Protein AF-0000000087535616 (afdb_homodimer)

Organism: NCBI:txid39488

Secondary structure (DSSP, 8-state):
-HHHHHHHHHHHHHHHHHHHHHHHHHS--B----SPP---S------EEETT--S-HHHHHHHHHHHHHHHHHHTSEEEEEEE--TT--SHHHHHHHHHHHHHHTT--SSSTT-SEEEEEEETTT-EEEEEEEHHHHHH--HHHHHHHHHHHHHHHTT-HHHHHHHHHHHHHHHHHB-TT------HHHHHHHHHHHHHHHHHHHHGGGS----------------------------------------------SSS-EEEEEE-/-HHHHHHHHHHHHHHHHHHHHHHHHHS--B----SPP---S------EEETT--S-HHHHHHHHHHHHHHHHHHTSEEEEEEE--TT--SHHHHHHHHHHHHHHTT--SSSTT-SEEEEEEETTT-EEEEEEEHHHHHH--HHHHHHHHHHHHHHHTT-HHHHHHHHHHHHHHHHHB-TT------HHHHHHHHHHHHHHHHHHHHTTSS----------------------------------------------SSS-EEEEEE-

Radius of gyration: 30.9 Å; Cα contacts (8 Å, |Δi|>4): 749; chains: 2; bounding box: 68×87×91 Å

Nearest PDB structures (foldseek):
  5anp-assembly1_A  TM=7.801E-01  e=1.838E-05  Bizionia argentinensis JUB59
  3pw9-assembly1_A  TM=7.285E-01  e=8.807E-06  Arabidopsis thaliana
  2kpt-assembly1_A  TM=6.747E-01  e=8.007E-05  Corynebacterium glutamicum
  2lt2-assembly1_A  TM=7.228E-01  e=7.280E-04  Bizionia argentinensis JUB59
  9dm1-assembly1_V  TM=7.277E-01  e=1.381E-02  Mycolicibacterium smegmatis MC2 155

Structure (mmCIF, N/CA/C/O backbone):
data_AF-0000000087535616-model_v1
#
loop_
_entity.id
_entity.type
_entity.pdbx_description
1 polymer 'TPM domain-containing protein'
#
loop_
_atom_site.group_PDB
_atom_site.id
_atom_site.type_symbol
_atom_site.label_atom_id
_atom_site.label_alt_id
_atom_site.label_comp_id
_atom_site.label_asym_id
_atom_site.label_entity_id
_atom_site.label_seq_id
_atom_site.pdbx_PDB_ins_code
_atom_site.Cartn_x
_atom_site.Cartn_y
_atom_site.Cartn_z
_atom_site.occupancy
_atom_site.B_iso_or_equiv
_atom_site.auth_seq_id
_atom_site.auth_comp_id
_atom_site.auth_asym_id
_atom_site.auth_atom_id
_atom_site.pdbx_PDB_model_num
ATOM 1 N N . MET A 1 1 ? -20.188 28.344 -44 1 35.12 1 MET A N 1
ATOM 2 C CA . MET A 1 1 ? -19.219 28.516 -42.906 1 35.12 1 MET A CA 1
ATOM 3 C C . MET A 1 1 ? -19.766 28.047 -41.594 1 35.12 1 MET A C 1
ATOM 5 O O . MET A 1 1 ? -19.016 27.594 -40.719 1 35.12 1 MET A O 1
ATOM 9 N N . ALA A 1 2 ? -21.062 28.156 -41.531 1 45.5 2 ALA A N 1
ATOM 10 C CA . ALA A 1 2 ? -21.797 27.875 -40.281 1 45.5 2 ALA A CA 1
ATOM 11 C C . ALA A 1 2 ? -21.969 26.375 -40.094 1 45.5 2 ALA A C 1
ATOM 13 O O . ALA A 1 2 ? -21.938 25.875 -38.969 1 45.5 2 ALA A O 1
ATOM 14 N N . LYS A 1 3 ? -22.141 25.656 -41.125 1 47.66 3 LYS A N 1
ATOM 15 C CA . LYS A 1 3 ? -22.453 24.234 -41 1 47.66 3 LYS A CA 1
ATOM 16 C C . LYS A 1 3 ? -21.219 23.438 -40.625 1 47.66 3 LYS A C 1
ATOM 18 O O . LYS A 1 3 ? -21.312 22.453 -39.875 1 47.66 3 LYS A O 1
ATOM 23 N N . THR A 1 4 ? -20.109 23.828 -41.125 1 50.72 4 THR A N 1
ATOM 24 C CA . THR A 1 4 ? -18.859 23.172 -40.75 1 50.72 4 THR A CA 1
ATOM 25 C C . THR A 1 4 ? -18.547 23.359 -39.281 1 50.72 4 THR A C 1
ATOM 27 O O . THR A 1 4 ? -18.016 22.438 -38.625 1 50.72 4 THR A O 1
ATOM 30 N N . TYR A 1 5 ? -19.078 24.469 -38.781 1 48.75 5 TYR A N 1
ATOM 31 C CA . TYR A 1 5 ? -18.828 24.703 -37.375 1 48.75 5 TYR A CA 1
ATOM 32 C C . TYR A 1 5 ? -19.703 23.797 -36.5 1 48.75 5 TYR A C 1
ATOM 34 O O . TYR A 1 5 ? -19.25 23.312 -35.469 1 48.75 5 TYR A O 1
ATOM 42 N N . ARG A 1 6 ? -20.844 23.422 -37.031 1 51.62 6 ARG A N 1
ATOM 43 C CA . ARG A 1 6 ? -21.75 22.578 -36.25 1 51.62 6 ARG A CA 1
ATOM 44 C C . ARG A 1 6 ? -21.219 21.141 -36.156 1 51.62 6 ARG A C 1
ATOM 46 O O . ARG A 1 6 ? -21.281 20.516 -35.094 1 51.62 6 ARG A O 1
ATOM 53 N N . GLY A 1 7 ? -20.703 20.703 -37.219 1 48.28 7 GLY A N 1
ATOM 54 C CA . GLY A 1 7 ? -20.156 19.359 -37.188 1 48.28 7 GLY A CA 1
ATOM 55 C C . GLY A 1 7 ? -18.922 19.234 -36.312 1 48.28 7 GLY A C 1
ATOM 56 O O . GLY A 1 7 ? -18.766 18.234 -35.594 1 48.28 7 GLY A O 1
ATOM 57 N N . ILE A 1 8 ? -18.172 20.297 -36.312 1 52.56 8 ILE A N 1
ATOM 58 C CA . ILE A 1 8 ? -17 20.312 -35.469 1 52.56 8 ILE A CA 1
ATOM 59 C C . ILE A 1 8 ? -17.438 20.344 -34 1 52.56 8 ILE A C 1
ATOM 61 O O . ILE A 1 8 ? -16.875 19.625 -33.156 1 52.56 8 ILE A O 1
ATOM 65 N N . LEU A 1 9 ? -18.469 21.047 -33.781 1 48.84 9 LEU A N 1
ATOM 66 C CA . LEU A 1 9 ? -18.969 21.125 -32.406 1 48.84 9 LEU A CA 1
ATOM 67 C C . LEU A 1 9 ? -19.516 19.781 -31.953 1 48.84 9 LEU A C 1
ATOM 69 O O . LEU A 1 9 ? -19.266 19.359 -30.828 1 48.84 9 LEU A O 1
ATOM 73 N N . ILE A 1 10 ? -20.203 19.156 -32.844 1 51.59 10 ILE A N 1
ATOM 74 C CA . ILE A 1 10 ? -20.781 17.859 -32.469 1 51.59 10 ILE A CA 1
ATOM 75 C C . ILE A 1 10 ? -19.656 16.844 -32.281 1 51.59 10 ILE A C 1
ATOM 77 O O . ILE A 1 10 ? -19.688 16.062 -31.328 1 51.59 10 ILE A O 1
ATOM 81 N N . PHE A 1 11 ? -18.719 16.984 -33.031 1 51.75 11 PHE A N 1
ATOM 82 C CA . PHE A 1 11 ? -17.594 16.062 -32.906 1 51.75 11 PHE A CA 1
ATOM 83 C C . PHE A 1 11 ? -16.844 16.312 -31.609 1 51.75 11 PHE A C 1
ATOM 85 O O . PHE A 1 11 ? -16.469 15.375 -30.906 1 51.75 11 PHE A O 1
ATOM 92 N N . VAL A 1 12 ? -16.641 17.531 -31.312 1 49.94 12 VAL A N 1
ATOM 93 C CA . VAL A 1 12 ? -15.984 17.875 -30.047 1 49.94 12 VAL A CA 1
ATOM 94 C C . VAL A 1 12 ? -16.828 17.375 -28.891 1 49.94 12 VAL A C 1
ATOM 96 O O . VAL A 1 12 ? -16.297 16.844 -27.906 1 49.94 12 VAL A O 1
ATOM 99 N N . VAL A 1 13 ? -18.094 17.438 -29.109 1 49.44 13 VAL A N 1
ATOM 100 C CA . VAL A 1 13 ? -18.969 16.984 -28.047 1 49.44 13 VAL A CA 1
ATOM 101 C C . VAL A 1 13 ? -18.906 15.453 -27.953 1 49.44 13 VAL A C 1
ATOM 103 O O . VAL A 1 13 ? -18.812 14.898 -26.859 1 49.44 13 VAL A O 1
ATOM 106 N N . ILE A 1 14 ? -18.859 14.859 -29.094 1 49.28 14 ILE A N 1
ATOM 107 C CA . ILE A 1 14 ? -18.828 13.398 -29.062 1 49.28 14 ILE A CA 1
ATOM 108 C C . ILE A 1 14 ? -17.453 12.93 -28.562 1 49.28 14 ILE A C 1
ATOM 110 O O . ILE A 1 14 ? -17.375 12 -27.766 1 49.28 14 ILE A O 1
ATOM 114 N N . LEU A 1 15 ? -16.453 13.531 -29.047 1 50.38 15 LEU A N 1
ATOM 115 C CA . LEU A 1 15 ? -15.117 13.195 -28.547 1 50.38 15 LEU A CA 1
ATOM 116 C C . LEU A 1 15 ? -15.016 13.43 -27.047 1 50.38 15 LEU A C 1
ATOM 118 O O . LEU A 1 15 ? -14.398 12.641 -26.328 1 50.38 15 LEU A O 1
ATOM 122 N N . GLY A 1 16 ? -15.578 14.539 -26.688 1 45.06 16 GLY A N 1
ATOM 123 C CA . GLY A 1 16 ? -15.672 14.781 -25.266 1 45.06 16 GLY A CA 1
ATOM 124 C C . GLY A 1 16 ? -16.422 13.688 -24.516 1 45.06 16 GLY A C 1
ATOM 125 O O . GLY A 1 16 ? -16 13.25 -23.453 1 45.06 16 GLY A O 1
ATOM 126 N N . ILE A 1 17 ? -17.469 13.297 -25.125 1 45.38 17 ILE A N 1
ATOM 127 C CA . ILE A 1 17 ? -18.281 12.266 -24.5 1 45.38 17 ILE A CA 1
ATOM 128 C C . ILE A 1 17 ? -17.531 10.938 -24.5 1 45.38 17 ILE A C 1
ATOM 130 O O . ILE A 1 17 ? -17.5 10.227 -23.5 1 45.38 17 ILE A O 1
ATOM 134 N N . VAL A 1 18 ? -16.984 10.617 -25.609 1 44.75 18 VAL A N 1
ATOM 135 C CA . VAL A 1 18 ? -16.234 9.359 -25.688 1 44.75 18 VAL A CA 1
ATOM 136 C C . VAL A 1 18 ? -15.023 9.414 -24.781 1 44.75 18 VAL A C 1
ATOM 138 O O . VAL A 1 18 ? -14.719 8.445 -24.078 1 44.75 18 VAL A O 1
ATOM 141 N N . MET A 1 19 ? -14.312 10.508 -24.891 1 45.16 19 MET A N 1
ATOM 142 C CA . MET A 1 19 ? -13.211 10.688 -23.953 1 45.16 19 MET A CA 1
ATOM 143 C C . MET A 1 19 ? -13.719 10.68 -22.516 1 45.16 19 MET A C 1
ATOM 145 O O . MET A 1 19 ? -13.039 10.18 -21.609 1 45.16 19 MET A O 1
ATOM 149 N N . GLY A 1 20 ? -14.812 11.414 -22.312 1 41.41 20 GLY A N 1
ATOM 150 C CA . GLY A 1 20 ? -15.461 11.32 -21.016 1 41.41 20 GLY A CA 1
ATOM 151 C C . GLY A 1 20 ? -15.867 9.898 -20.656 1 41.41 20 GLY A C 1
ATOM 152 O O . GLY A 1 20 ? -15.664 9.461 -19.531 1 41.41 20 GLY A O 1
ATOM 153 N N . LEU A 1 21 ? -16.531 9.32 -21.609 1 42.56 21 LEU A N 1
ATOM 154 C CA . LEU A 1 21 ? -16.969 7.945 -21.375 1 42.56 21 LEU A CA 1
ATOM 155 C C . LEU A 1 21 ? -15.758 7.016 -21.25 1 42.56 21 LEU A C 1
ATOM 157 O O . LEU A 1 21 ? -15.75 6.094 -20.438 1 42.56 21 LEU A O 1
ATOM 161 N N . ALA A 1 22 ? -14.875 7.16 -22.219 1 41.5 22 ALA A N 1
ATOM 162 C CA . ALA A 1 22 ? -13.641 6.391 -22.125 1 41.5 22 ALA A CA 1
ATOM 163 C C . ALA A 1 22 ? -12.836 6.797 -20.891 1 41.5 22 ALA A C 1
ATOM 165 O O . ALA A 1 22 ? -12.156 5.965 -20.281 1 41.5 22 ALA A O 1
ATOM 166 N N . GLY A 1 23 ? -12.836 8.086 -20.625 1 40.25 23 GLY A N 1
ATOM 167 C CA . GLY A 1 23 ? -12.25 8.555 -19.375 1 40.25 23 GLY A CA 1
ATOM 168 C C . GLY A 1 23 ? -12.883 7.918 -18.156 1 40.25 23 GLY A C 1
ATOM 169 O O . GLY A 1 23 ? -12.203 7.672 -17.156 1 40.25 23 GLY A O 1
ATOM 170 N N . LYS A 1 24 ? -14.266 7.855 -18.203 1 39.75 24 LYS A N 1
ATOM 171 C CA . LYS A 1 24 ? -14.93 7.148 -17.109 1 39.75 24 LYS A CA 1
ATOM 172 C C . LYS A 1 24 ? -14.398 5.727 -16.969 1 39.75 24 LYS A C 1
ATOM 174 O O . LYS A 1 24 ? -14.289 5.211 -15.852 1 39.75 24 LYS A O 1
ATOM 179 N N . LYS A 1 25 ? -14.391 5.109 -18.109 1 38.41 25 LYS A N 1
ATOM 180 C CA . LYS A 1 25 ? -13.875 3.746 -18.016 1 38.41 25 LYS A CA 1
ATOM 181 C C . LYS A 1 25 ? -12.422 3.738 -17.531 1 38.41 25 LYS A C 1
ATOM 183 O O . LYS A 1 25 ? -11.938 2.73 -17.016 1 38.41 25 LYS A O 1
ATOM 188 N N . PHE A 1 26 ? -11.703 4.855 -17.922 1 41.69 26 PHE A N 1
ATOM 189 C CA . PHE A 1 26 ? -10.297 4.996 -17.578 1 41.69 26 PHE A CA 1
ATOM 190 C C . PHE A 1 26 ? -10.133 5.535 -16.156 1 41.69 26 PHE A C 1
ATOM 192 O O . PHE A 1 26 ? -9.016 5.691 -15.672 1 41.69 26 PHE A O 1
ATOM 199 N N . GLU A 1 27 ? -11.102 6.133 -15.656 1 41.16 27 GLU A N 1
ATOM 200 C CA . GLU A 1 27 ? -10.984 6.719 -14.328 1 41.16 27 GLU A CA 1
ATOM 201 C C . GLU A 1 27 ? -10.773 5.641 -13.266 1 41.16 27 GLU A C 1
ATOM 203 O O . GLU A 1 27 ? -11.516 4.656 -13.219 1 41.16 27 GLU A O 1
ATOM 208 N N . GLY A 1 28 ? -9.492 5.258 -13.102 1 48.69 28 GLY A N 1
ATOM 209 C CA . GLY A 1 28 ? -9.242 4.355 -11.992 1 48.69 28 GLY A CA 1
ATOM 210 C C . GLY A 1 28 ? -10.281 4.449 -10.898 1 48.69 28 GLY A C 1
ATOM 211 O O . GLY A 1 28 ? -10.945 5.48 -10.75 1 48.69 28 GLY A O 1
ATOM 212 N N . TYR A 1 29 ? -10.844 3.338 -10.586 1 57.53 29 TYR A N 1
ATOM 213 C CA . TYR A 1 29 ? -11.773 3.336 -9.469 1 57.53 29 TYR A CA 1
ATOM 214 C C . TYR A 1 29 ? -11.227 4.152 -8.305 1 57.53 29 TYR A C 1
ATOM 216 O O . TYR A 1 29 ? -10.055 4.035 -7.953 1 57.53 29 TYR A O 1
ATOM 224 N N . VAL A 1 30 ? -11.844 5.27 -8.062 1 67.56 30 VAL A N 1
ATOM 225 C CA . VAL A 1 30 ? -11.539 6.078 -6.891 1 67.56 30 VAL A CA 1
ATOM 226 C C . VAL A 1 30 ? -12.383 5.605 -5.707 1 67.56 30 VAL A C 1
ATOM 228 O O . VAL A 1 30 ? -13.609 5.547 -5.793 1 67.56 30 VAL A O 1
ATOM 231 N N . TYR A 1 31 ? -11.586 5.141 -4.809 1 80.56 31 TYR A N 1
ATOM 232 C CA . TYR A 1 31 ? -12.273 4.777 -3.578 1 80.56 31 TYR A CA 1
ATOM 233 C C . TYR A 1 31 ? -12.906 6.004 -2.926 1 80.56 31 TYR A C 1
ATOM 235 O O . TYR A 1 31 ? -12.25 7.035 -2.762 1 80.56 31 TYR A O 1
ATOM 243 N N . THR A 1 32 ? -14.25 5.895 -2.678 1 82.25 32 THR A N 1
ATOM 244 C CA . THR A 1 32 ? -14.945 6.906 -1.896 1 82.25 32 THR A CA 1
ATOM 245 C C . THR A 1 32 ? -15.812 6.262 -0.821 1 82.25 32 THR A C 1
ATOM 247 O O . THR A 1 32 ? -16.562 5.316 -1.101 1 82.25 32 THR A O 1
ATOM 250 N N . ASN A 1 33 ? -15.562 6.742 0.349 1 88.31 33 ASN A N 1
ATOM 251 C CA . ASN A 1 33 ? -16.359 6.207 1.455 1 88.31 33 ASN A CA 1
ATOM 252 C C . ASN A 1 33 ? -17.844 6.52 1.29 1 88.31 33 ASN A C 1
ATOM 254 O O . ASN A 1 33 ? -18.203 7.637 0.922 1 88.31 33 ASN A O 1
ATOM 258 N N . THR A 1 34 ? -18.656 5.5 1.577 1 86.69 34 THR A N 1
ATOM 259 C CA . THR A 1 34 ? -20.094 5.688 1.496 1 86.69 34 THR A CA 1
ATOM 260 C C . THR A 1 34 ? -20.75 5.438 2.854 1 86.69 34 THR A C 1
ATOM 262 O O . THR A 1 34 ? -21.969 5.617 3.006 1 86.69 34 THR A O 1
ATOM 265 N N . GLU A 1 35 ? -19.984 5.066 3.756 1 90 35 GLU A N 1
ATOM 266 C CA . GLU A 1 35 ? -20.531 4.734 5.07 1 90 35 GLU A CA 1
ATOM 267 C C . GLU A 1 35 ? -20.375 5.906 6.039 1 90 35 GLU A C 1
ATOM 269 O O . GLU A 1 35 ? -19.344 6.586 6.047 1 90 35 GLU A O 1
ATOM 274 N N . PRO A 1 36 ? -21.422 6.184 6.828 1 91.81 36 PRO A N 1
ATOM 275 C CA . PRO A 1 36 ? -21.312 7.242 7.832 1 91.81 36 PRO A CA 1
ATOM 276 C C . PRO A 1 36 ? -20.422 6.859 9.008 1 91.81 36 PRO A C 1
ATOM 278 O O . PRO A 1 36 ? -20.094 5.68 9.18 1 91.81 36 PRO A O 1
ATOM 281 N N . ARG A 1 37 ? -20.016 7.875 9.719 1 95.31 37 ARG A N 1
ATOM 282 C CA . ARG A 1 37 ? -19.25 7.609 10.93 1 95.31 37 ARG A CA 1
ATOM 283 C C . ARG A 1 37 ? -20.094 6.863 11.961 1 95.31 37 ARG A C 1
ATOM 285 O O . ARG A 1 37 ? -21.234 7.266 12.25 1 95.31 37 ARG A O 1
ATOM 292 N N . ASN A 1 38 ? -19.516 5.777 12.531 1 95.62 38 ASN A N 1
ATOM 293 C CA . ASN A 1 38 ? -20.281 4.941 13.453 1 95.62 38 ASN A CA 1
ATOM 294 C C . ASN A 1 38 ? -19.641 4.918 14.844 1 95.62 38 ASN A C 1
ATOM 296 O O . ASN A 1 38 ? -20.266 4.434 15.797 1 95.62 38 ASN A O 1
ATOM 300 N N . ASN A 1 39 ? -18.453 5.457 14.938 1 97.12 39 ASN A N 1
ATOM 301 C CA . ASN A 1 39 ? -17.781 5.477 16.234 1 97.12 39 ASN A CA 1
ATOM 302 C C . ASN A 1 39 ? -18.406 6.516 17.172 1 97.12 39 ASN A C 1
ATOM 304 O O . ASN A 1 39 ? -18.328 7.715 16.891 1 97.12 39 ASN A O 1
ATOM 308 N N . THR A 1 40 ? -18.906 6.059 18.312 1 94.81 40 THR A N 1
ATOM 309 C CA . THR A 1 40 ? -19.531 6.965 19.281 1 94.81 40 THR A CA 1
ATOM 310 C C . THR A 1 40 ? -18.672 7.082 20.547 1 94.81 40 THR A C 1
ATOM 312 O O . THR A 1 40 ? -19.016 7.836 21.453 1 94.81 40 THR A O 1
ATOM 315 N N . GLU A 1 41 ? -17.578 6.359 20.531 1 97.12 41 GLU A N 1
ATOM 316 C CA . GLU A 1 41 ? -16.781 6.336 21.766 1 97.12 41 GLU A CA 1
ATOM 317 C C . GLU A 1 41 ? -15.664 7.371 21.719 1 97.12 41 GLU A C 1
ATOM 319 O O . GLU A 1 41 ? -15.102 7.73 22.75 1 97.12 41 GLU A O 1
ATOM 324 N N . CYS A 1 42 ? -15.328 7.699 20.484 1 96.69 42 CYS A N 1
ATOM 325 C CA . CYS A 1 42 ? -14.375 8.797 20.391 1 96.69 42 CYS A CA 1
ATOM 326 C C . CYS A 1 42 ? -15.055 10.141 20.656 1 96.69 42 CYS A C 1
ATOM 328 O O . CYS A 1 42 ? -15.922 10.562 19.891 1 96.69 42 CYS A O 1
ATOM 330 N N . THR A 1 43 ? -14.578 10.852 21.609 1 93.31 43 THR A N 1
ATOM 331 C CA . THR A 1 43 ? -15.25 12.078 22.016 1 93.31 43 THR A CA 1
ATOM 332 C C . THR A 1 43 ? -14.461 13.305 21.562 1 93.31 43 THR A C 1
ATOM 334 O O . THR A 1 43 ? -14.805 14.43 21.922 1 93.31 43 THR A O 1
ATOM 337 N N . LEU A 1 44 ? -13.414 13.023 20.781 1 92.81 44 LEU A N 1
ATOM 338 C CA . LEU A 1 44 ? -12.617 14.133 20.281 1 92.81 44 LEU A CA 1
ATOM 339 C C . LEU A 1 44 ? -13.391 14.93 19.234 1 92.81 44 LEU A C 1
ATOM 341 O O . LEU A 1 44 ? -13.828 14.367 18.234 1 92.81 44 LEU A O 1
ATOM 345 N N . THR A 1 45 ? -13.609 16.109 19.5 1 90.62 45 THR A N 1
ATOM 346 C CA . THR A 1 45 ? -14.234 16.984 18.516 1 90.62 45 THR A CA 1
ATOM 347 C C . THR A 1 45 ? -13.18 17.719 17.688 1 90.62 45 THR A C 1
ATOM 349 O O . THR A 1 45 ? -13.375 17.969 16.5 1 90.62 45 THR A O 1
ATOM 352 N N . GLN A 1 46 ? -12.102 18 18.375 1 96.25 46 GLN A N 1
ATOM 353 C CA . GLN A 1 46 ? -10.969 18.656 17.719 1 96.25 46 GLN A CA 1
ATOM 354 C C . GLN A 1 46 ? -10.078 17.641 17.016 1 96.25 46 GLN A C 1
ATOM 356 O O . GLN A 1 46 ? -9.875 16.531 17.516 1 96.25 46 GLN A O 1
ATOM 361 N N . ARG A 1 47 ? -9.547 18.094 15.789 1 98.38 47 ARG A N 1
ATOM 362 C CA . ARG A 1 47 ? -8.68 17.203 15.031 1 98.38 47 ARG A CA 1
ATOM 363 C C . ARG A 1 47 ? -7.285 17.797 14.859 1 98.38 47 ARG A C 1
ATOM 365 O O . ARG A 1 47 ? -6.355 17.094 14.445 1 98.38 47 ARG A O 1
ATOM 372 N N . VAL A 1 48 ? -7.219 19.078 15.203 1 98.81 48 VAL A N 1
ATOM 373 C CA . VAL A 1 48 ? -5.926 19.75 15.117 1 98.81 48 VAL A CA 1
ATOM 374 C C . VAL A 1 48 ? -5.469 20.172 16.516 1 98.81 48 VAL A C 1
ATOM 376 O O . VAL A 1 48 ? -6.133 20.969 17.172 1 98.81 48 VAL A O 1
ATOM 379 N N . PHE A 1 49 ? -4.363 19.594 16.984 1 98.69 49 PHE A N 1
ATOM 380 C CA . PHE A 1 49 ? -3.738 19.938 18.25 1 98.69 49 PHE A CA 1
ATOM 381 C C . PHE A 1 49 ? -2.381 20.594 18.031 1 98.69 49 PHE A C 1
ATOM 383 O O . PHE A 1 49 ? -1.394 19.906 17.75 1 98.69 49 PHE A O 1
ATOM 390 N N . ASP 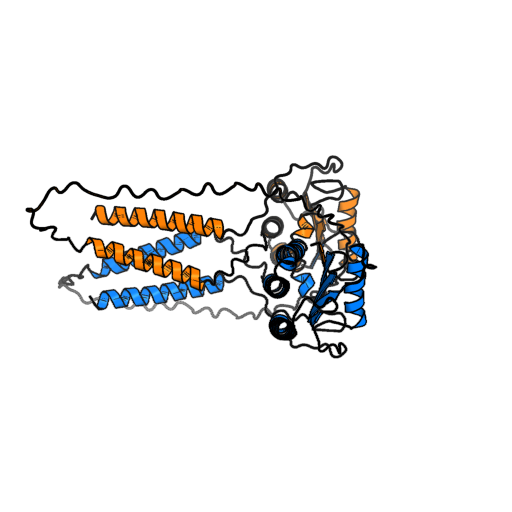A 1 50 ? -2.365 21.891 18.172 1 98.56 50 ASP A N 1
ATOM 391 C CA . ASP A 1 50 ? -1.149 22.641 17.875 1 98.56 50 ASP A CA 1
ATOM 392 C C . ASP A 1 50 ? -0.428 23.047 19.156 1 98.56 50 ASP A C 1
ATOM 394 O O . ASP A 1 50 ? -0.244 24.234 19.422 1 98.56 50 ASP A O 1
ATOM 398 N N . ASP A 1 51 ? 0.167 22.109 19.828 1 98 51 ASP A N 1
ATOM 399 C CA . ASP A 1 51 ? 0.852 22.359 21.094 1 98 51 ASP A CA 1
ATOM 400 C C . ASP A 1 51 ? 2.18 23.078 20.859 1 98 51 ASP A C 1
ATOM 402 O O . ASP A 1 51 ? 2.734 23.688 21.781 1 98 51 ASP A O 1
ATOM 406 N N . ALA A 1 52 ? 2.664 22.969 19.641 1 98.25 52 ALA A N 1
ATOM 407 C CA . ALA A 1 52 ? 3.908 23.672 19.328 1 98.25 52 ALA A CA 1
ATOM 408 C C . ALA A 1 52 ? 3.641 25.109 18.906 1 98.25 52 ALA A C 1
ATOM 410 O O . ALA A 1 52 ? 4.574 25.891 18.703 1 98.25 52 ALA A O 1
ATOM 411 N N . ASP A 1 53 ? 2.4 25.469 18.703 1 98.25 53 ASP A N 1
ATOM 412 C CA . ASP A 1 53 ? 1.967 26.828 18.391 1 98.25 53 ASP A CA 1
ATOM 413 C C . ASP A 1 53 ? 2.625 27.328 17.109 1 98.25 53 ASP A C 1
ATOM 415 O O . ASP A 1 53 ? 3.217 28.406 17.094 1 98.25 53 ASP A O 1
ATOM 419 N N . VAL A 1 54 ? 2.553 26.5 16.109 1 98.38 54 VAL A N 1
ATOM 420 C CA . VAL A 1 54 ? 3.184 26.844 14.836 1 98.38 54 VAL A CA 1
ATOM 421 C C . VAL A 1 54 ? 2.123 27.328 13.844 1 98.38 54 VAL A C 1
ATOM 423 O O . VAL A 1 54 ? 2.447 27.734 12.727 1 98.38 54 VAL A O 1
ATOM 426 N N . LEU A 1 55 ? 0.893 27.312 14.25 1 98.81 55 LEU A N 1
ATOM 427 C CA . LEU A 1 55 ? -0.231 27.719 13.422 1 98.81 55 LEU A CA 1
ATOM 428 C C . LEU A 1 55 ? -1.021 28.844 14.086 1 98.81 55 LEU A C 1
ATOM 430 O O . LEU A 1 55 ? -1.139 28.875 15.312 1 98.81 55 LEU A O 1
ATOM 434 N N . THR A 1 56 ? -1.614 29.703 13.25 1 98.5 56 THR A N 1
ATOM 435 C CA . THR A 1 56 ? -2.557 30.688 13.766 1 98.5 56 THR A CA 1
ATOM 436 C C . THR A 1 56 ? -3.932 30.062 13.984 1 98.5 56 THR A C 1
ATOM 438 O O . THR A 1 56 ? -4.219 28.984 13.461 1 98.5 56 THR A O 1
ATOM 441 N N . ASP A 1 57 ? -4.715 30.797 14.711 1 98.12 57 ASP A N 1
ATOM 442 C CA . ASP A 1 57 ? -6.066 30.312 14.961 1 98.12 57 ASP A CA 1
ATOM 443 C C . ASP A 1 57 ? -6.844 30.141 13.664 1 98.12 57 ASP A C 1
ATOM 445 O O . ASP A 1 57 ? -7.629 29.203 13.516 1 98.12 57 ASP A O 1
ATOM 449 N N . GLU A 1 58 ? -6.652 31.047 12.852 1 98.56 58 GLU A N 1
ATOM 450 C CA . GLU A 1 58 ? -7.344 30.984 11.562 1 98.56 58 GLU A CA 1
ATOM 451 C C . GLU A 1 58 ? -6.895 29.781 10.742 1 98.56 58 GLU A C 1
ATOM 453 O O . GLU A 1 58 ? -7.715 29.109 10.125 1 98.56 58 GLU A O 1
ATOM 458 N N . GLU A 1 59 ? -5.59 29.562 10.742 1 98.69 59 GLU A N 1
ATOM 459 C CA . GLU A 1 59 ? -5.031 28.422 10.023 1 98.69 59 GLU A CA 1
ATOM 460 C C . GLU A 1 59 ? -5.531 27.094 10.609 1 98.69 59 GLU A C 1
ATOM 462 O O . GLU A 1 59 ? -5.848 26.172 9.867 1 98.69 59 GLU A O 1
ATOM 467 N N . GLU A 1 60 ? -5.625 27.016 11.906 1 98.75 60 GLU A N 1
ATOM 468 C CA . GLU A 1 60 ? -6.148 25.812 12.555 1 98.75 60 GLU A CA 1
ATOM 469 C C . GLU A 1 60 ? -7.59 25.547 12.133 1 98.75 60 GLU A C 1
ATOM 471 O O . GLU A 1 60 ? -7.957 24.406 11.859 1 98.75 60 GLU A O 1
ATOM 476 N N . ALA A 1 61 ? -8.336 26.578 12.133 1 98.44 61 ALA A N 1
ATOM 477 C CA . ALA A 1 61 ? -9.734 26.438 11.75 1 98.44 61 ALA A CA 1
ATOM 478 C C . ALA A 1 61 ? -9.867 25.938 10.312 1 98.44 61 ALA A C 1
ATOM 480 O O . ALA A 1 61 ? -10.742 25.125 10.016 1 98.44 61 ALA A O 1
ATOM 481 N N . LYS A 1 62 ? -9.023 26.484 9.453 1 98.69 62 LYS A N 1
ATOM 482 C CA . LYS A 1 62 ? -9.031 26.047 8.062 1 98.69 62 LYS A CA 1
ATOM 483 C C . LYS A 1 62 ? -8.656 24.578 7.941 1 98.69 62 LYS A C 1
ATOM 485 O O . LYS A 1 62 ? -9.242 23.844 7.148 1 98.69 62 LYS A O 1
ATOM 490 N N . LEU A 1 63 ? -7.656 24.172 8.711 1 98.88 63 LEU A N 1
ATOM 491 C CA . LEU A 1 63 ? -7.234 22.781 8.695 1 98.88 63 LEU A CA 1
ATOM 492 C C . LEU A 1 63 ? -8.328 21.875 9.25 1 98.88 63 LEU A C 1
ATOM 494 O O . LEU A 1 63 ? -8.547 20.766 8.742 1 98.88 63 LEU A O 1
ATOM 498 N N . GLU A 1 64 ? -8.992 22.344 10.281 1 98.81 64 GLU A N 1
ATOM 499 C CA . GLU A 1 64 ? -10.109 21.594 10.836 1 98.81 64 GLU A CA 1
ATOM 500 C C . GLU A 1 64 ? -11.195 21.359 9.789 1 98.81 64 GLU A C 1
ATOM 502 O O . GLU A 1 64 ? -11.734 20.25 9.688 1 98.81 64 GLU A O 1
ATOM 507 N N . LYS A 1 65 ? -11.531 22.375 9.062 1 98.44 65 LYS A N 1
ATOM 508 C CA . LYS A 1 65 ? -12.539 22.266 8.016 1 98.44 65 LYS A CA 1
ATOM 509 C C . LYS A 1 65 ? -12.086 21.297 6.918 1 98.44 65 LYS A C 1
ATOM 511 O O . LYS A 1 65 ? -12.875 20.5 6.422 1 98.44 65 LYS A O 1
ATOM 516 N N . LEU A 1 66 ? -10.836 21.406 6.539 1 98.62 66 LEU A N 1
ATOM 517 C CA . LEU A 1 66 ? -10.289 20.531 5.52 1 98.62 66 LEU A CA 1
ATOM 518 C C . LEU A 1 66 ? -10.336 19.078 5.977 1 98.62 66 LEU A C 1
ATOM 520 O O . LEU A 1 66 ? -10.711 18.188 5.199 1 98.62 66 LEU A O 1
ATOM 524 N N . ILE A 1 67 ? -9.938 18.828 7.23 1 98.81 67 ILE A N 1
ATOM 525 C CA . ILE A 1 67 ? -9.938 17.484 7.785 1 98.81 67 ILE A CA 1
ATOM 526 C C . ILE A 1 67 ? -11.359 16.922 7.777 1 98.81 67 ILE A C 1
ATOM 528 O O . ILE A 1 67 ? -11.57 15.773 7.391 1 98.81 67 ILE A O 1
ATOM 532 N N . ALA A 1 68 ? -12.32 17.75 8.172 1 97.5 68 ALA A N 1
ATOM 533 C CA . ALA A 1 68 ? -13.711 17.312 8.195 1 97.5 68 ALA A CA 1
ATOM 534 C C . ALA A 1 68 ? -14.172 16.875 6.801 1 97.5 68 ALA A C 1
ATOM 536 O O . ALA A 1 68 ? -14.883 15.883 6.656 1 97.5 68 ALA A O 1
ATOM 537 N N . GLU A 1 69 ? -13.75 17.594 5.832 1 97.38 69 GLU A N 1
ATOM 538 C CA . GLU A 1 69 ? -14.094 17.281 4.449 1 97.38 69 GLU A CA 1
ATOM 539 C C . GLU A 1 69 ? -13.445 15.969 4.008 1 97.38 69 GLU A C 1
ATOM 541 O O . GLU A 1 69 ? -14.109 15.109 3.432 1 97.38 69 GLU A O 1
ATOM 546 N N . LYS A 1 70 ? -12.164 15.836 4.238 1 97.81 70 LYS A N 1
ATOM 547 C CA . LYS A 1 70 ? -11.406 14.695 3.736 1 97.81 70 LYS A CA 1
ATOM 548 C C . LYS A 1 70 ? -11.766 13.422 4.5 1 97.81 70 LYS A C 1
ATOM 550 O O . LYS A 1 70 ? -11.758 12.328 3.928 1 97.81 70 LYS A O 1
ATOM 555 N N . GLU A 1 71 ? -12.055 13.516 5.824 1 97.94 71 GLU A N 1
ATOM 556 C CA . GLU A 1 71 ? -12.469 12.359 6.609 1 97.94 71 GLU A CA 1
ATOM 557 C C . GLU A 1 71 ? -13.695 11.695 6.004 1 97.94 71 GLU A C 1
ATOM 559 O O . GLU A 1 71 ? -13.797 10.469 5.98 1 97.94 71 GLU A O 1
ATOM 564 N N . LYS A 1 72 ? -14.625 12.492 5.527 1 95.25 72 LYS A N 1
ATOM 565 C CA . LYS A 1 72 ? -15.844 11.961 4.918 1 95.25 72 LYS A CA 1
ATOM 566 C C . LYS A 1 72 ? -15.531 11.234 3.615 1 95.25 72 LYS A C 1
ATOM 568 O O . LYS A 1 72 ? -16.141 10.203 3.311 1 95.25 72 LYS A O 1
ATOM 573 N N . LEU A 1 73 ? -14.594 11.75 2.916 1 93 73 LEU A N 1
ATOM 574 C CA . LEU A 1 73 ? -14.234 11.18 1.624 1 93 73 LEU A CA 1
ATOM 575 C C . LEU A 1 73 ? -13.578 9.812 1.8 1 93 73 LEU A C 1
ATOM 577 O O . LEU A 1 73 ? -13.828 8.891 1.02 1 93 73 LEU A O 1
ATOM 581 N N . ILE A 1 74 ? -12.805 9.648 2.885 1 96.25 74 ILE A N 1
ATOM 582 C CA . ILE A 1 74 ? -12.008 8.43 2.967 1 96.25 74 ILE A CA 1
ATOM 583 C C . ILE A 1 74 ? -12.586 7.504 4.035 1 96.25 74 ILE A C 1
ATOM 585 O O . ILE A 1 74 ? -12.172 6.352 4.16 1 96.25 74 ILE A O 1
ATOM 589 N N . GLY A 1 75 ? -13.531 7.996 4.812 1 96.38 75 GLY A N 1
ATOM 590 C CA . GLY A 1 75 ? -14.07 7.188 5.891 1 96.38 75 GLY A CA 1
ATOM 591 C C . GLY A 1 75 ? -13.047 6.867 6.965 1 96.38 75 GLY A C 1
ATOM 592 O O . GLY A 1 75 ? -12.914 5.711 7.379 1 96.38 75 GLY A O 1
ATOM 593 N N . GLY A 1 76 ? -12.266 7.785 7.336 1 98.25 76 GLY A N 1
ATOM 594 C CA . GLY A 1 76 ? -11.219 7.656 8.336 1 98.25 76 GLY A CA 1
ATOM 595 C C . GLY A 1 76 ? -10.953 8.945 9.094 1 98.25 76 GLY A C 1
ATOM 596 O O . GLY A 1 76 ? -10.898 10.023 8.492 1 98.25 76 GLY A O 1
ATOM 597 N N . ASP A 1 77 ? -10.797 8.828 10.375 1 98.5 77 ASP A N 1
ATOM 598 C CA . ASP A 1 77 ? -10.445 9.992 11.188 1 98.5 77 ASP A CA 1
ATOM 599 C C . ASP A 1 77 ? -9.031 10.477 10.867 1 98.5 77 ASP A C 1
ATOM 601 O O . ASP A 1 77 ? -8.133 9.672 10.633 1 98.5 77 ASP A O 1
ATOM 605 N N . ILE A 1 78 ? -8.883 11.758 10.844 1 98.81 78 ILE A N 1
ATOM 606 C CA . ILE A 1 78 ? -7.559 12.352 10.656 1 98.81 78 ILE A CA 1
ATOM 607 C C . ILE A 1 78 ? -7.25 13.297 11.812 1 98.81 78 ILE A C 1
ATOM 609 O O . ILE A 1 78 ? -8.031 14.203 12.109 1 98.81 78 ILE A O 1
ATOM 613 N N . VAL A 1 79 ? -6.145 13.07 12.492 1 98.88 79 VAL A N 1
ATOM 614 C CA . VAL A 1 79 ? -5.727 13.922 13.594 1 98.88 79 VAL A CA 1
ATOM 615 C C . VAL A 1 79 ? -4.324 14.461 13.328 1 98.88 79 VAL A C 1
ATOM 617 O O . VAL A 1 79 ? -3.426 13.719 12.938 1 98.88 79 VAL A O 1
ATOM 620 N N . LEU A 1 80 ? -4.207 15.711 13.461 1 98.94 80 LEU A N 1
ATOM 621 C CA . LEU A 1 80 ? -2.928 16.391 13.312 1 98.94 80 LEU A CA 1
ATOM 622 C C . LEU A 1 80 ? -2.465 16.969 14.648 1 98.94 80 LEU A C 1
ATOM 624 O O . LEU A 1 80 ? -3.197 17.734 15.281 1 98.94 80 LEU A O 1
ATOM 628 N N . MET A 1 81 ? -1.226 16.609 15.031 1 98.81 81 MET A N 1
ATOM 629 C CA . MET A 1 81 ? -0.721 17.062 16.328 1 98.81 81 MET A CA 1
ATOM 630 C C . MET A 1 81 ? 0.694 17.625 16.188 1 98.81 81 MET A C 1
ATOM 632 O O . MET A 1 81 ? 1.563 16.969 15.602 1 98.81 81 MET A O 1
ATOM 636 N N . THR A 1 82 ? 0.852 18.812 16.641 1 98.81 82 THR A N 1
ATOM 637 C CA . THR A 1 82 ? 2.197 19.344 16.812 1 98.81 82 THR A CA 1
ATOM 638 C C . THR A 1 82 ? 2.566 19.438 18.297 1 98.81 82 THR A C 1
ATOM 640 O O . THR A 1 82 ? 1.718 19.734 19.125 1 98.81 82 THR A O 1
ATOM 643 N N . THR A 1 83 ? 3.824 19.078 18.578 1 98.44 83 THR A N 1
ATOM 644 C CA . THR A 1 83 ? 4.27 19.125 19.969 1 98.44 83 THR A CA 1
ATOM 645 C C . THR A 1 83 ? 5.695 19.656 20.047 1 98.44 83 THR A C 1
ATOM 647 O O . THR A 1 83 ? 6.352 19.875 19.031 1 98.44 83 THR A O 1
ATOM 650 N N . ASN A 1 84 ? 6.035 20.031 21.281 1 97.94 84 ASN A N 1
ATOM 651 C CA . ASN A 1 84 ? 7.387 20.469 21.625 1 97.94 84 ASN A CA 1
ATOM 652 C C . ASN A 1 84 ? 7.934 19.703 22.828 1 97.94 84 ASN A C 1
ATOM 654 O O . ASN A 1 84 ? 8.219 20.297 23.875 1 97.94 84 ASN A O 1
ATOM 658 N N . ASP A 1 85 ? 8.07 18.438 22.656 1 97.75 85 ASP A N 1
ATOM 659 C CA . ASP A 1 85 ? 8.461 17.562 23.75 1 97.75 85 ASP A CA 1
ATOM 660 C C . ASP A 1 85 ? 9.836 16.938 23.484 1 97.75 85 ASP A C 1
ATOM 662 O O . ASP A 1 85 ? 9.969 16.031 22.672 1 97.75 85 ASP A O 1
ATOM 666 N N . ALA A 1 86 ? 10.82 17.312 24.266 1 96.88 86 ALA A N 1
ATOM 667 C CA . ALA A 1 86 ? 12.203 16.859 24.094 1 96.88 86 ALA A CA 1
ATOM 668 C C . ALA A 1 86 ? 12.352 15.383 24.438 1 96.88 86 ALA A C 1
ATOM 670 O O . ALA A 1 86 ? 13.32 14.742 24.031 1 96.88 86 ALA A O 1
ATOM 671 N N . SER A 1 87 ? 11.398 14.859 25.172 1 97.31 87 SER A N 1
ATOM 672 C CA . SER A 1 87 ? 11.484 13.469 25.609 1 97.31 87 SER A CA 1
ATOM 673 C C . SER A 1 87 ? 11.211 12.516 24.438 1 97.31 87 SER A C 1
ATOM 675 O O . SER A 1 87 ? 11.555 11.336 24.5 1 97.31 87 SER A O 1
ATOM 677 N N . LEU A 1 88 ? 10.539 12.938 23.375 1 97.69 88 LEU A N 1
ATOM 678 C CA . LEU A 1 88 ? 10.281 12.141 22.188 1 97.69 88 LEU A CA 1
ATOM 679 C C . LEU A 1 88 ? 11.469 12.18 21.234 1 97.69 88 LEU A C 1
ATOM 681 O O . LEU A 1 88 ? 11.328 12.547 20.078 1 97.69 88 LEU A O 1
ATOM 685 N N . ASN A 1 89 ? 12.656 11.625 21.75 1 96.19 89 ASN A N 1
ATOM 686 C CA . ASN A 1 89 ? 13.945 11.867 21.094 1 96.19 89 ASN A CA 1
ATOM 687 C C . ASN A 1 89 ? 14.344 10.703 20.203 1 96.19 89 ASN A C 1
ATOM 689 O O . ASN A 1 89 ? 15.477 10.656 19.703 1 96.19 89 ASN A O 1
ATOM 693 N N . THR A 1 90 ? 13.477 9.75 20.062 1 96.06 90 THR A N 1
ATOM 694 C CA . THR A 1 90 ? 13.648 8.703 19.062 1 96.06 90 THR A CA 1
ATOM 695 C C . THR A 1 90 ? 12.375 8.508 18.25 1 96.06 90 THR A C 1
ATOM 697 O O . THR A 1 90 ? 11.281 8.836 18.719 1 96.06 90 THR A O 1
ATOM 700 N N . MET A 1 91 ? 12.484 7.945 17.094 1 95.5 91 MET A N 1
ATOM 701 C CA . MET A 1 91 ? 11.336 7.691 16.219 1 95.5 91 MET A CA 1
ATOM 702 C C . MET A 1 91 ? 10.375 6.703 16.875 1 95.5 91 MET A C 1
ATOM 704 O O . MET A 1 91 ? 9.156 6.832 16.734 1 95.5 91 MET A O 1
ATOM 708 N N . GLU A 1 92 ? 10.938 5.777 17.594 1 95.12 92 GLU A N 1
ATOM 709 C CA . GLU A 1 92 ? 10.133 4.766 18.266 1 95.12 92 GLU A CA 1
ATOM 710 C C . GLU A 1 92 ? 9.25 5.391 19.344 1 95.12 92 GLU A C 1
ATOM 712 O O . GLU A 1 92 ? 8.086 5.012 19.5 1 95.12 92 GLU A O 1
ATOM 717 N N . LYS A 1 93 ? 9.844 6.285 20.031 1 96.81 93 LYS A N 1
ATOM 718 C CA . LYS A 1 93 ? 9.078 6.949 21.078 1 96.81 93 LYS A CA 1
ATOM 719 C C . LYS A 1 93 ? 7.938 7.777 20.484 1 96.81 93 LYS A C 1
ATOM 721 O O . LYS A 1 93 ? 6.828 7.793 21.031 1 96.81 93 LYS A O 1
ATOM 726 N N . LEU A 1 94 ? 8.234 8.477 19.406 1 97.69 94 LEU A N 1
ATOM 727 C CA . LEU A 1 94 ? 7.195 9.273 18.766 1 97.69 94 LEU A CA 1
ATOM 728 C C . LEU A 1 94 ? 6.105 8.383 18.172 1 97.69 94 LEU A C 1
ATOM 730 O O . LEU A 1 94 ? 4.918 8.719 18.266 1 97.69 94 LEU A O 1
ATOM 734 N N . ARG A 1 95 ? 6.492 7.281 17.562 1 97.62 95 ARG A N 1
ATOM 735 C CA . ARG A 1 95 ? 5.543 6.289 17.062 1 97.62 95 ARG A CA 1
ATOM 736 C C . ARG A 1 95 ? 4.613 5.812 18.172 1 97.62 95 ARG A C 1
ATOM 738 O O . ARG A 1 95 ? 3.393 5.805 18.016 1 97.62 95 ARG A O 1
ATOM 745 N N . ASP A 1 96 ? 5.219 5.41 19.281 1 97.19 96 ASP A N 1
ATOM 746 C CA . ASP A 1 96 ? 4.43 4.91 20.406 1 97.19 96 ASP A CA 1
ATOM 747 C C . ASP A 1 96 ? 3.506 5.992 20.953 1 97.19 96 ASP A C 1
ATOM 749 O O . ASP A 1 96 ? 2.367 5.711 21.344 1 97.19 96 ASP A O 1
ATOM 753 N N . TYR A 1 97 ? 4.035 7.211 21.031 1 97.88 97 TYR A N 1
ATOM 754 C CA . TYR A 1 97 ? 3.232 8.344 21.469 1 97.88 97 TYR A CA 1
ATOM 755 C C . TYR A 1 97 ? 1.997 8.516 20.594 1 97.88 97 TYR A C 1
ATOM 757 O O . TYR A 1 97 ? 0.881 8.641 21.109 1 97.88 97 TYR A O 1
ATOM 765 N N . ALA A 1 98 ? 2.164 8.5 19.281 1 98 98 ALA A N 1
ATOM 766 C CA . ALA A 1 98 ? 1.072 8.68 18.328 1 98 98 ALA A CA 1
ATOM 767 C C . ALA A 1 98 ? 0.058 7.547 18.438 1 98 98 ALA A C 1
ATOM 769 O O . ALA A 1 98 ? -1.15 7.789 18.5 1 98 98 ALA A O 1
ATOM 770 N N . GLN A 1 99 ? 0.533 6.328 18.453 1 98 99 GLN A N 1
ATOM 771 C CA . GLN A 1 99 ? -0.336 5.156 18.453 1 98 99 GLN A CA 1
ATOM 772 C C . GLN A 1 99 ? -1.085 5.02 19.781 1 98 99 GLN A C 1
ATOM 774 O O . GLN A 1 99 ? -2.258 4.641 19.797 1 98 99 GLN A O 1
ATOM 779 N N . ASN A 1 100 ? -0.413 5.363 20.875 1 97.94 100 ASN A N 1
ATOM 780 C CA . ASN A 1 100 ? -1.09 5.34 22.172 1 97.94 100 ASN A CA 1
ATOM 781 C C . ASN A 1 100 ? -2.174 6.41 22.266 1 97.94 100 ASN A C 1
ATOM 783 O O . ASN A 1 100 ? -3.236 6.18 22.844 1 97.94 100 ASN A O 1
ATOM 787 N N . TYR A 1 101 ? -1.841 7.613 21.719 1 97.94 101 TYR A N 1
ATOM 788 C CA . TYR A 1 101 ? -2.861 8.656 21.672 1 97.94 101 TYR A CA 1
ATOM 789 C C . TYR A 1 101 ? -4.086 8.188 20.906 1 97.94 101 TYR A C 1
ATOM 791 O O . TYR A 1 101 ? -5.223 8.422 21.328 1 97.94 101 TYR A O 1
ATOM 799 N N . TYR A 1 102 ? -3.832 7.516 19.797 1 98.31 102 TYR A N 1
ATOM 800 C CA . TYR A 1 102 ? -4.895 6.984 18.953 1 98.31 102 TYR A CA 1
ATOM 801 C C . TYR A 1 102 ? -5.77 6.008 19.734 1 98.31 102 TYR A C 1
ATOM 803 O O . TYR A 1 102 ? -7 6.098 19.688 1 98.31 102 TYR A O 1
ATOM 811 N N . LYS A 1 103 ? -5.16 5.102 20.422 1 98.19 103 LYS A N 1
ATOM 812 C CA . LYS A 1 103 ? -5.859 4.059 21.172 1 98.19 103 LYS A CA 1
ATOM 813 C C . LYS A 1 103 ? -6.594 4.641 22.375 1 98.19 103 LYS A C 1
ATOM 815 O O . LYS A 1 103 ? -7.758 4.312 22.609 1 98.19 103 LYS A O 1
ATOM 820 N N . GLU A 1 104 ? -5.93 5.496 23.062 1 97.88 104 GLU A N 1
ATOM 821 C CA . GLU A 1 104 ? -6.477 6.047 24.297 1 97.88 104 GLU A CA 1
ATOM 822 C C . GLU A 1 104 ? -7.723 6.883 24.016 1 97.88 104 GLU A C 1
ATOM 824 O O . GLU A 1 104 ? -8.648 6.91 24.844 1 97.88 104 GLU A O 1
ATOM 829 N N . ASN A 1 105 ? -7.719 7.551 22.906 1 98.31 105 ASN A N 1
ATOM 830 C CA . ASN A 1 105 ? -8.852 8.414 22.578 1 98.31 105 ASN A CA 1
ATOM 831 C C . ASN A 1 105 ? -9.852 7.699 21.688 1 98.31 105 ASN A C 1
ATOM 833 O O . ASN A 1 105 ? -10.828 8.305 21.234 1 98.31 105 ASN A O 1
ATOM 837 N N . LYS A 1 106 ? -9.57 6.398 21.422 1 98.25 106 LYS A N 1
ATOM 838 C CA . LYS A 1 106 ? -10.469 5.543 20.641 1 98.25 106 LYS A CA 1
ATOM 839 C C . LYS A 1 106 ? -10.805 6.176 19.297 1 98.25 106 LYS A C 1
ATOM 841 O O . LYS A 1 106 ? -11.977 6.223 18.906 1 98.25 106 LYS A O 1
ATOM 846 N N . ILE A 1 107 ? -9.805 6.719 18.688 1 98.12 107 ILE A N 1
ATOM 847 C CA . ILE A 1 107 ? -9.969 7.332 17.375 1 98.12 107 ILE A CA 1
ATOM 848 C C . ILE A 1 107 ? -10.312 6.262 16.344 1 98.12 107 ILE A C 1
ATOM 850 O O . ILE A 1 107 ? -9.758 5.16 16.375 1 98.12 107 ILE A O 1
ATOM 854 N N . GLY A 1 108 ? -11.195 6.621 15.438 1 98.38 108 GLY A N 1
ATOM 855 C CA . GLY A 1 108 ? -11.625 5.715 14.383 1 98.38 108 GLY A CA 1
ATOM 856 C C . GLY A 1 108 ? -12.992 6.055 13.82 1 98.38 108 GLY A C 1
ATOM 857 O O . GLY A 1 108 ? -13.93 6.316 14.57 1 98.38 108 GLY A O 1
ATOM 858 N N . TRP A 1 109 ? -13.133 5.98 12.594 1 97.75 109 TRP A N 1
ATOM 859 C CA . TRP A 1 109 ? -14.352 6.371 11.898 1 97.75 109 TRP A CA 1
ATOM 860 C C . TRP A 1 109 ? -15.438 5.316 12.07 1 97.75 109 TRP A C 1
ATOM 862 O O . TRP A 1 109 ? -16.562 5.637 12.469 1 97.75 109 TRP A O 1
ATOM 872 N N . ASP A 1 110 ? -15.125 4.09 11.883 1 96.88 110 ASP A N 1
ATOM 873 C CA . ASP A 1 110 ? -16.109 3.014 11.805 1 96.88 110 ASP A CA 1
ATOM 874 C C . ASP A 1 110 ? -16.359 2.396 13.172 1 96.88 110 ASP A C 1
ATOM 876 O O . ASP A 1 110 ? -17.469 1.943 13.461 1 96.88 110 ASP A O 1
ATOM 880 N N . LYS A 1 111 ? -15.344 2.322 14 1 97.38 111 LYS A N 1
ATOM 881 C CA . LYS A 1 111 ? -15.383 1.752 15.344 1 97.38 111 LYS A CA 1
ATOM 882 C C . LYS A 1 111 ? -14.281 2.328 16.219 1 97.38 111 LYS A C 1
ATOM 884 O O . LYS A 1 111 ? -13.359 2.98 15.719 1 97.38 111 LYS A O 1
ATOM 889 N N . PRO A 1 11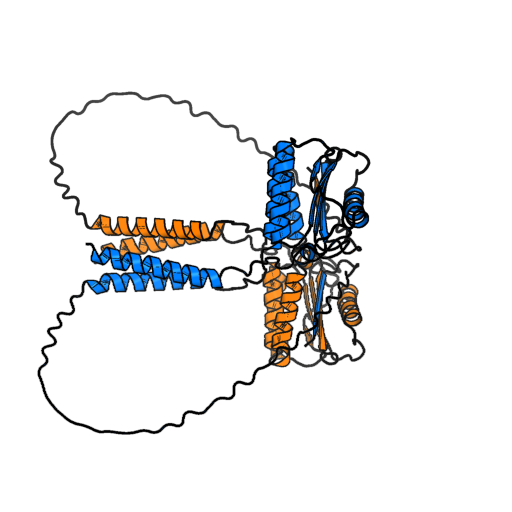2 ? -14.367 2.094 17.547 1 98.19 112 PRO A N 1
ATOM 890 C CA . PRO A 1 112 ? -13.242 2.514 18.375 1 98.19 112 PRO A CA 1
ATOM 891 C C . PRO A 1 112 ? -11.914 1.889 17.938 1 98.19 112 PRO A C 1
ATOM 893 O O . PRO A 1 112 ? -11.836 0.674 17.734 1 98.19 112 PRO A O 1
ATOM 896 N N . ILE A 1 113 ? -10.938 2.746 17.797 1 98 113 ILE A N 1
ATOM 897 C CA . ILE A 1 113 ? -9.609 2.354 17.344 1 98 113 ILE A CA 1
ATOM 898 C C . ILE A 1 113 ? -9.695 1.78 15.93 1 98 113 ILE A C 1
ATOM 900 O O . ILE A 1 113 ? -9.016 0.805 15.609 1 98 113 ILE A O 1
ATOM 904 N N . GLY A 1 114 ? -10.695 2.389 15.141 1 97.88 114 GLY A N 1
ATOM 905 C CA . GLY A 1 114 ? -10.922 1.912 13.789 1 97.88 114 GLY A CA 1
ATOM 906 C C . GLY A 1 114 ? -10.141 2.684 12.742 1 97.88 114 GLY A C 1
ATOM 907 O O . GLY A 1 114 ? -8.984 3.043 12.969 1 97.88 114 GLY A O 1
ATOM 908 N N . SER A 1 115 ? -10.742 2.955 11.617 1 98.19 115 SER A N 1
ATOM 909 C CA . SER A 1 115 ? -10.086 3.52 10.445 1 98.19 115 SER A CA 1
ATOM 910 C C . SER A 1 115 ? -9.727 4.984 10.664 1 98.19 115 SER A C 1
ATOM 912 O O . SER A 1 115 ? -10.578 5.781 11.07 1 98.19 115 SER A O 1
ATOM 914 N N . GLY A 1 116 ? -8.477 5.25 10.383 1 98.5 116 GLY A N 1
ATOM 915 C CA . GLY A 1 116 ? -8.047 6.633 10.492 1 98.5 116 GLY A CA 1
ATOM 916 C C . GLY A 1 116 ? -6.535 6.797 10.438 1 98.5 116 GLY A C 1
ATOM 917 O O . GLY A 1 116 ? -5.824 5.875 10.031 1 98.5 116 GLY A O 1
ATOM 918 N N . ALA A 1 117 ? -6.062 8.039 10.711 1 98.75 117 ALA A N 1
ATOM 919 C CA . ALA A 1 117 ? -4.648 8.398 10.703 1 98.75 117 ALA A CA 1
ATOM 920 C C . ALA A 1 117 ? -4.348 9.492 11.719 1 98.75 117 ALA A C 1
ATOM 922 O O . ALA A 1 117 ? -5.188 10.367 11.961 1 98.75 117 ALA A O 1
ATOM 923 N N . ILE A 1 118 ? -3.195 9.43 12.305 1 98.88 118 ILE A N 1
ATOM 924 C CA . ILE A 1 118 ? -2.709 10.484 13.18 1 98.88 118 ILE A CA 1
ATOM 925 C C . ILE A 1 118 ? -1.283 10.867 12.789 1 98.88 118 ILE A C 1
ATOM 927 O O . ILE A 1 118 ? -0.439 9.992 12.562 1 98.88 118 ILE A O 1
ATOM 931 N N . TYR A 1 119 ? -1.117 12.102 12.57 1 98.88 119 TYR A N 1
ATOM 932 C CA . TYR A 1 119 ? 0.197 12.656 12.281 1 98.88 119 TYR A CA 1
ATOM 933 C C . TYR A 1 119 ? 0.706 13.5 13.445 1 98.88 119 TYR A C 1
ATOM 935 O O . TYR A 1 119 ? 0.012 14.398 13.914 1 98.88 119 TYR A O 1
ATOM 943 N N . VAL A 1 120 ? 1.905 13.188 13.906 1 98.88 120 VAL A N 1
ATOM 944 C CA . VAL A 1 120 ? 2.523 13.922 15.008 1 98.88 120 VAL A CA 1
ATOM 945 C C . VAL A 1 120 ? 3.834 14.555 14.539 1 98.88 120 VAL A C 1
ATOM 947 O O . VAL A 1 120 ? 4.668 13.875 13.93 1 98.88 120 VAL A O 1
ATOM 950 N N . ASP A 1 121 ? 3.938 15.797 14.812 1 98.81 121 ASP A N 1
ATOM 951 C CA . ASP A 1 121 ? 5.125 16.578 14.461 1 98.81 121 ASP A CA 1
ATOM 952 C C . ASP A 1 121 ? 5.738 17.219 15.695 1 98.81 121 ASP A C 1
ATOM 954 O O . ASP A 1 121 ? 5.184 18.188 16.234 1 98.81 121 ASP A O 1
ATOM 958 N N . ASP A 1 122 ? 6.863 16.734 16.109 1 98.81 122 ASP A N 1
ATOM 959 C CA . ASP A 1 122 ? 7.543 17.344 17.25 1 98.81 122 ASP A CA 1
ATOM 960 C C . ASP A 1 122 ? 8.539 18.406 16.812 1 98.81 122 ASP A C 1
ATOM 962 O O . ASP A 1 122 ? 9.562 18.094 16.203 1 98.81 122 ASP A O 1
ATOM 966 N N . TRP A 1 123 ? 8.297 19.609 17.203 1 98.44 123 TRP A N 1
ATOM 967 C CA . TRP A 1 123 ? 9.094 20.734 16.734 1 98.44 123 TRP A CA 1
ATOM 968 C C . TRP A 1 123 ? 10.328 20.922 17.609 1 98.44 123 TRP A C 1
ATOM 970 O O . TRP A 1 123 ? 11.211 21.719 17.266 1 98.44 123 TRP A O 1
ATOM 980 N N . GLU A 1 124 ? 10.445 20.125 18.656 1 98.12 124 GLU A N 1
ATOM 981 C CA . GLU A 1 124 ? 11.664 20.141 19.453 1 98.12 124 GLU A CA 1
ATOM 982 C C . GLU A 1 124 ? 12.688 19.141 18.922 1 98.12 124 GLU A C 1
ATOM 984 O O . GLU A 1 124 ? 13.836 19.5 18.641 1 98.12 124 GLU A O 1
ATOM 989 N N . THR A 1 125 ? 12.297 17.953 18.719 1 97.94 125 THR A N 1
ATOM 990 C CA . THR A 1 125 ? 13.203 16.906 18.281 1 97.94 125 THR A CA 1
ATOM 991 C C . THR A 1 125 ? 13.258 16.844 16.75 1 97.94 125 THR A C 1
ATOM 993 O O . THR A 1 125 ? 14.164 16.219 16.188 1 97.94 125 THR A O 1
ATOM 996 N N . ARG A 1 126 ? 12.266 17.344 16.125 1 97.75 126 ARG A N 1
ATOM 997 C CA . ARG A 1 126 ? 12.148 17.469 14.672 1 97.75 126 ARG A CA 1
ATOM 998 C C . ARG A 1 126 ? 11.766 16.125 14.039 1 97.75 126 ARG A C 1
ATOM 1000 O O . ARG A 1 126 ? 11.844 15.969 12.82 1 97.75 126 ARG A O 1
ATOM 1007 N N . TYR A 1 127 ? 11.328 15.227 14.922 1 97.81 127 TYR A N 1
ATOM 1008 C CA . TYR A 1 127 ? 10.812 13.969 14.398 1 97.81 127 TYR A CA 1
ATOM 1009 C C . TYR A 1 127 ? 9.336 14.086 14.055 1 97.81 127 TYR A C 1
ATOM 1011 O O . TYR A 1 127 ? 8.602 14.859 14.688 1 97.81 127 TYR A O 1
ATOM 1019 N N . THR A 1 128 ? 8.883 13.375 13.039 1 98.69 128 THR A N 1
ATOM 1020 C CA . THR A 1 128 ? 7.488 13.297 12.641 1 98.69 128 THR A CA 1
ATOM 1021 C C . THR A 1 128 ? 7.062 11.844 12.438 1 98.69 128 THR A C 1
ATOM 1023 O O . THR A 1 128 ? 7.883 11 12.07 1 98.69 128 THR A O 1
ATOM 1026 N N . TRP A 1 129 ? 5.797 11.516 12.688 1 98.19 129 TRP A N 1
ATOM 1027 C CA . TRP A 1 129 ? 5.277 10.164 12.5 1 98.19 129 TRP A CA 1
ATOM 1028 C C . TRP A 1 129 ? 3.822 10.203 12.047 1 98.19 129 TRP A C 1
ATOM 1030 O O . TRP A 1 129 ? 2.998 10.906 12.633 1 98.19 129 TRP A O 1
ATOM 1040 N N . LEU A 1 130 ? 3.619 9.492 11 1 98.75 130 LEU A N 1
ATOM 1041 C CA . LEU A 1 130 ? 2.271 9.219 10.516 1 98.75 130 LEU A CA 1
ATOM 1042 C C . LEU A 1 130 ? 1.848 7.793 10.844 1 98.75 130 LEU A C 1
ATOM 1044 O O . LEU A 1 130 ? 2.488 6.836 10.398 1 98.75 130 LEU A O 1
ATOM 1048 N N . ALA A 1 131 ? 0.809 7.633 11.617 1 98.44 131 ALA A N 1
ATOM 1049 C CA . ALA A 1 131 ? 0.226 6.324 11.906 1 98.44 131 ALA A CA 1
ATOM 1050 C C . ALA A 1 131 ? -1.143 6.176 11.25 1 98.44 131 ALA A C 1
ATOM 1052 O O . ALA A 1 131 ? -1.943 7.113 11.242 1 98.44 131 ALA A O 1
ATOM 1053 N N . THR A 1 132 ? -1.384 5.023 10.648 1 98.31 132 THR A N 1
ATOM 1054 C CA . THR A 1 132 ? -2.652 4.734 9.992 1 98.31 132 THR A CA 1
ATOM 1055 C C . THR A 1 132 ? -3.268 3.451 10.539 1 98.31 132 THR A C 1
ATOM 1057 O O . THR A 1 132 ? -2.561 2.6 11.078 1 98.31 132 THR A O 1
ATOM 1060 N N . ARG A 1 133 ? -4.562 3.357 10.344 1 97.88 133 ARG A N 1
ATOM 1061 C CA . ARG A 1 133 ? -5.277 2.164 10.781 1 97.88 133 ARG A CA 1
ATOM 1062 C C . ARG A 1 133 ? -6.508 1.909 9.922 1 97.88 133 ARG A C 1
ATOM 1064 O O . ARG A 1 133 ? -7.023 2.826 9.281 1 97.88 133 ARG A O 1
ATOM 1071 N N . GLY A 1 134 ? -6.984 0.653 9.953 1 96.38 134 GLY A N 1
ATOM 1072 C CA . GLY A 1 134 ? -8.219 0.284 9.273 1 96.38 134 GLY A CA 1
ATOM 1073 C C . GLY A 1 134 ? -8.148 0.442 7.77 1 96.38 134 GLY A C 1
ATOM 1074 O O . GLY A 1 134 ? -7.145 0.082 7.148 1 96.38 134 GLY A O 1
ATOM 1075 N N . THR A 1 135 ? -9.172 0.988 7.227 1 94.94 135 THR A N 1
ATOM 1076 C CA . THR A 1 135 ? -9.281 1.113 5.777 1 94.94 135 THR A CA 1
ATOM 1077 C C . THR A 1 135 ? -8.164 1.995 5.223 1 94.94 135 THR A C 1
ATOM 1079 O O . THR A 1 135 ? -7.645 1.738 4.137 1 94.94 135 THR A O 1
ATOM 1082 N N . VAL A 1 136 ? -7.832 3.01 5.961 1 96.19 136 VAL A N 1
ATOM 1083 C CA . VAL A 1 136 ? -6.785 3.926 5.52 1 96.19 136 VAL A CA 1
ATOM 1084 C C . VAL A 1 136 ? -5.461 3.178 5.402 1 96.19 136 VAL A C 1
ATOM 1086 O O . VAL A 1 136 ? -4.746 3.316 4.406 1 96.19 136 VAL A O 1
ATOM 1089 N N . LYS A 1 137 ? -5.16 2.383 6.383 1 96 137 LYS A N 1
ATOM 1090 C CA . LYS A 1 137 ? -3.951 1.563 6.363 1 96 137 LYS A CA 1
ATOM 1091 C C . LYS A 1 137 ? -3.973 0.575 5.203 1 96 137 LYS A C 1
ATOM 1093 O O . LYS A 1 137 ? -2.957 0.366 4.535 1 96 137 LYS A O 1
ATOM 1098 N N . ASP A 1 138 ? -5.145 -0.007 4.938 1 93.38 138 ASP A N 1
ATOM 1099 C CA . ASP A 1 138 ? -5.266 -1.051 3.926 1 93.38 138 ASP A CA 1
ATOM 1100 C C . ASP A 1 138 ? -5.066 -0.481 2.523 1 93.38 138 ASP A C 1
ATOM 1102 O O . ASP A 1 138 ? -4.648 -1.198 1.609 1 93.38 138 ASP A O 1
ATOM 1106 N N . LYS A 1 139 ? -5.289 0.783 2.404 1 91.69 139 LYS A N 1
ATOM 1107 C CA . LYS A 1 139 ? -5.234 1.411 1.088 1 91.69 139 LYS A CA 1
ATOM 1108 C C . LYS A 1 139 ? -3.875 2.055 0.842 1 91.69 139 LYS A C 1
ATOM 1110 O O . LYS A 1 139 ? -3.527 2.373 -0.297 1 91.69 139 LYS A O 1
ATOM 1115 N N . LEU A 1 140 ? -3.107 2.176 1.892 1 92.38 140 LEU A N 1
ATOM 1116 C CA . LEU A 1 140 ? -1.826 2.857 1.756 1 92.38 140 LEU A CA 1
ATOM 1117 C C . LEU A 1 140 ? -0.669 1.88 1.934 1 92.38 140 LEU A C 1
ATOM 1119 O O . LEU A 1 140 ? -0.655 1.094 2.885 1 92.38 140 LEU A O 1
ATOM 1123 N N . SER A 1 141 ? 0.271 1.958 1.042 1 90.44 141 SER A N 1
ATOM 1124 C CA . SER A 1 141 ? 1.522 1.227 1.211 1 90.44 141 SER A CA 1
ATOM 1125 C C . SER A 1 141 ? 2.531 2.035 2.02 1 90.44 141 SER A C 1
ATOM 1127 O O . SER A 1 141 ? 2.301 3.211 2.312 1 90.44 141 SER A O 1
ATOM 1129 N N . LYS A 1 142 ? 3.482 1.322 2.387 1 92.25 142 LYS A N 1
ATOM 1130 C CA . LYS A 1 142 ? 4.551 2.047 3.072 1 92.25 142 LYS A CA 1
ATOM 1131 C C . LYS A 1 142 ? 5.141 3.131 2.176 1 92.25 142 LYS A C 1
ATOM 1133 O O . LYS A 1 142 ? 5.473 4.219 2.646 1 92.25 142 LYS A O 1
ATOM 1138 N N . ASP A 1 143 ? 5.273 2.861 0.955 1 88.94 143 ASP A N 1
ATOM 1139 C CA . ASP A 1 143 ? 5.805 3.85 0.02 1 88.94 143 ASP A CA 1
ATOM 1140 C C . ASP A 1 143 ? 4.934 5.102 -0.01 1 88.94 143 ASP A C 1
ATOM 1142 O O . ASP A 1 143 ? 5.445 6.219 -0.094 1 88.94 143 ASP A O 1
ATOM 1146 N N . ASN A 1 144 ? 3.623 4.875 0.067 1 90.19 144 ASN A N 1
ATOM 1147 C CA . ASN A 1 144 ? 2.703 6.004 0.115 1 90.19 144 ASN A CA 1
ATOM 1148 C C . ASN A 1 144 ? 2.941 6.867 1.351 1 90.19 144 ASN A C 1
ATOM 1150 O O . ASN A 1 144 ? 3.047 8.094 1.247 1 90.19 144 ASN A O 1
ATOM 1154 N N . THR A 1 145 ? 3.008 6.191 2.48 1 94.69 145 THR A N 1
ATOM 1155 C CA . THR A 1 145 ? 3.129 6.945 3.725 1 94.69 145 THR A CA 1
ATOM 1156 C C . THR A 1 145 ? 4.484 7.637 3.807 1 94.69 145 THR A C 1
ATOM 1158 O O . THR A 1 145 ? 4.586 8.758 4.32 1 94.69 145 THR A O 1
ATOM 1161 N N . ASP A 1 146 ? 5.52 7.02 3.254 1 92.56 146 ASP A N 1
ATOM 1162 C CA . ASP A 1 146 ? 6.824 7.672 3.178 1 92.56 146 ASP A CA 1
ATOM 1163 C C . ASP A 1 146 ? 6.754 8.938 2.324 1 92.56 146 ASP A C 1
ATOM 1165 O O . ASP A 1 146 ? 7.316 9.969 2.689 1 92.56 146 ASP A O 1
ATOM 1169 N N . TYR A 1 147 ? 6.105 8.766 1.282 1 90.81 147 TYR A N 1
ATOM 1170 C CA . TYR A 1 147 ? 5.977 9.891 0.369 1 90.81 147 TYR A CA 1
ATOM 1171 C C . TYR A 1 147 ? 5.25 11.055 1.038 1 90.81 147 TYR A C 1
ATOM 1173 O O . TYR A 1 147 ? 5.684 12.203 0.946 1 90.81 147 TYR A O 1
ATOM 1181 N N . ILE A 1 148 ? 4.168 10.75 1.669 1 94.31 148 ILE A N 1
ATOM 1182 C CA . ILE A 1 148 ? 3.359 11.766 2.34 1 94.31 148 ILE A CA 1
ATOM 1183 C C . ILE A 1 148 ? 4.207 12.492 3.381 1 94.31 148 ILE A C 1
ATOM 1185 O O . ILE A 1 148 ? 4.215 13.727 3.426 1 94.31 148 ILE A O 1
ATOM 1189 N N . VAL A 1 149 ? 4.918 11.75 4.195 1 97.12 149 VAL A N 1
ATOM 1190 C CA . VAL A 1 149 ? 5.73 12.312 5.27 1 97.12 149 VAL A CA 1
ATOM 1191 C C . VAL A 1 149 ? 6.875 13.133 4.676 1 97.12 149 VAL A C 1
ATOM 1193 O O . VAL A 1 149 ? 7.145 14.25 5.125 1 97.12 149 VAL A O 1
ATOM 1196 N N . ASP A 1 150 ? 7.508 12.664 3.605 1 93.06 150 ASP A N 1
ATOM 1197 C CA . ASP A 1 150 ? 8.633 13.359 2.98 1 93.06 150 ASP A CA 1
ATOM 1198 C C . ASP A 1 150 ? 8.18 14.68 2.367 1 93.06 150 ASP A C 1
ATOM 1200 O O . ASP A 1 150 ? 8.844 15.703 2.539 1 93.06 150 ASP A O 1
ATOM 1204 N N . GLU A 1 151 ? 7.098 14.602 1.681 1 91.06 151 GLU A N 1
ATOM 1205 C CA . GLU A 1 151 ? 6.57 15.812 1.052 1 91.06 151 GLU A CA 1
ATOM 1206 C C . GLU A 1 151 ? 6.223 16.875 2.094 1 91.06 151 GLU A C 1
ATOM 1208 O O . GLU A 1 151 ? 6.414 18.062 1.857 1 91.06 151 GLU A O 1
ATOM 1213 N N . THR A 1 152 ? 5.664 16.422 3.186 1 97.31 152 THR A N 1
ATOM 1214 C CA . THR A 1 152 ? 5.305 17.344 4.27 1 97.31 152 THR A CA 1
ATOM 1215 C C . THR A 1 152 ? 6.555 17.969 4.887 1 97.31 152 THR A C 1
ATOM 1217 O O . THR A 1 152 ? 6.621 19.172 5.074 1 97.31 152 THR A O 1
ATOM 1220 N N . ASN A 1 153 ? 7.523 17.141 5.145 1 97.06 153 ASN A N 1
ATOM 1221 C CA . ASN A 1 153 ? 8.734 17.578 5.824 1 97.06 153 ASN A CA 1
ATOM 1222 C C . ASN A 1 153 ? 9.555 18.531 4.949 1 97.06 153 ASN A C 1
ATOM 1224 O O . ASN A 1 153 ? 10.281 19.375 5.465 1 97.06 153 ASN A O 1
ATOM 1228 N N . ASP A 1 154 ? 9.383 18.469 3.652 1 92.62 154 ASP A N 1
ATOM 1229 C CA . ASP A 1 154 ? 10.102 19.344 2.719 1 92.62 154 ASP A CA 1
ATOM 1230 C C . ASP A 1 154 ? 9.602 20.781 2.811 1 92.62 154 ASP A C 1
ATOM 1232 O O . ASP A 1 154 ? 10.344 21.719 2.496 1 92.62 154 ASP A O 1
ATOM 1236 N N . ILE A 1 155 ? 8.43 20.922 3.328 1 96.31 155 ILE A N 1
ATOM 1237 C CA . ILE A 1 155 ? 7.789 22.234 3.262 1 96.31 155 ILE A CA 1
ATOM 1238 C C . ILE A 1 155 ? 7.625 22.797 4.672 1 96.31 155 ILE A C 1
ATOM 1240 O O . ILE A 1 155 ? 7.527 24.016 4.852 1 96.31 155 ILE A O 1
ATOM 1244 N N . VAL A 1 156 ? 7.609 21.969 5.68 1 98.38 156 VAL A N 1
ATOM 1245 C CA . VAL A 1 156 ? 7.059 22.297 6.992 1 98.38 156 VAL A CA 1
ATOM 1246 C C . VAL A 1 156 ? 7.902 23.391 7.648 1 98.38 156 VAL A C 1
ATOM 1248 O O . VAL A 1 156 ? 7.375 24.266 8.344 1 98.38 156 VAL A O 1
ATOM 1251 N N . ASN A 1 157 ? 9.18 23.469 7.391 1 97.38 157 ASN A N 1
ATOM 1252 C CA . ASN A 1 157 ? 10.023 24.484 8.008 1 97.38 157 ASN A CA 1
ATOM 1253 C C . ASN A 1 157 ? 9.758 25.859 7.422 1 97.38 157 ASN A C 1
ATOM 1255 O O . ASN A 1 157 ? 9.875 26.875 8.117 1 97.38 157 ASN A O 1
ATOM 1259 N N . LYS A 1 158 ? 9.398 25.906 6.18 1 96.69 158 LYS A N 1
ATOM 1260 C CA . LYS A 1 158 ? 9.148 27.172 5.5 1 96.69 158 LYS A CA 1
ATOM 1261 C C . LYS A 1 158 ? 7.727 27.672 5.758 1 96.69 158 LYS A C 1
ATOM 1263 O O . LYS A 1 158 ? 7.508 28.859 5.996 1 96.69 158 LYS A O 1
ATOM 1268 N N . ASP A 1 159 ? 6.871 26.781 5.715 1 98.25 159 ASP A N 1
ATOM 1269 C CA . ASP A 1 159 ? 5.457 27.125 5.828 1 98.25 159 ASP A CA 1
ATOM 1270 C C . ASP A 1 159 ? 4.66 25.969 6.43 1 98.25 159 ASP A C 1
ATOM 1272 O O . ASP A 1 159 ? 4.121 25.125 5.699 1 98.25 159 ASP A O 1
ATOM 1276 N N . PRO A 1 160 ? 4.508 25.969 7.734 1 98.62 160 PRO A N 1
ATOM 1277 C CA . PRO A 1 160 ? 3.811 24.859 8.391 1 98.62 160 PRO A CA 1
ATOM 1278 C C . PRO A 1 160 ? 2.375 24.688 7.902 1 98.62 160 PRO A C 1
ATOM 1280 O O . PRO A 1 160 ? 1.918 23.562 7.688 1 98.62 160 PRO A O 1
ATOM 1283 N N . TYR A 1 161 ? 1.678 25.75 7.727 1 98.81 161 TYR A N 1
ATOM 1284 C CA . TYR A 1 161 ? 0.292 25.656 7.281 1 98.81 161 TYR A CA 1
ATOM 1285 C C . TYR A 1 161 ? 0.198 24.984 5.922 1 98.81 161 TYR A C 1
ATOM 1287 O O . TYR A 1 161 ? -0.64 24.094 5.719 1 98.81 161 TYR A O 1
ATOM 1295 N N . LYS A 1 162 ? 0.991 25.359 5.008 1 98.38 162 LYS A N 1
ATOM 1296 C CA . LYS A 1 162 ? 1.003 24.766 3.676 1 98.38 162 LYS A CA 1
ATOM 1297 C C . LYS A 1 162 ? 1.387 23.297 3.744 1 98.38 162 LYS A C 1
ATOM 1299 O O . LYS A 1 162 ? 0.831 22.469 3.018 1 98.38 162 LYS A O 1
ATOM 1304 N N . ALA A 1 163 ? 2.344 23 4.594 1 98.69 163 ALA A N 1
ATOM 1305 C CA . ALA A 1 163 ? 2.814 21.625 4.738 1 98.69 163 ALA A CA 1
ATOM 1306 C C . ALA A 1 163 ? 1.694 20.719 5.23 1 98.69 163 ALA A C 1
ATOM 1308 O O . ALA A 1 163 ? 1.476 19.641 4.676 1 98.69 163 ALA A O 1
ATOM 1309 N N . TYR A 1 164 ? 0.969 21.141 6.234 1 98.88 164 TYR A N 1
ATOM 1310 C CA . TYR A 1 164 ? -0.078 20.297 6.82 1 98.88 164 TYR A CA 1
ATOM 1311 C C . TYR A 1 164 ? -1.289 20.219 5.898 1 98.88 164 TYR A C 1
ATOM 1313 O O . TYR A 1 164 ? -1.978 19.203 5.855 1 98.88 164 TYR A O 1
ATOM 1321 N N . THR A 1 165 ? -1.519 21.312 5.152 1 98.81 165 THR A N 1
ATOM 1322 C CA . THR A 1 165 ? -2.549 21.25 4.121 1 98.81 165 THR A CA 1
ATOM 1323 C C . THR A 1 165 ? -2.195 20.203 3.066 1 98.81 165 THR A C 1
ATOM 1325 O O . THR A 1 165 ? -3.049 19.406 2.66 1 98.81 165 THR A O 1
ATOM 1328 N N . ARG A 1 166 ? -0.961 20.203 2.658 1 96.81 166 ARG A N 1
ATOM 1329 C CA . ARG A 1 166 ? -0.478 19.219 1.694 1 96.81 166 ARG A CA 1
ATOM 1330 C C . ARG A 1 166 ? -0.564 17.812 2.264 1 96.81 166 ARG A C 1
ATOM 1332 O O . ARG A 1 166 ? -0.963 16.875 1.563 1 96.81 166 ARG A O 1
ATOM 1339 N N . LEU A 1 167 ? -0.219 17.625 3.527 1 98.44 167 LEU A N 1
ATOM 1340 C CA . LEU A 1 167 ? -0.29 16.344 4.215 1 98.44 167 LEU A CA 1
ATOM 1341 C C . LEU A 1 167 ? -1.699 15.766 4.141 1 98.44 167 LEU A C 1
ATOM 1343 O O . LEU A 1 167 ? -1.884 14.617 3.734 1 98.44 167 LEU A O 1
ATOM 1347 N N . ILE A 1 168 ? -2.66 16.562 4.527 1 98.75 168 ILE A N 1
ATOM 1348 C CA . ILE A 1 168 ? -4.043 16.109 4.602 1 98.75 168 ILE A CA 1
ATOM 1349 C C . ILE A 1 168 ? -4.559 15.797 3.201 1 98.75 168 ILE A C 1
ATOM 1351 O O . ILE A 1 168 ? -5.223 14.773 2.996 1 98.75 168 ILE A O 1
ATOM 1355 N N . ASN A 1 169 ? -4.191 16.609 2.266 1 96.25 169 ASN A N 1
ATOM 1356 C CA . ASN A 1 169 ? -4.621 16.375 0.892 1 96.25 169 ASN A CA 1
ATOM 1357 C C . ASN A 1 169 ? -3.988 15.102 0.317 1 96.25 169 ASN A C 1
ATOM 1359 O O . ASN A 1 169 ? -4.668 14.305 -0.327 1 96.25 169 ASN A O 1
ATOM 1363 N N . LEU A 1 170 ? -2.705 14.93 0.521 1 93.44 170 LEU A N 1
ATOM 1364 C CA . LEU A 1 170 ? -2.025 13.742 0.02 1 93.44 170 LEU A CA 1
ATOM 1365 C C . LEU A 1 170 ? -2.588 12.484 0.666 1 93.44 170 LEU A C 1
ATOM 1367 O O . LEU A 1 170 ? -2.781 11.469 -0.008 1 93.44 170 LEU A O 1
ATOM 1371 N N . LEU A 1 171 ? -2.818 12.562 1.979 1 96.94 171 LEU A N 1
ATOM 1372 C CA . LEU A 1 171 ? -3.375 11.422 2.701 1 96.94 171 LEU A CA 1
ATOM 1373 C C . LEU A 1 171 ? -4.711 10.992 2.098 1 96.94 171 LEU A C 1
ATOM 1375 O O . LEU A 1 171 ? -4.926 9.812 1.839 1 96.94 171 LEU A O 1
ATOM 1379 N N . ALA A 1 172 ? -5.539 11.969 1.865 1 95.25 172 ALA A N 1
ATOM 1380 C CA . ALA A 1 172 ? -6.852 11.68 1.292 1 95.25 172 ALA A CA 1
ATOM 1381 C C . ALA A 1 172 ? -6.723 11.172 -0.143 1 95.25 172 ALA A C 1
ATOM 1383 O O . ALA A 1 172 ? -7.332 10.164 -0.512 1 95.25 172 ALA A O 1
ATOM 1384 N N . ASP A 1 173 ? -5.91 11.805 -0.929 1 89.19 173 ASP A N 1
ATOM 1385 C CA . ASP A 1 173 ? -5.754 11.461 -2.34 1 89.19 173 ASP A CA 1
ATOM 1386 C C . ASP A 1 173 ? -5.199 10.047 -2.502 1 89.19 173 ASP A C 1
ATOM 1388 O O . ASP A 1 173 ? -5.711 9.258 -3.301 1 89.19 173 ASP A O 1
ATOM 1392 N N . GLU A 1 174 ? -4.18 9.781 -1.749 1 89.94 174 GLU A N 1
ATOM 1393 C CA . GLU A 1 174 ? -3.543 8.477 -1.866 1 89.94 174 GLU A CA 1
ATOM 1394 C C . GLU A 1 174 ? -4.473 7.367 -1.376 1 89.94 174 GLU A C 1
ATOM 1396 O O . GLU A 1 174 ? -4.445 6.25 -1.899 1 89.94 174 GLU A O 1
ATOM 1401 N N . THR A 1 175 ? -5.219 7.648 -0.34 1 92.69 175 THR A N 1
ATOM 1402 C CA . THR A 1 175 ? -6.172 6.668 0.164 1 92.69 175 THR A CA 1
ATOM 1403 C C . THR A 1 175 ? -7.262 6.395 -0.868 1 92.69 175 THR A C 1
ATOM 1405 O O . THR A 1 175 ? -7.77 5.277 -0.96 1 92.69 175 THR A O 1
ATOM 1408 N N . GLN A 1 176 ? -7.586 7.395 -1.628 1 87.81 176 GLN A N 1
ATOM 1409 C CA . GLN A 1 176 ? -8.68 7.258 -2.586 1 87.81 176 GLN A CA 1
ATOM 1410 C C . GLN A 1 176 ? -8.203 6.578 -3.867 1 87.81 176 GLN A C 1
ATOM 1412 O O . GLN A 1 176 ? -9.016 6.035 -4.621 1 87.81 176 GLN A O 1
ATOM 1417 N N . LYS A 1 177 ? -6.945 6.727 -4.141 1 77.06 177 LYS A N 1
ATOM 1418 C CA . LYS A 1 177 ? -6.422 6.16 -5.379 1 77.06 177 LYS A CA 1
ATOM 1419 C C . LYS A 1 177 ? -6.586 4.645 -5.406 1 77.06 177 LYS A C 1
ATOM 1421 O O . LYS A 1 177 ? -6.355 3.971 -4.398 1 77.06 177 LYS A O 1
ATOM 1426 N N . SER A 1 178 ? -7.453 4.184 -6.312 1 58.19 178 SER A N 1
ATOM 1427 C CA . SER A 1 178 ? -7.66 2.744 -6.438 1 58.19 178 SER A CA 1
ATOM 1428 C C . SER A 1 178 ? -6.629 2.117 -7.371 1 58.19 178 SER A C 1
ATOM 1430 O O . SER A 1 178 ? -6.156 2.766 -8.305 1 58.19 178 SER A O 1
ATOM 1432 N N . HIS A 1 179 ? -5.949 0.968 -6.957 1 50 179 HIS A N 1
ATOM 1433 C CA . HIS A 1 179 ? -5.02 0.155 -7.73 1 50 179 HIS A CA 1
ATOM 1434 C C . HIS A 1 179 ? -5.637 -0.28 -9.055 1 50 179 HIS A C 1
ATOM 1436 O O . HIS A 1 179 ? -4.941 -0.798 -9.93 1 50 179 HIS A O 1
ATOM 1442 N N . LEU A 1 180 ? -6.906 -0.284 -9.125 1 43.72 180 LEU A N 1
ATOM 1443 C CA . LEU A 1 180 ? -7.559 -1.021 -10.203 1 43.72 180 LEU A CA 1
ATOM 1444 C C . LEU A 1 180 ? -7.148 -0.465 -11.562 1 43.72 180 LEU A C 1
ATOM 1446 O O . LEU A 1 180 ? -7.48 -1.043 -12.602 1 43.72 180 LEU A O 1
ATOM 1450 N N . PHE A 1 181 ? -6.672 0.623 -11.734 1 43.38 181 PHE A N 1
ATOM 1451 C CA . PHE A 1 181 ? -6.652 0.914 -13.164 1 43.38 181 PHE A CA 1
ATOM 1452 C C . PHE A 1 181 ? -5.598 0.076 -13.875 1 43.38 181 PHE A C 1
ATOM 1454 O O . PHE A 1 181 ? -4.418 0.441 -13.898 1 43.38 181 PHE A O 1
ATOM 1461 N N . HIS A 1 182 ? -5.504 -1.119 -13.664 1 39.28 182 HIS A N 1
ATOM 1462 C CA . HIS A 1 182 ? -4.621 -1.829 -14.586 1 39.28 182 HIS A CA 1
ATOM 1463 C C . HIS A 1 182 ? -5.07 -1.646 -16.031 1 39.28 182 HIS A C 1
ATOM 1465 O O . HIS A 1 182 ? -5.77 -2.502 -16.578 1 39.28 182 HIS A O 1
ATOM 1471 N N . ILE A 1 183 ? -5.699 -0.665 -16.359 1 36.59 183 ILE A N 1
ATOM 1472 C CA . ILE A 1 183 ? -5.906 -0.681 -17.812 1 36.59 183 ILE A CA 1
ATOM 1473 C C . ILE A 1 183 ? -4.562 -0.607 -18.531 1 36.59 183 ILE A C 1
ATOM 1475 O O . ILE A 1 183 ? -3.838 0.385 -18.406 1 36.59 183 ILE A O 1
ATOM 1479 N N . ASN A 1 184 ? -3.922 -1.688 -18.625 1 34.12 184 ASN A N 1
ATOM 1480 C CA . ASN A 1 184 ? -2.789 -1.837 -19.531 1 34.12 184 ASN A CA 1
ATOM 1481 C C . ASN A 1 184 ? -3.107 -1.291 -20.922 1 34.12 184 ASN A C 1
ATOM 1483 O O . ASN A 1 184 ? -3.166 -2.049 -21.891 1 34.12 184 ASN A O 1
ATOM 1487 N N . ILE A 1 185 ? -4.062 -0.511 -21.047 1 36.97 185 ILE A N 1
ATOM 1488 C CA . ILE A 1 185 ? -4.168 -0.071 -22.422 1 36.97 185 ILE A CA 1
ATOM 1489 C C . ILE A 1 185 ? -2.934 0.744 -22.812 1 36.97 185 ILE A C 1
ATOM 1491 O O . ILE A 1 185 ? -2.576 1.7 -22.109 1 36.97 185 ILE A O 1
ATOM 1495 N N . SER A 1 186 ? -2.078 0.178 -23.469 1 36.97 186 SER A N 1
ATOM 1496 C CA . SER A 1 186 ? -0.897 0.859 -23.984 1 36.97 186 SER A CA 1
ATOM 1497 C C . SER A 1 186 ? -1.24 2.26 -24.484 1 36.97 186 SER A C 1
ATOM 1499 O O . SER A 1 186 ? -2.234 2.451 -25.188 1 36.97 186 SER A O 1
ATOM 1501 N N . PRO A 1 187 ? -0.812 3.271 -23.75 1 40.09 187 PRO A N 1
ATOM 1502 C CA . PRO A 1 187 ? -1.039 4.629 -24.25 1 40.09 187 PRO A CA 1
ATOM 1503 C C . PRO A 1 187 ? -1.081 4.695 -25.781 1 40.09 187 PRO A C 1
ATOM 1505 O O . PRO A 1 187 ? -1.783 5.535 -26.344 1 40.09 187 PRO A O 1
ATOM 1508 N N . LEU A 1 188 ? -0.517 3.76 -26.25 1 42.44 188 LEU A N 1
ATOM 1509 C CA . LEU A 1 188 ? -0.483 3.711 -27.703 1 42.44 188 LEU A CA 1
ATOM 1510 C C . LEU A 1 188 ? -1.873 3.441 -28.266 1 42.44 188 LEU A C 1
ATOM 1512 O O . LEU A 1 188 ? -2.271 4.051 -29.266 1 42.44 188 LEU A O 1
ATOM 1516 N N . TRP A 1 189 ? -2.492 2.633 -27.578 1 46.25 189 TRP A N 1
ATOM 1517 C CA . TRP A 1 189 ? -3.789 2.281 -28.141 1 46.25 189 TRP A CA 1
ATOM 1518 C C . TRP A 1 189 ? -4.793 3.414 -27.953 1 46.25 189 TRP A C 1
ATOM 1520 O O . TRP A 1 189 ? -5.621 3.674 -28.828 1 46.25 189 TRP A O 1
ATOM 1530 N N . VAL A 1 190 ? -4.656 4.059 -26.875 1 45.06 190 VAL A N 1
ATOM 1531 C CA . VAL A 1 190 ? -5.477 5.246 -26.672 1 45.06 190 VAL A CA 1
ATOM 1532 C C . VAL A 1 190 ? -5.105 6.32 -27.688 1 45.06 190 VAL A C 1
ATOM 1534 O O . VAL A 1 190 ? -5.98 6.957 -28.266 1 45.06 190 VAL A O 1
ATOM 1537 N N . ALA A 1 191 ? -3.826 6.359 -27.828 1 46.41 191 ALA A N 1
ATOM 1538 C CA . ALA A 1 191 ? -3.332 7.293 -28.844 1 46.41 191 ALA A CA 1
ATOM 1539 C C . ALA A 1 191 ? -3.818 6.902 -30.234 1 46.41 191 ALA A C 1
ATOM 1541 O O . ALA A 1 191 ? -4.23 7.758 -31.016 1 46.41 191 ALA A O 1
ATOM 1542 N N . LEU A 1 192 ? -3.807 5.688 -30.422 1 53.09 192 LEU A N 1
ATOM 1543 C CA . LEU A 1 192 ? -4.258 5.195 -31.719 1 53.09 192 LEU A CA 1
ATOM 1544 C C . LEU A 1 192 ? -5.762 5.398 -31.891 1 53.09 192 LEU A C 1
ATOM 1546 O O . LEU A 1 192 ? -6.223 5.77 -32.969 1 53.09 192 LEU A O 1
ATOM 1550 N N . GLY A 1 193 ? -6.391 5.137 -30.875 1 52.03 193 GLY A N 1
ATOM 1551 C CA . GLY A 1 193 ? -7.816 5.406 -30.953 1 52.03 193 GLY A CA 1
ATOM 1552 C C . GLY A 1 193 ? -8.133 6.871 -31.203 1 52.03 193 GLY A C 1
ATOM 1553 O O . GLY A 1 193 ? -8.992 7.195 -32.031 1 52.03 193 GLY A O 1
ATOM 1554 N N . CYS A 1 194 ? -7.34 7.582 -30.5 1 52.78 194 CYS A N 1
ATOM 1555 C CA . CYS A 1 194 ? -7.484 9.023 -30.703 1 52.78 194 CYS A CA 1
ATOM 1556 C C . CYS A 1 194 ? -7.102 9.398 -32.125 1 52.78 194 CYS A C 1
ATOM 1558 O O . CYS A 1 194 ? -7.754 10.25 -32.75 1 52.78 194 CYS A O 1
ATOM 1560 N N . LEU A 1 195 ? -6.098 8.766 -32.562 1 54.12 195 LEU A N 1
ATOM 1561 C CA . LEU A 1 195 ? -5.664 9 -33.938 1 54.12 195 LEU A CA 1
ATOM 1562 C C . LEU A 1 195 ? -6.727 8.547 -34.938 1 54.12 195 LEU A C 1
ATOM 1564 O O . LEU A 1 195 ? -7.027 9.258 -35.906 1 54.12 195 LEU A O 1
ATOM 1568 N N . VAL A 1 196 ? -7.223 7.422 -34.719 1 58.47 196 VAL A N 1
ATOM 1569 C CA . VAL A 1 196 ? -8.266 6.91 -35.594 1 58.47 196 VAL A CA 1
ATOM 1570 C C . VAL A 1 196 ? -9.5 7.805 -35.531 1 58.47 196 VAL A C 1
ATOM 1572 O O . VAL A 1 196 ? -10.102 8.133 -36.531 1 58.47 196 VAL A O 1
ATOM 1575 N N . ALA A 1 197 ? -9.727 8.195 -34.375 1 55.28 197 ALA A N 1
ATOM 1576 C CA . ALA A 1 197 ? -10.859 9.102 -34.188 1 55.28 197 ALA A CA 1
ATOM 1577 C C . ALA A 1 197 ? -10.586 10.445 -34.875 1 55.28 197 ALA A C 1
ATOM 1579 O O . ALA A 1 197 ? -11.469 11.016 -35.5 1 55.28 197 ALA A O 1
ATOM 1580 N N . ALA A 1 198 ? -9.398 10.812 -34.75 1 54.84 198 ALA A N 1
ATOM 1581 C CA . ALA A 1 198 ? -8.977 12.047 -35.375 1 54.84 198 ALA A CA 1
ATOM 1582 C C . ALA A 1 198 ? -9.023 11.906 -36.906 1 54.84 198 ALA A C 1
ATOM 1584 O O . ALA A 1 198 ? -9.508 12.805 -37.594 1 54.84 198 ALA A O 1
ATOM 1585 N N . ILE A 1 199 ? -8.562 10.828 -37.344 1 57.78 199 ILE A N 1
ATOM 1586 C CA . ILE A 1 199 ? -8.586 10.57 -38.781 1 57.78 199 ILE A CA 1
ATOM 1587 C C . ILE A 1 199 ? -10.031 10.469 -39.281 1 57.78 199 ILE A C 1
ATOM 1589 O O . ILE A 1 199 ? -10.383 11.047 -40.281 1 57.78 199 ILE A O 1
ATOM 1593 N N . ALA A 1 200 ? -10.758 9.695 -38.562 1 56.88 200 ALA A N 1
ATOM 1594 C CA . ALA A 1 200 ? -12.156 9.555 -38.969 1 56.88 200 ALA A CA 1
ATOM 1595 C C . ALA A 1 200 ? -12.867 10.906 -38.969 1 56.88 200 ALA A C 1
ATOM 1597 O O . ALA A 1 200 ? -13.656 11.195 -39.875 1 56.88 200 ALA A O 1
ATOM 1598 N N . PHE A 1 201 ? -12.5 11.656 -38.125 1 53.72 201 PHE A N 1
ATOM 1599 C CA . PHE A 1 201 ? -13.031 13.008 -38.031 1 53.72 201 PHE A CA 1
ATOM 1600 C C . PHE A 1 201 ? -12.594 13.844 -39.25 1 53.72 201 PHE A C 1
ATOM 1602 O O . PHE A 1 201 ? -13.406 14.562 -39.844 1 53.72 201 PHE A O 1
ATOM 1609 N N . VAL A 1 202 ? -11.422 13.711 -39.531 1 53.06 202 VAL A N 1
ATOM 1610 C CA . VAL A 1 202 ? -10.914 14.438 -40.688 1 53.06 202 VAL A CA 1
ATOM 1611 C C . VAL A 1 202 ? -11.617 13.945 -41.969 1 53.06 202 VAL A C 1
ATOM 1613 O O . VAL A 1 202 ? -12.031 14.742 -42.812 1 53.06 202 VAL A O 1
ATOM 1616 N N . VAL A 1 203 ? -11.742 12.719 -42.031 1 55.78 203 VAL A N 1
ATOM 1617 C CA . VAL A 1 203 ? -12.375 12.164 -43.219 1 55.78 203 VAL A CA 1
ATOM 1618 C C . VAL A 1 203 ? -13.836 12.609 -43.281 1 55.78 203 VAL A C 1
ATOM 1620 O O . VAL A 1 203 ? -14.328 12.961 -44.344 1 55.78 203 VAL A O 1
ATOM 1623 N N . PHE A 1 204 ? -14.422 12.586 -42.188 1 51.94 204 PHE A N 1
ATOM 1624 C CA . PHE A 1 204 ? -15.82 13.008 -42.188 1 51.94 204 PHE A CA 1
ATOM 1625 C C . PHE A 1 204 ? -15.938 14.5 -42.469 1 51.94 204 PHE A C 1
ATOM 1627 O O . PHE A 1 204 ? -16.906 14.93 -43.125 1 51.94 204 PHE A O 1
ATOM 1634 N N . GLN A 1 205 ? -15.016 15.227 -42.031 1 43.81 205 GLN A N 1
ATOM 1635 C CA . GLN A 1 205 ? -15.016 16.656 -42.344 1 43.81 205 GLN A CA 1
ATOM 1636 C C . GLN A 1 205 ? -14.703 16.891 -43.844 1 43.81 205 GLN A C 1
ATOM 1638 O O . GLN A 1 205 ? -15.188 17.844 -44.438 1 43.81 205 GLN A O 1
ATOM 1643 N N . LEU A 1 206 ? -13.852 16.141 -44.25 1 45.56 206 LEU A N 1
ATOM 1644 C CA . LEU A 1 206 ? -13.516 16.297 -45.656 1 45.56 206 LEU A CA 1
ATOM 1645 C C . LEU A 1 206 ? -14.594 15.688 -46.562 1 45.56 206 LEU A C 1
ATOM 1647 O O . LEU A 1 206 ? -14.758 16.094 -47.688 1 45.56 206 LEU A O 1
ATOM 1651 N N . SER A 1 207 ? -15.195 14.703 -46 1 42.31 207 SER A N 1
ATOM 1652 C CA . SER A 1 207 ? -16.203 14.109 -46.875 1 42.31 207 SER A CA 1
ATOM 1653 C C . SER A 1 207 ? -17.391 15.047 -47.062 1 42.31 207 SER A C 1
ATOM 1655 O O . SER A 1 207 ? -18.328 14.734 -47.812 1 42.31 207 SER A O 1
ATOM 1657 N N . ASP A 1 208 ? -17.547 16.031 -46.156 1 41.28 208 ASP A N 1
ATOM 1658 C CA . ASP A 1 208 ? -18.719 16.828 -46.531 1 41.28 208 ASP A CA 1
ATOM 1659 C C . ASP A 1 208 ? -18.516 17.516 -47.875 1 41.28 208 ASP A C 1
ATOM 1661 O O . ASP A 1 208 ? -19.422 18.156 -48.375 1 41.28 208 ASP A O 1
ATOM 1665 N N . SER A 1 209 ? -17.312 17.844 -48.219 1 36.56 209 SER A N 1
ATOM 1666 C CA . SER A 1 209 ? -17.469 18.594 -49.469 1 36.56 209 SER A CA 1
ATOM 1667 C C . SER A 1 209 ? -17.781 17.672 -50.625 1 36.56 209 SER A C 1
ATOM 1669 O O . SER A 1 209 ? -17.844 18.109 -51.781 1 36.56 209 SER A O 1
ATOM 1671 N N . VAL A 1 210 ? -17.594 16.359 -50.562 1 33.84 210 VAL A N 1
ATOM 1672 C CA . VAL A 1 210 ? -17.984 15.773 -51.844 1 33.84 210 VAL A CA 1
ATOM 1673 C C . VAL A 1 210 ? -19.516 15.75 -51.938 1 33.84 210 VAL A C 1
ATOM 1675 O O . VAL A 1 210 ? -20.188 15.117 -51.125 1 33.84 210 VAL A O 1
ATOM 1678 N N . GLY A 1 211 ? -20.094 16.922 -52.406 1 32.91 211 GLY A N 1
ATOM 1679 C CA . GLY A 1 211 ? -21.422 16.922 -53.031 1 32.91 211 GLY A CA 1
ATOM 1680 C C . GLY A 1 211 ? -21.703 15.672 -53.844 1 32.91 211 GLY A C 1
ATOM 1681 O O . GLY A 1 211 ? -20.891 15.258 -54.656 1 32.91 211 GLY A O 1
ATOM 1682 N N . LYS A 1 212 ? -22.25 14.68 -53.156 1 33.19 212 LYS A N 1
ATOM 1683 C CA . LYS A 1 212 ? -22.875 13.633 -53.969 1 33.19 212 LYS A CA 1
ATOM 1684 C C . LYS A 1 212 ? -23.656 14.234 -55.125 1 33.19 212 LYS A C 1
ATOM 1686 O O . LYS A 1 212 ? -24.594 15.016 -54.906 1 33.19 212 LYS A O 1
ATOM 1691 N N . ASP A 1 213 ? -22.969 14.656 -56.156 1 29.73 213 ASP A N 1
ATOM 1692 C CA . ASP A 1 213 ? -23.797 14.703 -57.375 1 29.73 213 ASP A CA 1
ATOM 1693 C C . ASP A 1 213 ? -24.656 13.445 -57.5 1 29.73 213 ASP A C 1
ATOM 1695 O O . ASP A 1 213 ? -24.125 12.328 -57.562 1 29.73 213 ASP A O 1
ATOM 1699 N N . THR A 1 214 ? -25.797 13.453 -56.719 1 30.39 214 THR A N 1
ATOM 1700 C CA . THR A 1 214 ? -26.875 12.484 -56.844 1 30.39 214 THR A CA 1
ATOM 1701 C C . THR A 1 214 ? -27.156 12.188 -58.312 1 30.39 214 THR A C 1
ATOM 1703 O O . THR A 1 214 ? -28.141 11.547 -58.656 1 30.39 214 THR A O 1
ATOM 1706 N N . VAL A 1 215 ? -26.375 12.828 -59.188 1 29.19 215 VAL A N 1
ATOM 1707 C CA . VAL A 1 215 ? -27.141 12.578 -60.406 1 29.19 215 VAL A CA 1
ATOM 1708 C C . VAL A 1 215 ? -27.203 11.078 -60.688 1 29.19 215 VAL A C 1
ATOM 1710 O O . VAL A 1 215 ? -26.266 10.508 -61.25 1 29.19 215 VAL A O 1
ATOM 1713 N N . LYS A 1 216 ? -27.109 10.234 -59.594 1 24.84 216 LYS A N 1
ATOM 1714 C CA . LYS A 1 216 ? -27.25 8.93 -60.219 1 24.84 216 LYS A CA 1
ATOM 1715 C C . LYS A 1 216 ? -28.625 8.789 -60.906 1 24.84 216 LYS A C 1
ATOM 1717 O O . LYS A 1 216 ? -29.656 8.75 -60.219 1 24.84 216 LYS A O 1
ATOM 1722 N N . LYS A 1 217 ? -28.859 9.477 -62.031 1 25.28 217 LYS A N 1
ATOM 1723 C CA . LYS A 1 217 ? -30.078 9.289 -62.812 1 25.28 217 LYS A CA 1
ATOM 1724 C C . LYS A 1 217 ? -30.297 7.812 -63.125 1 25.28 217 LYS A C 1
ATOM 1726 O O . LYS A 1 217 ? -31.188 7.473 -63.906 1 25.28 217 LYS A O 1
ATOM 1731 N N . SER A 1 218 ? -29.406 6.863 -62.656 1 22.62 218 SER A N 1
ATOM 1732 C CA . SER A 1 218 ? -29.781 5.797 -63.594 1 22.62 218 SER A CA 1
ATOM 1733 C C . SER A 1 218 ? -31.234 5.387 -63.406 1 22.62 218 SER A C 1
ATOM 1735 O O . SER A 1 218 ? -31.703 5.211 -62.281 1 22.62 218 SER A O 1
ATOM 1737 N N . THR A 1 219 ? -32 5.512 -64.438 1 21.86 219 THR A N 1
ATOM 1738 C CA . THR A 1 219 ? -33.406 5.27 -64.812 1 21.86 219 THR A CA 1
ATOM 1739 C C . THR A 1 219 ? -33.844 3.875 -64.375 1 21.86 219 THR A C 1
ATOM 1741 O O . THR A 1 219 ? -34.938 3.691 -63.844 1 21.86 219 THR A O 1
ATOM 1744 N N . TYR A 1 220 ? -33.156 2.771 -64.875 1 20.81 220 TYR A N 1
ATOM 1745 C CA . TYR A 1 220 ? -34.125 1.885 -65.5 1 20.81 220 TYR A CA 1
ATOM 1746 C C . TYR A 1 220 ? -34.969 1.173 -64.438 1 20.81 220 TYR A C 1
ATOM 1748 O O . TYR A 1 220 ? -34.594 1.156 -63.25 1 20.81 220 TYR A O 1
ATOM 1756 N N . VAL A 1 221 ? -35.156 -0.209 -64.75 1 22.25 221 VAL A N 1
ATOM 1757 C CA . VAL A 1 221 ? -36.344 -1.009 -64.938 1 22.25 221 VAL A CA 1
ATOM 1758 C C . VAL A 1 221 ? -36.781 -1.623 -63.594 1 22.25 221 VAL A C 1
ATOM 1760 O O . VAL A 1 221 ? -36.094 -1.459 -62.594 1 22.25 221 VAL A O 1
ATOM 1763 N N . LYS A 1 222 ? -36.906 -3.037 -63.594 1 20.91 222 LYS A N 1
ATOM 1764 C CA . LYS A 1 222 ? -38.125 -3.818 -63.406 1 20.91 222 LYS A CA 1
ATOM 1765 C C . LYS A 1 222 ? -38.438 -4.066 -61.938 1 20.91 222 LYS A C 1
ATOM 1767 O O . LYS A 1 222 ? -37.5 -4.039 -61.094 1 20.91 222 LYS A O 1
ATOM 1772 N N . LYS A 1 223 ? -39.594 -4.844 -61.719 1 22.69 223 LYS A N 1
ATOM 1773 C CA . LYS A 1 223 ? -40.781 -5.184 -60.938 1 22.69 223 LYS A CA 1
ATOM 1774 C C . LYS A 1 223 ? -40.438 -6.148 -59.812 1 22.69 223 LYS A C 1
ATOM 1776 O O . LYS A 1 223 ? -41.125 -6.219 -58.812 1 22.69 223 LYS A O 1
ATOM 1781 N N . ASP A 1 224 ? -39.469 -7.23 -60 1 20.16 224 ASP A N 1
ATOM 1782 C CA . ASP A 1 224 ? -40.125 -8.5 -59.688 1 20.16 224 ASP A CA 1
ATOM 1783 C C . ASP A 1 224 ? -40.094 -8.75 -58.156 1 20.16 224 ASP A C 1
ATOM 1785 O O . ASP A 1 224 ? -41.125 -9.047 -57.562 1 20.16 224 ASP A O 1
ATOM 1789 N N . GLY A 1 225 ? -39.125 -9.625 -57.656 1 21.8 225 GLY A N 1
ATOM 1790 C CA . GLY A 1 225 ? -39.438 -10.977 -57.219 1 21.8 225 GLY A CA 1
ATOM 1791 C C . GLY A 1 225 ? -39.781 -11.055 -55.75 1 21.8 225 GLY A C 1
ATOM 1792 O O . GLY A 1 225 ? -39.688 -10.062 -55.031 1 21.8 225 GLY A O 1
ATOM 1793 N N . VAL A 1 226 ? -39.344 -12.234 -55.125 1 25.59 226 VAL A N 1
ATOM 1794 C CA . VAL A 1 226 ? -39.875 -13.359 -54.375 1 25.59 226 VAL A CA 1
ATOM 1795 C C . VAL A 1 226 ? -39.812 -13.078 -52.875 1 25.59 226 VAL A C 1
ATOM 1797 O O . VAL A 1 226 ? -38.844 -12.445 -52.406 1 25.59 226 VAL A O 1
ATOM 1800 N N . GLN A 1 227 ? -40.75 -13.539 -52.188 1 23.42 227 GLN A N 1
ATOM 1801 C CA . GLN A 1 227 ? -41.5 -13.484 -50.938 1 23.42 227 GLN A CA 1
ATOM 1802 C C . GLN A 1 227 ? -40.688 -14.133 -49.812 1 23.42 227 GLN A C 1
ATOM 1804 O O . GLN A 1 227 ? -41.125 -14.133 -48.656 1 23.42 227 GLN A O 1
ATOM 1809 N N . LEU A 1 228 ? -39.406 -14.719 -49.938 1 22.2 228 LEU A N 1
ATOM 1810 C CA . LEU A 1 228 ? -39.312 -15.914 -49.125 1 22.2 228 LEU A CA 1
ATOM 1811 C C . LEU A 1 228 ? -39.312 -15.555 -47.625 1 22.2 228 LEU A C 1
ATOM 1813 O O . LEU A 1 228 ? -38.625 -14.602 -47.219 1 22.2 228 LEU A O 1
ATOM 1817 N N . ASN A 1 229 ? -40.219 -16.172 -46.875 1 21.52 229 ASN A N 1
ATOM 1818 C CA . ASN A 1 229 ? -40.844 -16.125 -45.531 1 21.52 229 ASN A CA 1
ATOM 1819 C C . ASN A 1 229 ? -39.875 -16.641 -44.469 1 21.52 229 ASN A C 1
ATOM 1821 O O . ASN A 1 229 ? -40.312 -16.875 -43.312 1 21.52 229 ASN A O 1
ATOM 1825 N N . ASP A 1 230 ? -38.562 -16.766 -44.562 1 20.53 230 ASP A N 1
ATOM 1826 C CA . ASP A 1 230 ? -38 -17.797 -43.719 1 20.53 230 ASP A CA 1
ATOM 1827 C C . ASP A 1 230 ? -38.188 -17.438 -42.219 1 20.53 230 ASP A C 1
ATOM 1829 O O . ASP A 1 230 ? -38.031 -16.281 -41.844 1 20.53 230 ASP A O 1
ATOM 1833 N N . LYS A 1 231 ? -38.594 -18.453 -41.312 1 22.25 231 LYS A N 1
ATOM 1834 C CA . LYS A 1 231 ? -39.219 -18.734 -40.031 1 22.25 231 LYS A CA 1
ATOM 1835 C C . LYS A 1 231 ? -38.25 -18.578 -38.875 1 22.25 231 LYS A C 1
ATOM 1837 O O . LYS A 1 231 ? -38.656 -18.578 -37.719 1 22.25 231 LYS A O 1
ATOM 1842 N N . GLN A 1 232 ? -36.969 -18.266 -39 1 21.7 232 GLN A N 1
ATOM 1843 C CA . GLN A 1 232 ? -36.219 -19.016 -37.969 1 21.7 232 GLN A CA 1
ATOM 1844 C C . GLN A 1 232 ? -36.594 -18.562 -36.562 1 21.7 232 GLN A C 1
ATOM 1846 O O . GLN A 1 232 ? -36.906 -17.391 -36.344 1 21.7 232 GLN A O 1
ATOM 1851 N N . ASP A 1 233 ? -36.531 -19.547 -35.656 1 24.59 233 ASP A N 1
ATOM 1852 C CA . ASP A 1 233 ? -36.969 -19.938 -34.312 1 24.59 233 ASP A CA 1
ATOM 1853 C C . ASP A 1 233 ? -36.188 -19.172 -33.25 1 24.59 233 ASP A C 1
ATOM 1855 O O . ASP A 1 233 ? -34.938 -19.031 -33.344 1 24.59 233 ASP A O 1
ATOM 1859 N N . VAL A 1 234 ? -36.812 -18.375 -32.531 1 22.3 234 VAL A N 1
ATOM 1860 C CA . VAL A 1 234 ? -36.438 -17.391 -31.531 1 22.3 234 VAL A CA 1
ATOM 1861 C C . VAL A 1 234 ? -36.062 -18.094 -30.234 1 22.3 234 VAL A C 1
ATOM 1863 O O . VAL A 1 234 ? -36.906 -18.703 -29.578 1 22.3 234 VAL A O 1
ATOM 1866 N N . PHE A 1 235 ? -34.906 -18.812 -30.25 1 25.73 235 PHE A N 1
ATOM 1867 C CA . PHE A 1 235 ? -34.562 -19.516 -29.031 1 25.73 235 PHE A CA 1
ATOM 1868 C C . PHE A 1 235 ? -34.5 -18.547 -27.859 1 25.73 235 PHE A C 1
ATOM 1870 O O . PHE A 1 235 ? -33.906 -17.469 -27.953 1 25.73 235 PHE A O 1
ATOM 1877 N N . LEU A 1 236 ? -35.312 -18.766 -26.844 1 24.22 236 LEU A N 1
ATOM 1878 C CA . LEU A 1 236 ? -35.719 -18.172 -25.578 1 24.22 236 LEU A CA 1
ATOM 1879 C C . LEU A 1 236 ? -34.625 -18.281 -24.531 1 24.22 236 LEU A C 1
ATOM 1881 O O . LEU A 1 236 ? -34.281 -19.391 -24.094 1 24.22 236 LEU A O 1
ATOM 1885 N N . HIS A 1 237 ? -33.375 -17.859 -24.766 1 24.12 237 HIS A N 1
ATOM 1886 C CA . HIS A 1 237 ? -32.312 -18.203 -23.828 1 24.12 237 HIS A CA 1
ATOM 1887 C C . HIS A 1 237 ? -32.594 -17.672 -22.422 1 24.12 237 HIS A C 1
ATOM 1889 O O . HIS A 1 237 ? -33.219 -16.625 -22.281 1 24.12 237 HIS A O 1
ATOM 1895 N N . SER A 1 238 ? -32.562 -18.594 -21.344 1 23.55 238 SER A N 1
ATOM 1896 C CA . SER A 1 238 ? -32.812 -18.75 -19.906 1 23.55 238 SER A CA 1
ATOM 1897 C C . SER A 1 238 ? -31.859 -17.906 -19.094 1 23.55 238 SER A C 1
ATOM 1899 O O . SER A 1 238 ? -30.688 -17.781 -19.422 1 23.55 238 SER A O 1
ATOM 1901 N N . HIS A 1 239 ? -32.344 -16.922 -18.391 1 24.86 239 HIS A N 1
ATOM 1902 C CA . HIS A 1 239 ? -31.766 -15.898 -17.547 1 24.86 239 HIS A CA 1
ATOM 1903 C C . HIS A 1 239 ? -31.188 -16.5 -16.266 1 24.86 239 HIS A C 1
ATOM 1905 O O . HIS A 1 239 ? -31.938 -16.812 -15.336 1 24.86 239 HIS A O 1
ATOM 1911 N N . VAL A 1 240 ? -30.266 -17.453 -16.328 1 25.3 240 VAL A N 1
ATOM 1912 C CA . VAL A 1 240 ? -29.828 -18 -15.047 1 25.3 240 VAL A CA 1
ATOM 1913 C C . VAL A 1 240 ? -29.203 -16.906 -14.203 1 25.3 240 VAL A C 1
ATOM 1915 O O . VAL A 1 240 ? -28.328 -16.172 -14.68 1 25.3 240 VAL A O 1
ATOM 1918 N N . THR A 1 241 ? -29.906 -16.406 -13.227 1 25.91 241 THR A N 1
ATOM 1919 C CA . THR A 1 241 ? -29.594 -15.422 -12.195 1 25.91 241 THR A CA 1
ATOM 1920 C C . THR A 1 241 ? -28.484 -15.922 -11.281 1 25.91 241 THR A C 1
ATOM 1922 O O . THR A 1 241 ? -28.656 -16.922 -10.57 1 25.91 241 THR A O 1
ATOM 1925 N N . ARG A 1 242 ? -27.266 -15.992 -11.734 1 25.2 242 ARG A N 1
ATOM 1926 C CA . ARG A 1 242 ? -26.172 -16.438 -10.859 1 25.2 242 ARG A CA 1
ATOM 1927 C C . ARG A 1 242 ? -26.016 -15.5 -9.664 1 25.2 242 ARG A C 1
ATOM 1929 O O . ARG A 1 242 ? -25.828 -14.297 -9.836 1 25.2 242 ARG A O 1
ATOM 1936 N N . THR A 1 243 ? -26.594 -15.844 -8.516 1 23.86 243 THR A N 1
ATOM 1937 C CA . THR A 1 243 ? -26.438 -15.172 -7.227 1 23.86 243 THR A CA 1
ATOM 1938 C C . THR A 1 243 ? -24.984 -15.227 -6.766 1 23.86 243 THR A C 1
ATOM 1940 O O . THR A 1 243 ? -24.375 -16.297 -6.754 1 23.86 243 THR A O 1
ATOM 1943 N N . LYS A 1 244 ? -24.297 -14.242 -6.988 1 27.75 244 LYS A N 1
ATOM 1944 C CA . LYS A 1 244 ? -22.922 -14.086 -6.527 1 27.75 244 LYS A CA 1
ATOM 1945 C C . LYS A 1 244 ? -22.812 -14.32 -5.023 1 27.75 244 LYS A C 1
ATOM 1947 O O . LYS A 1 244 ? -23.516 -13.688 -4.238 1 27.75 244 LYS A O 1
ATOM 1952 N N . ARG A 1 245 ? -22.531 -15.523 -4.625 1 29.92 245 ARG A N 1
ATOM 1953 C CA . ARG A 1 245 ? -22.156 -15.82 -3.244 1 29.92 245 ARG A CA 1
ATOM 1954 C C . ARG A 1 245 ? -21.188 -14.773 -2.699 1 29.92 245 ARG A C 1
ATOM 1956 O O . ARG A 1 245 ? -20.234 -14.383 -3.381 1 29.92 245 ARG A O 1
ATOM 1963 N N . GLU A 1 246 ? -21.531 -14.023 -1.687 1 25.47 246 GLU A N 1
ATOM 1964 C CA . GLU A 1 246 ? -20.828 -13.102 -0.802 1 25.47 246 GLU A CA 1
ATOM 1965 C C . GLU A 1 246 ? -19.578 -13.766 -0.203 1 25.47 246 GLU A C 1
ATOM 1967 O O . GLU A 1 246 ? -19.672 -14.82 0.425 1 25.47 246 GLU A O 1
ATOM 1972 N N . THR A 1 247 ? -18.594 -13.945 -0.97 1 27.03 247 THR A N 1
ATOM 1973 C CA . THR A 1 247 ? -17.391 -14.414 -0.294 1 27.03 247 THR A CA 1
ATOM 1974 C C . THR A 1 247 ? -17.125 -13.586 0.962 1 27.03 247 THR A C 1
ATOM 1976 O O . THR A 1 247 ? -17.094 -12.359 0.91 1 27.03 247 THR A O 1
ATOM 1979 N N . GLU A 1 248 ? -17.562 -14.039 2.1 1 24.89 248 GLU A N 1
ATOM 1980 C CA . GLU A 1 248 ? -17.156 -13.531 3.408 1 24.89 248 GLU A CA 1
ATOM 1981 C C . GLU A 1 248 ? -15.641 -13.367 3.48 1 24.89 248 GLU A C 1
ATOM 1983 O O . GLU A 1 248 ? -14.891 -14.328 3.27 1 24.89 248 GLU A O 1
ATOM 1988 N N . SER A 1 249 ? -15.109 -12.461 2.869 1 29.22 249 SER A N 1
ATOM 1989 C CA . SER A 1 249 ? -13.711 -12.133 3.117 1 29.22 249 SER A CA 1
ATOM 1990 C C . SER A 1 249 ? -13.422 -12.008 4.609 1 29.22 249 SER A C 1
ATOM 1992 O O . SER A 1 249 ? -13.984 -11.148 5.285 1 29.22 249 SER A O 1
ATOM 1994 N N . SER A 1 250 ? -13.539 -13.047 5.305 1 26.48 250 SER A N 1
ATOM 1995 C CA . SER A 1 250 ? -12.961 -12.898 6.637 1 26.48 250 SER A CA 1
ATOM 1996 C C . SER A 1 250 ? -11.562 -12.305 6.57 1 26.48 250 SER A C 1
ATOM 1998 O O . SER A 1 250 ? -10.656 -12.898 5.992 1 26.48 250 SER A O 1
ATOM 2000 N N . SER A 1 251 ? -11.469 -11.102 6.383 1 32 251 SER A N 1
ATOM 2001 C CA . SER A 1 251 ? -10.266 -10.297 6.531 1 32 251 SER A CA 1
ATOM 2002 C C . SER A 1 251 ? -9.547 -10.609 7.836 1 32 251 SER A C 1
ATOM 2004 O O . SER A 1 251 ? -9.93 -10.117 8.898 1 32 251 SER A O 1
ATOM 2006 N N . SER A 1 252 ? -9.375 -11.805 8.125 1 28.39 252 SER A N 1
ATOM 2007 C CA . SER A 1 252 ? -8.539 -11.859 9.312 1 28.39 252 SER A CA 1
ATOM 2008 C C . SER A 1 252 ? -7.25 -11.07 9.117 1 28.39 252 SER A C 1
ATOM 2010 O O . SER A 1 252 ? -6.512 -11.305 8.156 1 28.39 252 SER A O 1
ATOM 2012 N N . ASP A 1 253 ? -7.273 -9.93 9.5 1 31.91 253 ASP A N 1
ATOM 2013 C CA . ASP A 1 253 ? -6.176 -9 9.742 1 31.91 253 ASP A CA 1
ATOM 2014 C C . ASP A 1 253 ? -4.969 -9.719 10.344 1 31.91 253 ASP A C 1
ATOM 2016 O O . ASP A 1 253 ? -4.871 -9.867 11.562 1 31.91 253 ASP A O 1
ATOM 2020 N N . CYS A 1 254 ? -4.727 -10.945 9.992 1 32.31 254 CYS A N 1
ATOM 2021 C CA . CYS A 1 254 ? -3.566 -11.469 10.703 1 32.31 254 CYS A CA 1
ATOM 2022 C C . CYS A 1 254 ? -2.324 -10.633 10.414 1 32.31 254 CYS A C 1
ATOM 2024 O O . CYS A 1 254 ? -1.888 -10.539 9.266 1 32.31 254 CYS A O 1
ATOM 2026 N N . GLY A 1 255 ? -2.283 -9.539 10.969 1 35.44 255 GLY A N 1
ATOM 2027 C CA . GLY A 1 255 ? -1.104 -8.695 11.078 1 35.44 255 GLY A CA 1
ATOM 2028 C C . GLY A 1 255 ? 0.181 -9.484 11.242 1 35.44 255 GLY A C 1
ATOM 2029 O O . GLY A 1 255 ? 0.365 -10.18 12.242 1 35.44 255 GLY A O 1
ATOM 2030 N N . GLY A 1 256 ? 0.614 -10.102 10.281 1 40.69 256 GLY A N 1
ATOM 2031 C CA . GLY A 1 256 ? 1.867 -10.836 10.344 1 40.69 256 GLY A CA 1
ATOM 2032 C C . GLY A 1 256 ? 3.016 -10.016 10.891 1 40.69 256 GLY A C 1
ATOM 2033 O O . GLY A 1 256 ? 3.277 -8.906 10.414 1 40.69 256 GLY A O 1
ATOM 2034 N N . SER A 1 257 ? 3.182 -10.07 12.211 1 48.72 257 SER A N 1
ATOM 2035 C CA . SER A 1 257 ? 4.227 -9.523 13.07 1 48.72 257 SER A CA 1
ATOM 2036 C C . SER A 1 257 ? 5.613 -9.773 12.477 1 48.72 257 SER A C 1
ATOM 2038 O O . SER A 1 257 ? 6.59 -9.148 12.898 1 48.72 257 SER A O 1
ATOM 2040 N N . ASP A 1 258 ? 5.816 -10.555 11.57 1 67.94 258 ASP A N 1
ATOM 2041 C CA . ASP A 1 258 ? 7.172 -11.031 11.297 1 67.94 258 ASP A CA 1
ATOM 2042 C C . ASP A 1 258 ? 7.73 -10.391 10.031 1 67.94 258 ASP A C 1
ATOM 2044 O O . ASP A 1 258 ? 8.594 -10.977 9.367 1 67.94 258 ASP A O 1
ATOM 2048 N N . GLY A 1 259 ? 7.367 -9.172 9.711 1 81.56 259 GLY A N 1
ATOM 2049 C CA . GLY A 1 259 ? 7.977 -8.445 8.617 1 81.56 259 GLY A CA 1
ATOM 2050 C C . GLY A 1 259 ? 7.359 -8.773 7.266 1 81.56 259 GLY A C 1
ATOM 2051 O O . GLY A 1 259 ? 7.84 -8.305 6.23 1 81.56 259 GLY A O 1
ATOM 2052 N N . PHE A 1 260 ? 6.336 -9.609 7.387 1 90.31 260 PHE A N 1
ATOM 2053 C CA . PHE A 1 260 ? 5.684 -10.016 6.148 1 90.31 260 PHE A CA 1
ATOM 2054 C C . PHE A 1 260 ? 4.438 -9.172 5.891 1 90.31 260 PHE A C 1
ATOM 2056 O O . PHE A 1 260 ? 3.779 -8.727 6.828 1 90.31 260 PHE A O 1
ATOM 2063 N N . GLY A 1 261 ? 4.219 -8.758 4.602 1 90.75 261 GLY A N 1
ATOM 2064 C CA . GLY A 1 261 ? 2.902 -8.367 4.121 1 90.75 261 GLY A CA 1
ATOM 2065 C C . GLY A 1 261 ? 2.201 -9.477 3.352 1 90.75 261 GLY A C 1
ATOM 2066 O O . GLY A 1 261 ? 2.783 -10.531 3.107 1 90.75 261 GLY A O 1
ATOM 2067 N N . GLY A 1 262 ? 0.902 -9.305 3.156 1 91.44 262 GLY A N 1
ATOM 2068 C CA . GLY A 1 262 ? 0.28 -10.336 2.342 1 91.44 262 GLY A CA 1
ATOM 2069 C C . GLY A 1 262 ? -1.23 -10.375 2.471 1 91.44 262 GLY A C 1
ATOM 2070 O O . GLY A 1 262 ? -1.822 -9.508 3.121 1 91.44 262 GLY A O 1
ATOM 2071 N N . SER A 1 263 ? -1.836 -11.258 1.702 1 94.06 263 SER A N 1
ATOM 2072 C CA . SER A 1 263 ? -3.279 -11.477 1.667 1 94.06 263 SER A CA 1
ATOM 2073 C C . SER A 1 263 ? -3.611 -12.93 1.357 1 94.06 263 SER A C 1
ATOM 2075 O O . SER A 1 263 ? -2.789 -13.656 0.797 1 94.06 263 SER A O 1
ATOM 2077 N N . GLY A 1 264 ? -4.734 -13.359 1.889 1 94.25 264 GLY A N 1
ATOM 2078 C CA . GLY A 1 264 ? -5.227 -14.703 1.658 1 94.25 264 GLY A CA 1
ATOM 2079 C C . GLY A 1 264 ? -6.59 -14.742 0.994 1 94.25 264 GLY A C 1
ATOM 2080 O O . GLY A 1 264 ? -7.25 -13.703 0.869 1 94.25 264 GLY A O 1
ATOM 2081 N N . GLY A 1 265 ? -6.852 -15.906 0.348 1 93.44 265 GLY A N 1
ATOM 2082 C CA . GLY A 1 265 ? -8.141 -16.156 -0.269 1 93.44 265 GLY A CA 1
ATOM 2083 C C . GLY A 1 265 ? -8.469 -17.625 -0.407 1 93.44 265 GLY A C 1
ATOM 2084 O O . GLY A 1 265 ? -7.863 -18.469 0.26 1 93.44 265 GLY A O 1
ATOM 2085 N N . SER A 1 266 ? -9.547 -17.828 -0.968 1 93.69 266 SER A N 1
ATOM 2086 C CA . SER A 1 266 ? -9.969 -19.188 -1.256 1 93.69 266 SER A CA 1
ATOM 2087 C C . SER A 1 266 ? -10.68 -19.281 -2.604 1 93.69 266 SER A C 1
ATOM 2089 O O . SER A 1 266 ? -11.172 -18.266 -3.115 1 93.69 266 SER A O 1
ATOM 2091 N N . HIS A 1 267 ? -10.547 -20.453 -3.156 1 92.62 267 HIS A N 1
ATOM 2092 C CA . HIS A 1 267 ? -11.219 -20.656 -4.43 1 92.62 267 HIS A CA 1
ATOM 2093 C C . HIS A 1 267 ? -12 -21.984 -4.426 1 92.62 267 HIS A C 1
ATOM 2095 O O . HIS A 1 267 ? -11.719 -22.859 -3.613 1 92.62 267 HIS A O 1
ATOM 2101 N N . MET B 1 1 ? -2.67 19.547 -52.438 1 35.09 1 MET B N 1
ATOM 2102 C CA . MET B 1 1 ? -3.16 18.406 -51.688 1 35.09 1 MET B CA 1
ATOM 2103 C C . MET B 1 1 ? -2.057 17.844 -50.781 1 35.09 1 MET B C 1
ATOM 2105 O O . MET B 1 1 ? -2.334 17.312 -49.719 1 35.09 1 MET B O 1
ATOM 2109 N N . ALA B 1 2 ? -0.883 18.016 -51.312 1 45.75 2 ALA B N 1
ATOM 2110 C CA . ALA B 1 2 ? 0.311 17.438 -50.688 1 45.75 2 ALA B CA 1
ATOM 2111 C C . ALA B 1 2 ? 0.767 18.281 -49.5 1 45.75 2 ALA B C 1
ATOM 2113 O O . ALA B 1 2 ? 1.255 17.734 -48.5 1 45.75 2 ALA B O 1
ATOM 2114 N N . LYS B 1 3 ? 0.622 19.516 -49.562 1 46.97 3 LYS B N 1
ATOM 2115 C CA . LYS B 1 3 ? 1.151 20.406 -48.531 1 46.97 3 LYS B CA 1
ATOM 2116 C C . LYS B 1 3 ? 0.305 20.344 -47.25 1 46.97 3 LYS B C 1
ATOM 2118 O O . LYS B 1 3 ? 0.833 20.422 -46.156 1 46.97 3 LYS B O 1
ATOM 2123 N N . THR B 1 4 ? -0.93 20.188 -47.406 1 50.59 4 THR B N 1
ATOM 2124 C CA . THR B 1 4 ? -1.837 20.047 -46.281 1 50.59 4 THR B CA 1
ATOM 2125 C C . THR B 1 4 ? -1.544 18.75 -45.531 1 50.59 4 THR B C 1
ATOM 2127 O O . THR B 1 4 ? -1.628 18.719 -44.281 1 50.59 4 THR B O 1
ATOM 2130 N N . TYR B 1 5 ? -1.001 17.828 -46.281 1 48.41 5 TYR B N 1
ATOM 2131 C CA . TYR B 1 5 ? -0.684 16.562 -45.625 1 48.41 5 TYR B CA 1
ATOM 2132 C C . TYR B 1 5 ? 0.578 16.688 -44.781 1 48.41 5 TYR B C 1
ATOM 2134 O O . TYR B 1 5 ? 0.668 16.094 -43.688 1 48.41 5 TYR B O 1
ATOM 2142 N N . ARG B 1 6 ? 1.46 17.578 -45.156 1 52.12 6 ARG B N 1
ATOM 2143 C CA . ARG B 1 6 ? 2.707 17.734 -44.438 1 52.12 6 ARG B CA 1
ATOM 2144 C C . ARG B 1 6 ? 2.471 18.438 -43.094 1 52.12 6 ARG B C 1
ATOM 2146 O O . ARG B 1 6 ? 3.064 18.062 -42.062 1 52.12 6 ARG B O 1
ATOM 2153 N N . GLY B 1 7 ? 1.668 19.391 -43.156 1 48.16 7 GLY B N 1
ATOM 2154 C CA . GLY B 1 7 ? 1.371 20.078 -41.906 1 48.16 7 GLY B CA 1
ATOM 2155 C C . GLY B 1 7 ? 0.637 19.203 -40.906 1 48.16 7 GLY B C 1
ATOM 2156 O O . GLY B 1 7 ? 0.928 19.25 -39.688 1 48.16 7 GLY B O 1
ATOM 2157 N N . ILE B 1 8 ? -0.198 18.391 -41.438 1 52.75 8 ILE B N 1
ATOM 2158 C CA . ILE B 1 8 ? -0.912 17.453 -40.594 1 52.75 8 ILE B CA 1
ATOM 2159 C C . ILE B 1 8 ? 0.07 16.453 -40 1 52.75 8 ILE B C 1
ATOM 2161 O O . ILE B 1 8 ? 0.004 16.141 -38.781 1 52.75 8 ILE B O 1
ATOM 2165 N N . LEU B 1 9 ? 1.001 16.094 -40.781 1 48.69 9 LEU B N 1
ATOM 2166 C CA . LEU B 1 9 ? 1.997 15.141 -40.312 1 48.69 9 LEU B CA 1
ATOM 2167 C C . LEU B 1 9 ? 2.867 15.766 -39.219 1 48.69 9 LEU B C 1
ATOM 2169 O O . LEU B 1 9 ? 3.152 15.117 -38.188 1 48.69 9 LEU B O 1
ATOM 2173 N N . ILE B 1 10 ? 3.229 16.969 -39.438 1 51.22 10 ILE B N 1
ATOM 2174 C CA . ILE B 1 10 ? 4.074 17.625 -38.469 1 51.22 10 ILE B CA 1
ATOM 2175 C C . ILE B 1 10 ? 3.291 17.859 -37.188 1 51.22 10 ILE B C 1
ATOM 2177 O O . ILE B 1 10 ? 3.818 17.656 -36.094 1 51.22 10 ILE B O 1
ATOM 2181 N N . PHE B 1 11 ? 2.125 18.125 -37.344 1 51.5 11 PHE B N 1
ATOM 2182 C CA . PHE B 1 11 ? 1.287 18.328 -36.156 1 51.5 11 PHE B CA 1
ATOM 2183 C C . PHE B 1 11 ? 1.091 17.031 -35.406 1 51.5 11 PHE B C 1
ATOM 2185 O O . PHE B 1 11 ? 1.172 17 -34.188 1 51.5 11 PHE B O 1
ATOM 2192 N N . VAL B 1 12 ? 0.849 15.992 -36.125 1 49.69 12 VAL B N 1
ATOM 2193 C CA . VAL B 1 12 ? 0.72 14.688 -35.469 1 49.69 12 VAL B CA 1
ATOM 2194 C C . VAL B 1 12 ? 2.025 14.328 -34.75 1 49.69 12 VAL B C 1
ATOM 2196 O O . VAL B 1 12 ? 2.01 13.805 -33.656 1 49.69 12 VAL B O 1
ATOM 2199 N N . VAL B 1 13 ? 3.061 14.758 -35.375 1 49.47 13 VAL B N 1
ATOM 2200 C CA . VAL B 1 13 ? 4.352 14.453 -34.75 1 49.47 13 VAL B CA 1
ATOM 2201 C C . VAL B 1 13 ? 4.559 15.312 -33.531 1 49.47 13 VAL B C 1
ATOM 2203 O O . VAL B 1 13 ? 4.992 14.82 -32.469 1 49.47 13 VAL B O 1
ATOM 2206 N N . ILE B 1 14 ? 4.156 16.531 -33.656 1 49.06 14 ILE B N 1
ATOM 2207 C CA . ILE B 1 14 ? 4.348 17.422 -32.5 1 49.06 14 ILE B CA 1
ATOM 2208 C C . ILE B 1 14 ? 3.383 17.016 -31.391 1 49.06 14 ILE B C 1
ATOM 2210 O O . ILE B 1 14 ? 3.764 16.984 -30.219 1 49.06 14 ILE B O 1
ATOM 2214 N N . LEU B 1 15 ? 2.182 16.781 -31.719 1 50.19 15 LEU B N 1
ATOM 2215 C CA . LEU B 1 15 ? 1.222 16.312 -30.734 1 50.19 15 LEU B CA 1
ATOM 2216 C C . LEU B 1 15 ? 1.693 15.023 -30.078 1 50.19 15 LEU B C 1
ATOM 2218 O O . LEU B 1 15 ? 1.535 14.836 -28.875 1 50.19 15 LEU B O 1
ATOM 2222 N N . GLY B 1 16 ? 2.188 14.18 -30.938 1 45 16 GLY B N 1
ATOM 2223 C CA . GLY B 1 16 ? 2.811 12.984 -30.406 1 45 16 GLY B CA 1
ATOM 2224 C C . GLY B 1 16 ? 3.951 13.281 -29.453 1 45 16 GLY B C 1
ATOM 2225 O O . GLY B 1 16 ? 4.066 12.664 -28.391 1 45 16 GLY B O 1
ATOM 2226 N N . ILE B 1 17 ? 4.699 14.234 -29.844 1 45.75 17 ILE B N 1
ATOM 2227 C CA . ILE B 1 17 ? 5.844 14.578 -29.016 1 45.75 17 ILE B CA 1
ATOM 2228 C C . ILE B 1 17 ? 5.359 15.234 -27.719 1 45.75 17 ILE B C 1
ATOM 2230 O O . ILE B 1 17 ? 5.844 14.922 -26.625 1 45.75 17 ILE B O 1
ATOM 2234 N N . VAL B 1 18 ? 4.469 16.156 -27.859 1 44.81 18 VAL B N 1
ATOM 2235 C CA . VAL B 1 18 ? 3.963 16.828 -26.656 1 44.81 18 VAL B CA 1
ATOM 2236 C C . VAL B 1 18 ? 3.221 15.82 -25.781 1 44.81 18 VAL B C 1
ATOM 2238 O O . VAL B 1 18 ? 3.369 15.828 -24.547 1 44.81 18 VAL B O 1
ATOM 2241 N N . MET B 1 19 ? 2.369 15.07 -26.453 1 45.03 19 MET B N 1
ATOM 2242 C CA . MET B 1 19 ? 1.73 14 -25.688 1 45.03 19 MET B CA 1
ATOM 2243 C C . MET B 1 19 ? 2.773 13.047 -25.109 1 45.03 19 MET B C 1
ATOM 2245 O O . MET B 1 19 ? 2.596 12.531 -24.016 1 45.03 19 MET B O 1
ATOM 2249 N N . GLY B 1 20 ? 3.732 12.711 -25.969 1 41.47 20 GLY B N 1
ATOM 2250 C CA . GLY B 1 20 ? 4.855 11.953 -25.438 1 41.47 20 GLY B CA 1
ATOM 2251 C C . GLY B 1 20 ? 5.578 12.656 -24.312 1 41.47 20 GLY B C 1
ATOM 2252 O O . GLY B 1 20 ? 5.91 12.031 -23.297 1 41.47 20 GLY B O 1
ATOM 2253 N N . LEU B 1 21 ? 5.895 13.867 -24.594 1 42.28 21 LEU B N 1
ATOM 2254 C CA . LEU B 1 21 ? 6.59 14.633 -23.562 1 42.28 21 LEU B CA 1
ATOM 2255 C C . LEU B 1 21 ? 5.695 14.844 -22.359 1 42.28 21 LEU B C 1
ATOM 2257 O O . LEU B 1 21 ? 6.164 14.797 -21.219 1 42.28 21 LEU B O 1
ATOM 2261 N N . ALA B 1 22 ? 4.488 15.297 -22.641 1 41.53 22 ALA B N 1
ATOM 2262 C CA . ALA B 1 22 ? 3.523 15.414 -21.547 1 41.53 22 ALA B CA 1
ATOM 2263 C C . ALA B 1 22 ? 3.227 14.055 -20.938 1 41.53 22 ALA B C 1
ATOM 2265 O O . ALA B 1 22 ? 2.988 13.953 -19.719 1 41.53 22 ALA B O 1
ATOM 2266 N N . GLY B 1 23 ? 3.143 13.07 -21.781 1 40.06 23 GLY B N 1
ATOM 2267 C CA . GLY B 1 23 ? 3.041 11.703 -21.281 1 40.06 23 GLY B CA 1
ATOM 2268 C C . GLY B 1 23 ? 4.191 11.32 -20.375 1 40.06 23 GLY B C 1
ATOM 2269 O O . GLY B 1 23 ? 4.008 10.562 -19.422 1 40.06 23 GLY B O 1
ATOM 2270 N N . LYS B 1 24 ? 5.441 11.711 -20.844 1 39.66 24 LYS B N 1
ATOM 2271 C CA . LYS B 1 24 ? 6.582 11.453 -19.969 1 39.66 24 LYS B CA 1
ATOM 2272 C C . LYS B 1 24 ? 6.379 12.094 -18.594 1 39.66 24 LYS B C 1
ATOM 2274 O O . LYS B 1 24 ? 6.793 11.539 -17.578 1 39.66 24 LYS B O 1
ATOM 2279 N N . LYS B 1 25 ? 6.051 13.344 -18.703 1 38.38 25 LYS B N 1
ATOM 2280 C CA . LYS B 1 25 ? 5.844 13.992 -17.406 1 38.38 25 LYS B CA 1
ATOM 2281 C C . LYS B 1 25 ? 4.707 13.328 -16.641 1 38.38 25 LYS B C 1
ATOM 2283 O O . LYS B 1 25 ? 4.633 13.438 -15.414 1 38.38 25 LYS B O 1
ATOM 2288 N N . PHE B 1 26 ? 3.725 12.789 -17.438 1 41.75 26 PHE B N 1
ATOM 2289 C CA . PHE B 1 26 ? 2.539 12.141 -16.875 1 41.75 26 PHE B CA 1
ATOM 2290 C C . PHE B 1 26 ? 2.838 10.695 -16.5 1 41.75 26 PHE B C 1
ATOM 2292 O O . PHE B 1 26 ? 1.96 9.992 -15.992 1 41.75 26 PHE B O 1
ATOM 2299 N N . GLU B 1 27 ? 3.818 10.148 -17.031 1 41.19 27 GLU B N 1
ATOM 2300 C CA . GLU B 1 27 ? 4.105 8.742 -16.766 1 41.19 27 GLU B CA 1
ATOM 2301 C C . GLU B 1 27 ? 4.473 8.531 -15.297 1 41.19 27 GLU B C 1
ATOM 2303 O O . GLU B 1 27 ? 5.324 9.234 -14.758 1 41.19 27 GLU B O 1
ATOM 2308 N N . GLY B 1 28 ? 3.404 8.367 -14.484 1 49.09 28 GLY B N 1
ATOM 2309 C CA . GLY B 1 28 ? 3.725 7.977 -13.117 1 49.09 28 GLY B CA 1
ATOM 2310 C C . GLY B 1 28 ? 5.059 7.266 -13 1 49.09 28 GLY B C 1
ATOM 2311 O O . GLY B 1 28 ? 5.543 6.672 -13.969 1 49.09 28 GLY B O 1
ATOM 2312 N N . TYR B 1 29 ? 5.902 7.785 -12.156 1 57.97 29 TYR B N 1
ATOM 2313 C CA . TYR B 1 29 ? 7.16 7.09 -11.914 1 57.97 29 TYR B CA 1
ATOM 2314 C C . TYR B 1 29 ? 6.93 5.59 -11.75 1 57.97 29 TYR B C 1
ATOM 2316 O O . TYR B 1 29 ? 6 5.176 -11.055 1 57.97 29 TYR B O 1
ATOM 2324 N N . VAL B 1 30 ? 7.391 4.848 -12.711 1 68.25 30 VAL B N 1
ATOM 2325 C CA . VAL B 1 30 ? 7.383 3.393 -12.617 1 68.25 30 VAL B CA 1
ATOM 2326 C C . VAL B 1 30 ? 8.656 2.914 -11.93 1 68.25 30 VAL B C 1
ATOM 2328 O O . VAL B 1 30 ? 9.766 3.236 -12.359 1 68.25 30 VAL B O 1
ATOM 2331 N N . TYR B 1 31 ? 8.336 2.346 -10.812 1 81.25 31 TYR B N 1
ATOM 2332 C CA . TYR B 1 31 ? 9.469 1.742 -10.125 1 81.25 31 TYR B CA 1
ATOM 2333 C C . TYR B 1 31 ? 10.062 0.601 -10.945 1 81.25 31 TYR B C 1
ATOM 2335 O O . TYR B 1 31 ? 9.336 -0.273 -11.422 1 81.25 31 TYR B O 1
ATOM 2343 N N . THR B 1 32 ? 11.391 0.711 -11.203 1 83.06 32 THR B N 1
ATOM 2344 C CA . THR B 1 32 ? 12.133 -0.389 -11.812 1 83.06 32 THR B CA 1
ATOM 2345 C C . THR B 1 32 ? 13.422 -0.663 -11.047 1 83.06 32 THR B C 1
ATOM 2347 O O . THR B 1 32 ? 14.172 0.264 -10.734 1 83.06 32 THR B O 1
ATOM 2350 N N . ASN B 1 33 ? 13.523 -1.905 -10.719 1 88.88 33 ASN B N 1
ATOM 2351 C CA . ASN B 1 33 ? 14.734 -2.285 -10 1 88.88 33 ASN B CA 1
ATOM 2352 C C . ASN B 1 33 ? 15.984 -2.088 -10.852 1 88.88 33 ASN B C 1
ATOM 2354 O O . ASN B 1 33 ? 15.992 -2.426 -12.031 1 88.88 33 ASN B O 1
ATOM 2358 N N . THR B 1 34 ? 17.016 -1.539 -10.195 1 87.06 34 THR B N 1
ATOM 2359 C CA . THR B 1 34 ? 18.281 -1.336 -10.891 1 87.06 34 THR B CA 1
ATOM 2360 C C . THR B 1 34 ? 19.406 -2.111 -10.211 1 87.06 34 THR B C 1
ATOM 2362 O O . THR B 1 34 ? 20.547 -2.127 -10.695 1 87.06 34 THR B O 1
ATOM 2365 N N . GLU B 1 35 ? 19.094 -2.713 -9.18 1 90.19 35 GLU B N 1
ATOM 2366 C CA . GLU B 1 35 ? 20.109 -3.426 -8.414 1 90.19 35 GLU B CA 1
ATOM 2367 C C . GLU B 1 35 ? 20.109 -4.914 -8.75 1 90.19 35 GLU B C 1
ATOM 2369 O O . GLU B 1 35 ? 19.047 -5.52 -8.906 1 90.19 35 GLU B O 1
ATOM 2374 N N . PRO B 1 36 ? 21.297 -5.5 -8.906 1 91.94 36 PRO B N 1
ATOM 2375 C CA . PRO B 1 36 ? 21.359 -6.941 -9.148 1 91.94 36 PRO B CA 1
ATOM 2376 C C . PRO B 1 36 ? 21.031 -7.766 -7.906 1 91.94 36 PRO B C 1
ATOM 2378 O O . PRO B 1 36 ? 21.016 -7.234 -6.793 1 91.94 36 PRO B O 1
ATOM 2381 N N . ARG B 1 37 ? 20.734 -9 -8.18 1 95.19 37 ARG B N 1
ATOM 2382 C CA . ARG B 1 37 ? 20.5 -9.906 -7.055 1 95.19 37 ARG B CA 1
ATOM 2383 C C . ARG B 1 37 ? 21.781 -10.094 -6.234 1 95.19 37 ARG B C 1
ATOM 2385 O O . ARG B 1 37 ? 22.844 -10.359 -6.789 1 95.19 37 ARG B O 1
ATOM 2392 N N . ASN B 1 38 ? 21.641 -9.969 -4.875 1 95.5 38 ASN B N 1
ATOM 2393 C CA . ASN B 1 38 ? 22.812 -10.031 -4.012 1 95.5 38 ASN B CA 1
ATOM 2394 C C . ASN B 1 38 ? 22.734 -11.195 -3.031 1 95.5 38 ASN B C 1
ATOM 2396 O O . ASN B 1 38 ? 23.719 -11.531 -2.373 1 95.5 38 ASN B O 1
ATOM 2400 N N . ASN B 1 39 ? 21.562 -11.812 -2.971 1 97 39 ASN B N 1
ATOM 2401 C CA . ASN B 1 39 ? 21.391 -12.938 -2.059 1 97 39 ASN B CA 1
ATOM 2402 C C . ASN B 1 39 ? 22.109 -14.188 -2.578 1 97 39 ASN B C 1
ATOM 2404 O O . ASN B 1 39 ? 21.75 -14.727 -3.625 1 97 39 ASN B O 1
ATOM 2408 N N . THR B 1 40 ? 23.062 -14.711 -1.784 1 94.75 40 THR B N 1
ATOM 2409 C CA . THR B 1 40 ? 23.812 -15.891 -2.191 1 94.75 40 THR B CA 1
ATOM 2410 C C . THR B 1 40 ? 23.453 -17.078 -1.308 1 94.75 40 THR B C 1
ATOM 2412 O O . THR B 1 40 ? 23.953 -18.188 -1.523 1 94.75 40 THR B O 1
ATOM 2415 N N . GLU B 1 41 ? 22.578 -16.828 -0.366 1 97.12 41 GLU B N 1
ATOM 2416 C CA . GLU B 1 41 ? 22.281 -17.891 0.587 1 97.12 41 GLU B CA 1
ATOM 2417 C C . GLU B 1 41 ? 21.062 -18.703 0.165 1 97.12 41 GLU B C 1
ATOM 2419 O O . GLU B 1 41 ? 20.844 -19.812 0.642 1 97.12 41 GLU B O 1
ATOM 2424 N N . CYS B 1 42 ? 20.25 -18.016 -0.614 1 96.56 42 CYS B N 1
ATOM 2425 C CA . CYS B 1 42 ? 19.141 -18.781 -1.17 1 96.56 42 CYS B CA 1
ATOM 2426 C C . CYS B 1 42 ? 19.625 -19.688 -2.299 1 96.56 42 CYS B C 1
ATOM 2428 O O . CYS B 1 42 ? 20.078 -19.203 -3.34 1 96.56 42 CYS B O 1
ATOM 2430 N N . THR B 1 43 ? 19.406 -20.938 -2.17 1 93.12 43 THR B N 1
ATOM 2431 C CA . THR B 1 43 ? 19.953 -21.891 -3.133 1 93.12 43 THR B CA 1
ATOM 2432 C C . THR B 1 43 ? 18.859 -22.438 -4.035 1 93.12 43 THR B C 1
ATOM 2434 O O . THR B 1 43 ? 19.094 -23.344 -4.844 1 93.12 43 THR B O 1
ATOM 2437 N N . LEU B 1 44 ? 17.672 -21.859 -3.871 1 92.75 44 LEU B N 1
ATOM 2438 C CA . LEU B 1 44 ? 16.562 -22.297 -4.711 1 92.75 44 LEU B CA 1
ATOM 2439 C C . LEU B 1 44 ? 16.766 -21.859 -6.156 1 92.75 44 LEU B C 1
ATOM 2441 O O . LEU B 1 44 ? 16.938 -20.656 -6.422 1 92.75 44 LEU B O 1
ATOM 2445 N N . THR B 1 45 ? 16.828 -22.734 -7 1 90.5 45 THR B N 1
ATOM 2446 C CA . THR B 1 45 ? 16.906 -22.422 -8.422 1 90.5 45 THR B CA 1
ATOM 2447 C C . THR B 1 45 ? 15.508 -22.422 -9.055 1 90.5 45 THR B C 1
ATOM 2449 O O . THR B 1 45 ? 15.227 -21.625 -9.945 1 90.5 45 THR B O 1
ATOM 2452 N N . GLN B 1 46 ? 14.711 -23.312 -8.523 1 96.19 46 GLN B N 1
ATOM 2453 C CA . GLN B 1 46 ? 13.32 -23.406 -8.961 1 96.19 46 GLN B CA 1
ATOM 2454 C C . GLN B 1 46 ? 12.438 -22.391 -8.234 1 96.19 46 G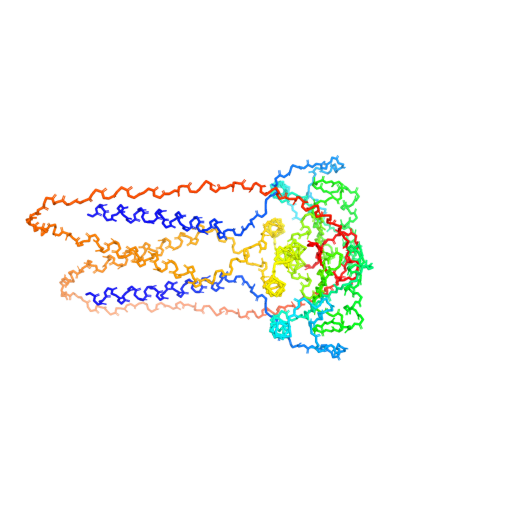LN B C 1
ATOM 2456 O O . GLN B 1 46 ? 12.633 -22.141 -7.047 1 96.19 46 GLN B O 1
ATOM 2461 N N . ARG B 1 47 ? 11.43 -21.828 -9.055 1 98.38 47 ARG B N 1
ATOM 2462 C CA . ARG B 1 47 ? 10.531 -20.828 -8.461 1 98.38 47 ARG B CA 1
ATOM 2463 C C . ARG B 1 47 ? 9.086 -21.312 -8.516 1 98.38 47 ARG B C 1
ATOM 2465 O O . ARG B 1 47 ? 8.211 -20.719 -7.875 1 98.38 47 ARG B O 1
ATOM 2472 N N . VAL B 1 48 ? 8.906 -22.375 -9.289 1 98.81 48 VAL B N 1
ATOM 2473 C CA . VAL B 1 48 ? 7.574 -22.953 -9.398 1 98.81 48 VAL B CA 1
ATOM 2474 C C . VAL B 1 48 ? 7.57 -24.359 -8.812 1 98.81 48 VAL B C 1
ATOM 2476 O O . VAL B 1 48 ? 8.273 -25.25 -9.312 1 98.81 48 VAL B O 1
ATOM 2479 N N . PHE B 1 49 ? 6.832 -24.562 -7.73 1 98.69 49 PHE B N 1
ATOM 2480 C CA . PHE B 1 49 ? 6.648 -25.859 -7.094 1 98.69 49 PHE B CA 1
ATOM 2481 C C . PHE B 1 49 ? 5.203 -26.328 -7.234 1 98.69 49 PHE B C 1
ATOM 2483 O O . PHE B 1 49 ? 4.324 -25.875 -6.5 1 98.69 49 PHE B O 1
ATOM 2490 N N . ASP B 1 50 ? 5.008 -27.234 -8.156 1 98.56 50 ASP B N 1
ATOM 2491 C CA . ASP B 1 50 ? 3.65 -27.688 -8.453 1 98.56 50 ASP B CA 1
ATOM 2492 C C . ASP B 1 50 ? 3.373 -29.062 -7.828 1 98.56 50 ASP B C 1
ATOM 2494 O O . ASP B 1 50 ? 3.086 -30.016 -8.539 1 98.56 50 ASP B O 1
ATOM 2498 N N . ASP B 1 51 ? 3.232 -29.078 -6.535 1 98 51 ASP B N 1
ATOM 2499 C CA . ASP B 1 51 ? 3.004 -30.328 -5.816 1 98 51 ASP B CA 1
ATOM 2500 C C . ASP B 1 51 ? 1.574 -30.828 -6.02 1 98 51 ASP B C 1
ATOM 2502 O O . ASP B 1 51 ? 1.283 -32 -5.801 1 98 51 ASP B O 1
ATOM 2506 N N . ALA B 1 52 ? 0.718 -29.906 -6.41 1 98.25 52 ALA B N 1
ATOM 2507 C CA . ALA B 1 52 ? -0.663 -30.312 -6.668 1 98.25 52 ALA B CA 1
ATOM 250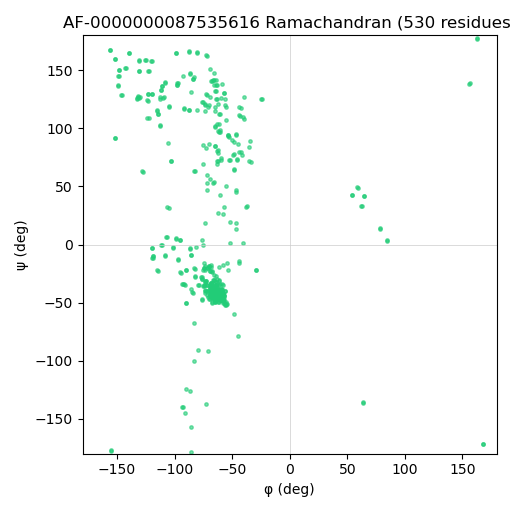8 C C . ALA B 1 52 ? -0.825 -30.828 -8.094 1 98.25 52 ALA B C 1
ATOM 2510 O O . ALA B 1 52 ? -1.891 -31.328 -8.461 1 98.25 52 ALA B O 1
ATOM 2511 N N . ASP B 1 53 ? 0.186 -30.672 -8.906 1 98.25 53 ASP B N 1
ATOM 2512 C CA . ASP B 1 53 ? 0.231 -31.188 -10.273 1 98.25 53 ASP B CA 1
ATOM 2513 C C . ASP B 1 53 ? -0.916 -30.641 -11.109 1 98.25 53 ASP B C 1
ATOM 2515 O O . ASP B 1 53 ? -1.656 -31.391 -11.742 1 98.25 53 ASP B O 1
ATOM 2519 N N . VAL B 1 54 ? -1.063 -29.344 -11.039 1 98.38 54 VAL B N 1
ATOM 2520 C CA . VAL B 1 54 ? -2.152 -28.688 -11.758 1 98.38 54 VAL B CA 1
ATOM 2521 C C . VAL B 1 54 ? -1.614 -28.047 -13.031 1 98.38 54 VAL B C 1
ATOM 2523 O O . VAL B 1 54 ? -2.381 -27.5 -13.828 1 98.38 54 VAL B O 1
ATOM 2526 N N . LEU B 1 55 ? -0.335 -28.125 -13.25 1 98.75 55 LEU B N 1
ATOM 2527 C CA . LEU B 1 55 ? 0.329 -27.547 -14.406 1 98.75 55 LEU B CA 1
ATOM 2528 C C . LEU B 1 55 ? 1.088 -28.609 -15.195 1 98.75 55 LEU B C 1
ATOM 2530 O O . LEU B 1 55 ? 1.617 -29.562 -14.609 1 98.75 55 LEU B O 1
ATOM 2534 N N . THR B 1 56 ? 1.18 -28.391 -16.516 1 98.5 56 THR B N 1
ATOM 2535 C CA . THR B 1 56 ? 2.053 -29.234 -17.328 1 98.5 56 THR B CA 1
ATOM 2536 C C . THR B 1 56 ? 3.504 -28.766 -17.219 1 98.5 56 THR B C 1
ATOM 2538 O O . THR B 1 56 ? 3.773 -27.656 -16.781 1 98.5 56 THR B O 1
ATOM 2541 N N . ASP B 1 57 ? 4.352 -29.641 -17.656 1 98.12 57 ASP B N 1
ATOM 2542 C CA . ASP B 1 57 ? 5.773 -29.312 -17.641 1 98.12 57 ASP B CA 1
ATOM 2543 C C . ASP B 1 57 ? 6.055 -28.062 -18.484 1 98.12 57 ASP B C 1
ATOM 2545 O O . ASP B 1 57 ? 6.891 -27.234 -18.109 1 98.12 57 ASP B O 1
ATOM 2549 N N . GLU B 1 58 ? 5.426 -28.031 -19.531 1 98.56 58 GLU B N 1
ATOM 2550 C CA . GLU B 1 58 ? 5.617 -26.891 -20.422 1 98.56 58 GLU B CA 1
ATOM 2551 C C . GLU B 1 58 ? 5.129 -25.594 -19.781 1 98.56 58 GLU B C 1
ATOM 2553 O O . GLU B 1 58 ? 5.785 -24.547 -19.875 1 98.56 58 GLU B O 1
ATOM 2558 N N . GLU B 1 59 ? 3.971 -25.688 -19.141 1 98.69 59 GLU B N 1
ATOM 2559 C CA . GLU B 1 59 ? 3.408 -24.531 -18.469 1 98.69 59 GLU B CA 1
ATOM 2560 C C . GLU B 1 59 ? 4.309 -24.078 -17.312 1 98.69 59 GLU B C 1
ATOM 2562 O O . GLU B 1 59 ? 4.5 -22.875 -17.109 1 98.69 59 GLU B O 1
ATOM 2567 N N . GLU B 1 60 ? 4.863 -25 -16.594 1 98.75 60 GLU B N 1
ATOM 2568 C CA . GLU B 1 60 ? 5.789 -24.672 -15.508 1 98.75 60 GLU B CA 1
ATOM 2569 C C . GLU B 1 60 ? 7.012 -23.938 -16.047 1 98.75 60 GLU B C 1
ATOM 2571 O O . GLU B 1 60 ? 7.449 -22.953 -15.438 1 98.75 60 GLU B O 1
ATOM 2576 N N . ALA B 1 61 ? 7.516 -24.438 -17.094 1 98.44 61 ALA B N 1
ATOM 2577 C CA . ALA B 1 61 ? 8.688 -23.812 -17.688 1 98.44 61 ALA B CA 1
ATOM 2578 C C . ALA B 1 61 ? 8.391 -22.375 -18.125 1 98.44 61 ALA B C 1
ATOM 2580 O O . ALA B 1 61 ? 9.234 -21.484 -17.969 1 98.44 61 ALA B O 1
ATOM 2581 N N . LYS B 1 62 ? 7.219 -22.188 -18.688 1 98.69 62 LYS B N 1
ATOM 2582 C CA . LYS B 1 62 ? 6.812 -20.859 -19.109 1 98.69 62 LYS B CA 1
ATOM 2583 C C . LYS B 1 62 ? 6.688 -19.922 -17.906 1 98.69 62 LYS B C 1
ATOM 2585 O O . LYS B 1 62 ? 7.082 -18.75 -17.969 1 98.69 62 LYS B O 1
ATOM 2590 N N . LEU B 1 63 ? 6.109 -20.453 -16.828 1 98.88 63 LEU B N 1
ATOM 2591 C CA . LEU B 1 63 ? 5.969 -19.656 -15.617 1 98.88 63 LEU B CA 1
ATOM 2592 C C . LEU B 1 63 ? 7.332 -19.328 -15.016 1 98.88 63 LEU B C 1
ATOM 2594 O O . LEU B 1 63 ? 7.551 -18.219 -14.516 1 98.88 63 LEU B O 1
ATOM 2598 N N . GLU B 1 64 ? 8.211 -20.297 -15.07 1 98.81 64 GLU B N 1
ATOM 2599 C CA . GLU B 1 64 ? 9.57 -20.062 -14.586 1 98.81 64 GLU B CA 1
ATOM 2600 C C . GLU B 1 64 ? 10.234 -18.922 -15.344 1 98.81 64 GLU B C 1
ATOM 2602 O O . GLU B 1 64 ? 10.891 -18.062 -14.75 1 98.81 64 GLU B O 1
ATOM 2607 N N . LYS B 1 65 ? 10.102 -18.922 -16.641 1 98.44 65 LYS B N 1
ATOM 2608 C CA . LYS B 1 65 ? 10.68 -17.859 -17.469 1 98.44 65 LYS B CA 1
ATOM 2609 C C . LYS B 1 65 ? 10.047 -16.516 -17.156 1 98.44 65 LYS B C 1
ATOM 2611 O O . LYS B 1 65 ? 10.742 -15.5 -17.078 1 98.44 65 LYS B O 1
ATOM 2616 N N . LEU B 1 66 ? 8.75 -16.516 -17 1 98.62 66 LEU B N 1
ATOM 2617 C CA . LEU B 1 66 ? 8.039 -15.281 -16.672 1 98.62 66 LEU B CA 1
ATOM 2618 C C . LEU B 1 66 ? 8.508 -14.734 -15.328 1 98.62 66 LEU B C 1
ATOM 2620 O O . LEU B 1 66 ? 8.742 -13.523 -15.195 1 98.62 66 LEU B O 1
ATOM 2624 N N . ILE B 1 67 ? 8.633 -15.625 -14.336 1 98.81 67 ILE B N 1
ATOM 2625 C CA . ILE B 1 67 ? 9.07 -15.219 -13 1 98.81 67 ILE B CA 1
ATOM 2626 C C . ILE B 1 67 ? 10.477 -14.617 -13.078 1 98.81 67 ILE B C 1
ATOM 2628 O O . ILE B 1 67 ? 10.742 -13.578 -12.477 1 98.81 67 ILE B O 1
ATOM 2632 N N . ALA B 1 68 ? 11.344 -15.258 -13.836 1 97.5 68 ALA B N 1
ATOM 2633 C CA . ALA B 1 68 ? 12.711 -14.758 -13.984 1 97.5 68 ALA B CA 1
ATOM 2634 C C . ALA B 1 68 ? 12.719 -13.344 -14.562 1 97.5 68 ALA B C 1
ATOM 2636 O O . ALA B 1 68 ? 13.5 -12.5 -14.125 1 97.5 68 ALA B O 1
ATOM 2637 N N . GLU B 1 69 ? 11.859 -13.117 -15.477 1 97.44 69 GLU B N 1
ATOM 2638 C CA . GLU B 1 69 ? 11.742 -11.797 -16.094 1 97.44 69 GLU B CA 1
ATOM 2639 C C . GLU B 1 69 ? 11.227 -10.766 -15.094 1 97.44 69 GLU B C 1
ATOM 2641 O O . GLU B 1 69 ? 11.789 -9.68 -14.969 1 97.44 69 GLU B O 1
ATOM 2646 N N . LYS B 1 70 ? 10.156 -11.094 -14.422 1 97.88 70 LYS B N 1
ATOM 2647 C CA . LYS B 1 70 ? 9.484 -10.133 -13.539 1 97.88 70 LYS B CA 1
ATOM 2648 C C . LYS B 1 70 ? 10.312 -9.875 -12.281 1 97.88 70 LYS B C 1
ATOM 2650 O O . LYS B 1 70 ? 10.297 -8.766 -11.742 1 97.88 70 LYS B O 1
ATOM 2655 N N . GLU B 1 71 ? 11.016 -10.898 -11.758 1 97.88 71 GLU B N 1
ATOM 2656 C CA . GLU B 1 71 ? 11.883 -10.719 -10.594 1 97.88 71 GLU B CA 1
ATOM 2657 C C . GLU B 1 71 ? 12.922 -9.625 -10.844 1 97.88 71 GLU B C 1
ATOM 2659 O O . GLU B 1 71 ? 13.227 -8.836 -9.945 1 97.88 71 GLU B O 1
ATOM 2664 N N . LYS B 1 72 ? 13.469 -9.586 -12.031 1 95.38 72 LYS B N 1
ATOM 2665 C CA . LYS B 1 72 ? 14.469 -8.578 -12.383 1 95.38 72 LYS B CA 1
ATOM 2666 C C . LYS B 1 72 ? 13.852 -7.184 -12.398 1 95.38 72 LYS B C 1
ATOM 2668 O O . LYS B 1 72 ? 14.492 -6.211 -11.992 1 95.38 72 LYS B O 1
ATOM 2673 N N . LEU B 1 73 ? 12.648 -7.137 -12.852 1 93.19 73 LEU B N 1
ATOM 2674 C CA . LEU B 1 73 ? 11.969 -5.855 -12.977 1 93.19 73 LEU B CA 1
ATOM 2675 C C . LEU B 1 73 ? 11.664 -5.266 -11.602 1 93.19 73 LEU B C 1
ATOM 2677 O O . LEU B 1 73 ? 11.773 -4.055 -11.398 1 93.19 73 LEU B O 1
ATOM 2681 N N . ILE B 1 74 ? 11.367 -6.133 -10.617 1 96.31 74 ILE B N 1
ATOM 2682 C CA . ILE B 1 74 ? 10.883 -5.586 -9.352 1 96.31 74 ILE B CA 1
ATOM 2683 C C . ILE B 1 74 ? 11.961 -5.738 -8.281 1 96.31 74 ILE B C 1
ATOM 2685 O O . ILE B 1 74 ? 11.836 -5.191 -7.18 1 96.31 74 ILE B O 1
ATOM 2689 N N . GLY B 1 75 ? 13.016 -6.465 -8.578 1 96.38 75 GLY B N 1
ATOM 2690 C CA . GLY B 1 75 ? 14.039 -6.699 -7.574 1 96.38 75 GLY B CA 1
ATOM 2691 C C . GLY B 1 75 ? 13.539 -7.508 -6.391 1 96.38 75 GLY B C 1
ATOM 2692 O O . GLY B 1 75 ? 13.773 -7.141 -5.238 1 96.38 75 GLY B O 1
ATOM 2693 N N . GLY B 1 76 ? 12.789 -8.5 -6.625 1 98.19 76 GLY B N 1
ATOM 2694 C CA . GLY B 1 76 ? 12.203 -9.383 -5.621 1 98.19 76 GLY B CA 1
ATOM 2695 C C . GLY B 1 76 ? 12 -10.797 -6.117 1 98.19 76 GLY B C 1
ATOM 2696 O O . GLY B 1 76 ? 11.547 -11.008 -7.246 1 98.19 76 GLY B O 1
ATOM 2697 N N . ASP B 1 77 ? 12.328 -11.734 -5.27 1 98.5 77 ASP B N 1
ATOM 2698 C CA . ASP B 1 77 ? 12.086 -13.133 -5.613 1 98.5 77 ASP B CA 1
ATOM 2699 C C . ASP B 1 77 ? 10.594 -13.438 -5.648 1 98.5 77 ASP B C 1
ATOM 2701 O O . ASP B 1 77 ? 9.828 -12.922 -4.832 1 98.5 77 ASP B O 1
ATOM 2705 N N . ILE B 1 78 ? 10.211 -14.234 -6.605 1 98.81 78 ILE B N 1
ATOM 2706 C CA . ILE B 1 78 ? 8.828 -14.695 -6.691 1 98.81 78 ILE B CA 1
ATOM 2707 C C . ILE B 1 78 ? 8.781 -16.219 -6.691 1 98.81 78 ILE B C 1
ATOM 2709 O O . ILE B 1 78 ? 9.438 -16.859 -7.508 1 98.81 78 ILE B O 1
ATOM 2713 N N . VAL B 1 79 ? 8.047 -16.781 -5.746 1 98.88 79 VAL B N 1
ATOM 2714 C CA . VAL B 1 79 ? 7.902 -18.234 -5.66 1 98.88 79 VAL B CA 1
ATOM 2715 C C . VAL B 1 79 ? 6.422 -18.609 -5.727 1 98.88 79 VAL B C 1
ATOM 2717 O O . VAL B 1 79 ? 5.594 -18 -5.043 1 98.88 79 VAL B O 1
ATOM 2720 N N . LEU B 1 80 ? 6.133 -19.5 -6.578 1 98.94 80 LEU B N 1
ATOM 2721 C CA . LEU B 1 80 ? 4.785 -20.031 -6.73 1 98.94 80 LEU B CA 1
ATOM 2722 C C . LEU B 1 80 ? 4.727 -21.5 -6.301 1 98.94 80 LEU B C 1
ATOM 2724 O O . LEU B 1 80 ? 5.492 -22.328 -6.805 1 98.94 80 LEU B O 1
ATOM 2728 N N . MET B 1 81 ? 3.799 -21.781 -5.367 1 98.81 81 MET B N 1
ATOM 2729 C CA . MET B 1 81 ? 3.707 -23.141 -4.855 1 98.81 81 MET B CA 1
ATOM 2730 C C . MET B 1 81 ? 2.262 -23.625 -4.848 1 98.81 81 MET B C 1
ATOM 2732 O O . MET B 1 81 ? 1.371 -22.922 -4.359 1 98.81 81 MET B O 1
ATOM 2736 N N . THR B 1 82 ? 2.066 -24.734 -5.453 1 98.81 82 THR B N 1
ATOM 2737 C CA . THR B 1 82 ? 0.792 -25.438 -5.297 1 98.81 82 THR B CA 1
ATOM 2738 C C . THR B 1 82 ? 0.959 -26.688 -4.441 1 98.81 82 THR B C 1
ATOM 2740 O O . THR B 1 82 ? 1.979 -27.375 -4.531 1 98.81 82 THR B O 1
ATOM 2743 N N . THR B 1 83 ? -0.03 -26.891 -3.578 1 98.44 83 THR B N 1
ATOM 2744 C CA . THR B 1 83 ? 0.039 -28.078 -2.717 1 98.44 83 THR B CA 1
ATOM 2745 C C . THR B 1 83 ? -1.335 -28.719 -2.576 1 98.44 83 THR B C 1
ATOM 2747 O O . THR B 1 83 ? -2.336 -28.172 -3.047 1 98.44 83 THR B O 1
ATOM 2750 N N . ASN B 1 84 ? -1.284 -29.969 -2.084 1 97.94 84 ASN B N 1
ATOM 2751 C CA . ASN B 1 84 ? -2.48 -30.734 -1.757 1 97.94 84 ASN B CA 1
ATOM 2752 C C . ASN B 1 84 ? -2.424 -31.297 -0.334 1 97.94 84 ASN B C 1
ATOM 2754 O O . ASN B 1 84 ? -2.42 -32.5 -0.132 1 97.94 84 ASN B O 1
ATOM 2758 N N . ASP B 1 85 ? -2.395 -30.406 0.577 1 97.75 85 ASP B N 1
ATOM 2759 C CA . ASP B 1 85 ? -2.209 -30.766 1.978 1 97.75 85 ASP B CA 1
ATOM 2760 C C . ASP B 1 85 ? -3.451 -30.438 2.801 1 97.75 85 ASP B C 1
ATOM 2762 O O . ASP B 1 85 ? -3.703 -29.266 3.113 1 97.75 85 ASP B O 1
ATOM 2766 N N . ALA B 1 86 ? -4.141 -31.422 3.293 1 96.88 86 ALA B N 1
ATOM 2767 C CA . ALA B 1 86 ? -5.391 -31.281 4.035 1 96.88 86 ALA B CA 1
ATOM 2768 C C . ALA B 1 86 ? -5.145 -30.656 5.406 1 96.88 86 ALA B C 1
ATOM 2770 O O . ALA B 1 86 ? -6.066 -30.109 6.027 1 96.88 86 ALA B O 1
ATOM 2771 N N . SER B 1 87 ? -3.912 -30.703 5.859 1 97.31 87 SER B N 1
ATOM 2772 C CA . SER B 1 87 ? -3.596 -30.188 7.184 1 97.31 87 SER B CA 1
ATOM 2773 C C . SER B 1 87 ? -3.584 -28.672 7.195 1 97.31 87 SER B C 1
ATOM 2775 O O . SER B 1 87 ? -3.67 -28.047 8.258 1 97.31 87 SER B O 1
ATOM 2777 N N . LEU B 1 88 ? -3.414 -28 6.062 1 97.62 88 LEU B N 1
ATOM 2778 C CA . LEU B 1 88 ? -3.453 -26.547 5.941 1 97.62 88 LEU B CA 1
ATOM 2779 C C . LEU B 1 88 ? -4.891 -26.047 5.832 1 97.62 88 LEU B C 1
ATOM 2781 O O . LEU B 1 88 ? -5.242 -25.359 4.871 1 97.62 88 LEU B O 1
ATOM 2785 N N . ASN B 1 89 ? -5.703 -26.297 6.945 1 96.12 89 ASN B N 1
ATOM 2786 C CA . ASN B 1 89 ? -7.156 -26.172 6.871 1 96.12 89 ASN B CA 1
ATOM 2787 C C . ASN B 1 89 ? -7.637 -24.844 7.43 1 96.12 89 ASN B C 1
ATOM 2789 O O . ASN B 1 89 ? -8.836 -24.625 7.605 1 96.12 89 ASN B O 1
ATOM 2793 N N . THR B 1 90 ? -6.715 -24 7.789 1 95.94 90 THR B N 1
ATOM 2794 C CA . THR B 1 90 ? -7.039 -22.609 8.117 1 95.94 90 THR B CA 1
ATOM 2795 C C . THR B 1 90 ? -6.113 -21.641 7.387 1 95.94 90 THR B C 1
ATOM 2797 O O . THR B 1 90 ? -5.004 -22.016 6.996 1 95.94 90 THR B O 1
ATOM 2800 N N . MET B 1 91 ? -6.527 -20.438 7.23 1 95.44 91 MET B N 1
ATOM 2801 C CA . MET B 1 91 ? -5.73 -19.406 6.559 1 95.44 91 MET B CA 1
ATOM 2802 C C . MET B 1 91 ? -4.445 -19.125 7.324 1 95.44 91 MET B C 1
ATOM 2804 O O . MET B 1 91 ? -3.395 -18.891 6.723 1 95.44 91 MET B O 1
ATOM 2808 N N . GLU B 1 92 ? -4.551 -19.219 8.617 1 95 92 GLU B N 1
ATOM 2809 C CA . GLU B 1 92 ? -3.393 -18.969 9.469 1 95 92 GLU B CA 1
ATOM 2810 C C . GLU B 1 92 ? -2.314 -20.031 9.25 1 95 92 GLU B C 1
ATOM 2812 O O . GLU B 1 92 ? -1.123 -19.703 9.219 1 95 92 GLU B O 1
ATOM 2817 N N . LYS B 1 93 ? -2.777 -21.219 9.141 1 96.75 93 LYS B N 1
ATOM 2818 C CA . LYS B 1 93 ? -1.822 -22.297 8.922 1 96.75 93 LYS B CA 1
ATOM 2819 C C . LYS B 1 93 ? -1.134 -22.141 7.562 1 96.75 93 LYS B C 1
ATOM 2821 O O . LYS B 1 93 ? 0.072 -22.375 7.449 1 96.75 93 LYS B O 1
ATOM 2826 N N . LEU B 1 94 ? -1.899 -21.797 6.559 1 97.62 94 LEU B N 1
ATOM 2827 C CA . LEU B 1 94 ? -1.321 -21.609 5.23 1 97.62 94 LEU B CA 1
ATOM 2828 C C . LEU B 1 94 ? -0.361 -20.422 5.219 1 97.62 94 LEU B C 1
ATOM 2830 O O . LEU B 1 94 ? 0.697 -20.484 4.59 1 97.62 94 LEU B O 1
ATOM 2834 N N . ARG B 1 95 ? -0.733 -19.328 5.871 1 97.56 95 ARG B N 1
ATOM 2835 C CA . ARG B 1 95 ? 0.142 -18.172 6.031 1 97.56 95 ARG B CA 1
ATOM 2836 C C . ARG B 1 95 ? 1.472 -18.578 6.66 1 97.56 95 ARG B C 1
ATOM 2838 O O . ARG B 1 95 ? 2.537 -18.234 6.141 1 97.56 95 ARG B O 1
ATOM 2845 N N . ASP B 1 96 ? 1.385 -19.297 7.781 1 97.12 96 ASP B N 1
ATOM 2846 C CA . ASP B 1 96 ? 2.592 -19.703 8.484 1 97.12 96 ASP B CA 1
ATOM 2847 C C . ASP B 1 96 ? 3.441 -20.641 7.617 1 97.12 96 ASP B C 1
ATOM 2849 O O . ASP B 1 96 ? 4.672 -20.547 7.637 1 97.12 96 ASP B O 1
ATOM 2853 N N . TYR B 1 97 ? 2.758 -21.531 6.906 1 97.88 97 TYR B N 1
ATOM 2854 C CA . TYR B 1 97 ? 3.451 -22.422 5.992 1 97.88 97 TYR B CA 1
ATOM 2855 C C . TYR B 1 97 ? 4.246 -21.641 4.953 1 97.88 97 TYR B C 1
ATOM 2857 O O . TYR B 1 97 ? 5.43 -21.922 4.734 1 97.88 97 TYR B O 1
ATOM 2865 N N . ALA B 1 98 ? 3.625 -20.656 4.324 1 97.94 98 ALA B N 1
ATOM 2866 C CA . ALA B 1 98 ? 4.258 -19.844 3.289 1 97.94 98 ALA B CA 1
ATOM 2867 C C . ALA B 1 98 ? 5.43 -19.047 3.857 1 97.94 98 ALA B C 1
ATOM 2869 O O . ALA B 1 98 ? 6.52 -19.031 3.275 1 97.94 98 ALA B O 1
ATOM 2870 N N . GLN B 1 99 ? 5.219 -18.391 4.965 1 98 99 GLN B N 1
ATOM 2871 C CA . GLN B 1 99 ? 6.223 -17.516 5.551 1 98 99 GLN B CA 1
ATOM 2872 C C . GLN B 1 99 ? 7.402 -18.312 6.102 1 98 99 GLN B C 1
ATOM 2874 O O . GLN B 1 99 ? 8.555 -17.891 5.988 1 98 99 GLN B O 1
ATOM 2879 N N . ASN B 1 100 ? 7.121 -19.5 6.668 1 97.94 100 ASN B N 1
ATOM 2880 C CA . ASN B 1 100 ? 8.203 -20.359 7.137 1 97.94 100 ASN B CA 1
ATOM 2881 C C . ASN B 1 100 ? 9.039 -20.891 5.977 1 97.94 100 ASN B C 1
ATOM 2883 O O . ASN B 1 100 ? 10.258 -21 6.086 1 97.94 100 ASN B O 1
ATOM 2887 N N . TYR B 1 101 ? 8.32 -21.266 4.875 1 97.94 101 TYR B N 1
ATOM 2888 C CA . TYR B 1 101 ? 9.062 -21.703 3.697 1 97.94 101 TYR B CA 1
ATOM 2889 C C . TYR B 1 101 ? 10 -20.609 3.205 1 97.94 101 TYR B C 1
ATOM 2891 O O . TYR B 1 101 ? 11.148 -20.875 2.852 1 97.94 101 TYR B O 1
ATOM 2899 N N . TYR B 1 102 ? 9.492 -19.391 3.221 1 98.31 102 TYR B N 1
ATOM 2900 C CA . TYR B 1 102 ? 10.273 -18.234 2.803 1 98.31 102 TYR B CA 1
ATOM 2901 C C . TYR B 1 102 ? 11.523 -18.078 3.66 1 98.31 102 TYR B C 1
ATOM 2903 O O . TYR B 1 102 ? 12.617 -17.891 3.135 1 98.31 102 TYR B O 1
ATOM 2911 N N . LYS B 1 103 ? 11.367 -18.156 4.945 1 98.19 103 LYS B N 1
ATOM 2912 C CA . LYS B 1 103 ? 12.461 -17.969 5.895 1 98.19 103 LYS B CA 1
ATOM 2913 C C . LYS B 1 103 ? 13.453 -19.109 5.828 1 98.19 103 LYS B C 1
ATOM 2915 O O . LYS B 1 103 ? 14.664 -18.891 5.797 1 98.19 103 LYS B O 1
ATOM 2920 N N . GLU B 1 104 ? 12.93 -20.281 5.777 1 97.88 104 GLU B N 1
ATOM 2921 C CA . GLU B 1 104 ? 13.766 -21.484 5.816 1 97.88 104 GLU B CA 1
ATOM 2922 C C . GLU B 1 104 ? 14.664 -21.562 4.586 1 97.88 104 GLU B C 1
ATOM 2924 O O . GLU B 1 104 ? 15.797 -22.047 4.672 1 97.88 104 GLU B O 1
ATOM 2929 N N . ASN B 1 105 ? 14.156 -21.125 3.48 1 98.31 105 ASN B N 1
ATOM 2930 C CA . ASN B 1 105 ? 14.922 -21.203 2.246 1 98.31 105 ASN B CA 1
ATOM 2931 C C . ASN B 1 105 ? 15.656 -19.891 1.957 1 98.31 105 ASN B C 1
ATOM 2933 O O . ASN B 1 105 ? 16.281 -19.75 0.91 1 98.31 105 ASN B O 1
ATOM 2937 N N . LYS B 1 106 ? 15.531 -18.938 2.914 1 98.19 106 LYS B N 1
ATOM 2938 C CA . LYS B 1 106 ? 16.234 -17.656 2.838 1 98.19 106 LYS B CA 1
ATOM 2939 C C . LYS B 1 106 ? 15.961 -16.953 1.513 1 98.19 106 LYS B C 1
ATOM 2941 O O . LYS B 1 106 ? 16.875 -16.469 0.853 1 98.19 106 LYS B O 1
ATOM 2946 N N . ILE B 1 107 ? 14.711 -17 1.132 1 98.06 107 ILE B N 1
ATOM 2947 C CA . ILE B 1 107 ? 14.297 -16.328 -0.101 1 98.06 107 ILE B CA 1
ATOM 2948 C C . ILE B 1 107 ? 14.445 -14.82 0.048 1 98.06 107 ILE B C 1
ATOM 2950 O O . ILE B 1 107 ? 14.148 -14.266 1.105 1 98.06 107 ILE B O 1
ATOM 2954 N N . GLY B 1 108 ? 14.875 -14.203 -1.022 1 98.31 108 GLY B N 1
ATOM 2955 C CA . GLY B 1 108 ? 15.055 -12.766 -1.044 1 98.31 108 GLY B CA 1
ATOM 2956 C C . GLY B 1 108 ? 16.047 -12.305 -2.094 1 98.31 108 GLY B C 1
ATOM 2957 O O . GLY B 1 108 ? 17.125 -12.883 -2.227 1 98.31 108 GLY B O 1
ATOM 2958 N N . TRP B 1 109 ? 15.758 -11.281 -2.736 1 97.75 109 TRP B N 1
ATOM 2959 C CA . TRP B 1 109 ? 16.562 -10.773 -3.842 1 97.75 109 TRP B CA 1
ATOM 2960 C C . TRP B 1 109 ? 17.812 -10.078 -3.328 1 97.75 109 TRP B C 1
ATOM 2962 O O . TRP B 1 109 ? 18.938 -10.383 -3.762 1 97.75 109 TRP B O 1
ATOM 2972 N N . ASP B 1 110 ? 17.672 -9.234 -2.373 1 96.88 110 ASP B N 1
ATOM 2973 C CA . ASP B 1 110 ? 18.75 -8.344 -1.946 1 96.88 110 ASP B CA 1
ATOM 2974 C C . ASP B 1 110 ? 19.578 -8.969 -0.825 1 96.88 110 ASP B C 1
ATOM 2976 O O . ASP B 1 110 ? 20.781 -8.703 -0.713 1 96.88 110 ASP B O 1
ATOM 2980 N N . LYS B 1 111 ? 18.938 -9.727 0.032 1 97.44 111 LYS B N 1
ATOM 2981 C CA . LYS B 1 111 ? 19.562 -10.398 1.175 1 97.44 111 LYS B CA 1
ATOM 2982 C C . LYS B 1 111 ? 18.75 -11.617 1.599 1 97.44 111 LYS B C 1
ATOM 2984 O O . LYS B 1 111 ? 17.609 -11.797 1.16 1 97.44 111 LYS B O 1
ATOM 2989 N N . PRO B 1 112 ? 19.328 -12.469 2.451 1 98.19 112 PRO B N 1
ATOM 2990 C CA . PRO B 1 112 ? 18.5 -13.562 2.977 1 98.19 112 PRO B CA 1
ATOM 2991 C C . PRO B 1 112 ? 17.25 -13.078 3.689 1 98.19 112 PRO B C 1
ATOM 2993 O O . PRO B 1 112 ? 17.328 -12.188 4.539 1 98.19 112 PRO B O 1
ATOM 2996 N N . ILE B 1 113 ? 16.141 -13.664 3.303 1 98 113 ILE B N 1
ATOM 2997 C CA . ILE B 1 113 ? 14.836 -13.305 3.834 1 98 113 ILE B CA 1
ATOM 2998 C C . ILE B 1 113 ? 14.523 -11.852 3.488 1 98 113 ILE B C 1
ATOM 3000 O O . ILE B 1 113 ? 13.961 -11.125 4.305 1 98 113 ILE B O 1
ATOM 3004 N N . GLY B 1 114 ? 15.062 -11.445 2.25 1 97.88 114 GLY B N 1
ATOM 3005 C CA . GLY B 1 114 ? 14.883 -10.078 1.808 1 97.88 114 GLY B CA 1
ATOM 3006 C C . GLY B 1 114 ? 13.656 -9.883 0.936 1 97.88 114 GLY B C 1
ATOM 3007 O O . GLY B 1 114 ? 12.602 -10.469 1.197 1 97.88 114 GLY B O 1
ATOM 3008 N N . SER B 1 115 ? 13.758 -9.094 -0.085 1 98.19 115 SER B N 1
ATOM 3009 C CA . SER B 1 115 ? 12.641 -8.656 -0.912 1 98.19 115 SER B CA 1
ATOM 3010 C C . SER B 1 115 ? 12.133 -9.789 -1.797 1 98.19 115 SER B C 1
ATOM 3012 O O . SER B 1 115 ? 12.914 -10.445 -2.49 1 98.19 115 SER B O 1
ATOM 3014 N N . GLY B 1 116 ? 10.82 -9.945 -1.704 1 98.5 116 GLY B N 1
ATOM 3015 C CA . GLY B 1 116 ? 10.219 -10.961 -2.555 1 98.5 116 GLY B CA 1
ATOM 3016 C C . GLY B 1 116 ? 8.789 -11.281 -2.176 1 98.5 116 GLY B C 1
ATOM 3017 O O . GLY B 1 116 ? 8.156 -10.539 -1.421 1 98.5 116 GLY B O 1
ATOM 3018 N N . ALA B 1 117 ? 8.234 -12.344 -2.811 1 98.75 117 ALA B N 1
ATOM 3019 C CA . ALA B 1 117 ? 6.863 -12.805 -2.588 1 98.75 117 ALA B CA 1
ATOM 3020 C C . ALA B 1 117 ? 6.754 -14.312 -2.783 1 98.75 117 ALA B C 1
ATOM 3022 O O . ALA B 1 117 ? 7.457 -14.891 -3.613 1 98.75 117 ALA B O 1
ATOM 3023 N N . ILE B 1 118 ? 5.922 -14.922 -2.01 1 98.88 118 ILE B N 1
ATOM 3024 C CA . ILE B 1 118 ? 5.594 -16.328 -2.18 1 98.88 118 ILE B CA 1
ATOM 3025 C C . ILE B 1 118 ? 4.078 -16.516 -2.18 1 98.88 118 ILE B C 1
ATOM 3027 O O . ILE B 1 118 ? 3.379 -15.953 -1.333 1 98.88 118 ILE B O 1
ATOM 3031 N N . TYR B 1 119 ? 3.631 -17.141 -3.178 1 98.88 119 TYR B N 1
ATOM 3032 C CA . TYR B 1 119 ? 2.219 -17.484 -3.301 1 98.88 119 TYR B CA 1
ATOM 3033 C C . TYR B 1 119 ? 2.012 -18.984 -3.145 1 98.88 119 TYR B C 1
ATOM 3035 O O . TYR B 1 119 ? 2.656 -19.781 -3.832 1 98.88 119 TYR B O 1
ATOM 3043 N N . VAL B 1 120 ? 1.134 -19.359 -2.23 1 98.88 120 VAL B N 1
ATOM 3044 C CA . VAL B 1 120 ? 0.821 -20.766 -1.99 1 98.88 120 VAL B CA 1
ATOM 3045 C C . VAL B 1 120 ? -0.661 -21.016 -2.258 1 98.88 120 VAL B C 1
ATOM 3047 O O . VAL B 1 120 ? -1.521 -20.281 -1.773 1 98.88 120 VAL B O 1
ATOM 3050 N N . ASP B 1 121 ? -0.883 -22.016 -3.031 1 98.81 121 ASP B N 1
ATOM 3051 C CA . ASP B 1 121 ? -2.236 -22.422 -3.391 1 98.81 121 ASP B CA 1
ATOM 3052 C C . ASP B 1 121 ? -2.479 -23.891 -3.018 1 98.81 121 ASP B C 1
ATOM 3054 O O . ASP B 1 121 ? -1.949 -24.797 -3.662 1 98.81 121 ASP B O 1
ATOM 3058 N N . ASP B 1 122 ? -3.283 -24.109 -2.025 1 98.75 122 ASP B N 1
ATOM 3059 C CA . ASP B 1 122 ? -3.611 -25.484 -1.641 1 98.75 122 ASP B CA 1
ATOM 3060 C C . ASP B 1 122 ? -4.875 -25.969 -2.35 1 98.75 122 ASP B C 1
ATOM 3062 O O . ASP B 1 122 ? -5.973 -25.469 -2.078 1 98.75 122 ASP B O 1
ATOM 3066 N N . TRP B 1 123 ? -4.719 -26.969 -3.139 1 98.44 123 TRP B N 1
ATOM 3067 C CA . TRP B 1 123 ? -5.816 -27.438 -3.977 1 98.44 123 TRP B CA 1
ATOM 3068 C C . TRP B 1 123 ? -6.684 -28.438 -3.221 1 98.44 123 TRP B C 1
ATOM 3070 O O . TRP B 1 123 ? -7.75 -28.844 -3.699 1 98.44 123 TRP B O 1
ATOM 3080 N N . GLU B 1 124 ? -6.281 -28.766 -1.995 1 98.12 124 GLU B N 1
ATOM 3081 C CA . GLU B 1 124 ? -7.121 -29.609 -1.148 1 98.12 124 GLU B CA 1
ATOM 3082 C C . GLU B 1 124 ? -8.07 -28.766 -0.298 1 98.12 124 GLU B C 1
ATOM 3084 O O . GLU B 1 124 ? -9.281 -28.969 -0.327 1 98.12 124 GLU B O 1
ATOM 3089 N N . THR B 1 125 ? -7.562 -27.812 0.358 1 97.94 125 THR B N 1
ATOM 3090 C CA . THR B 1 125 ? -8.359 -26.984 1.254 1 97.94 125 THR B CA 1
ATOM 3091 C C . THR B 1 125 ? -8.938 -25.781 0.509 1 97.94 125 THR B C 1
ATOM 3093 O O . THR B 1 125 ? -9.859 -25.125 0.996 1 97.94 125 THR B O 1
ATOM 3096 N N . ARG B 1 126 ? -8.336 -25.438 -0.574 1 97.75 126 ARG B N 1
ATOM 3097 C CA . ARG B 1 126 ? -8.773 -24.375 -1.479 1 97.75 126 ARG B CA 1
ATOM 3098 C C . ARG B 1 126 ? -8.406 -23 -0.926 1 97.75 126 ARG B C 1
ATOM 3100 O O . ARG B 1 126 ? -8.875 -21.969 -1.431 1 97.75 126 ARG B O 1
ATOM 3107 N N . TYR B 1 127 ? -7.531 -23.047 0.086 1 97.75 127 TYR B N 1
ATOM 3108 C CA . TYR B 1 127 ? -7.012 -21.781 0.598 1 97.75 127 TYR B CA 1
ATOM 3109 C C . TYR B 1 127 ? -5.793 -21.328 -0.2 1 97.75 127 TYR B C 1
ATOM 3111 O O . TYR B 1 127 ? -5.039 -22.156 -0.714 1 97.75 127 TYR B O 1
ATOM 3119 N N . THR B 1 128 ? -5.625 -20.031 -0.362 1 98.69 128 THR B N 1
ATOM 3120 C CA . THR B 1 128 ? -4.469 -19.438 -1.014 1 98.69 128 THR B CA 1
ATOM 3121 C C . THR B 1 128 ? -3.891 -18.312 -0.153 1 98.69 128 THR B C 1
ATOM 3123 O O . THR B 1 128 ? -4.621 -17.656 0.588 1 98.69 128 THR B O 1
ATOM 3126 N N . TRP B 1 129 ? -2.584 -18.078 -0.22 1 98.19 129 TRP B N 1
ATOM 3127 C CA . TRP B 1 129 ? -1.93 -17.016 0.534 1 98.19 129 TRP B CA 1
ATOM 3128 C C . TRP B 1 129 ? -0.762 -16.422 -0.253 1 98.19 129 TRP B C 1
ATOM 3130 O O . TRP B 1 129 ? 0.077 -17.172 -0.772 1 98.19 129 TRP B O 1
ATOM 3140 N N . LEU B 1 130 ? -0.816 -15.164 -0.331 1 98.75 130 LEU B N 1
ATOM 3141 C CA . LEU B 1 130 ? 0.298 -14.383 -0.866 1 98.75 130 LEU B CA 1
ATOM 3142 C C . LEU B 1 130 ? 1.056 -13.68 0.254 1 98.75 130 LEU B C 1
ATOM 3144 O O . LEU B 1 130 ? 0.481 -12.867 0.983 1 98.75 130 LEU B O 1
ATOM 3148 N N . ALA B 1 131 ? 2.311 -13.977 0.417 1 98.44 131 ALA B N 1
ATOM 3149 C CA . ALA B 1 131 ? 3.182 -13.297 1.371 1 98.44 131 ALA B CA 1
ATOM 3150 C C . ALA B 1 131 ? 4.234 -12.461 0.652 1 98.44 131 ALA B C 1
ATOM 3152 O O . ALA B 1 131 ? 4.801 -12.891 -0.354 1 98.44 131 ALA B O 1
ATOM 3153 N N . THR B 1 132 ? 4.453 -11.25 1.131 1 98.31 132 THR B N 1
ATOM 3154 C CA . THR B 1 132 ? 5.438 -10.352 0.547 1 98.31 132 THR B CA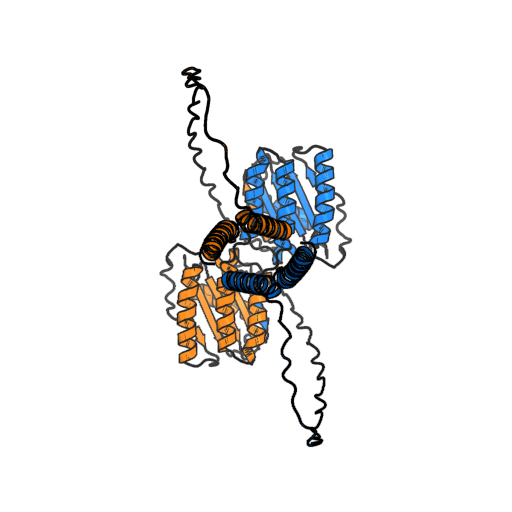 1
ATOM 3155 C C . THR B 1 132 ? 6.426 -9.867 1.606 1 98.31 132 THR B C 1
ATOM 3157 O O . THR B 1 132 ? 6.121 -9.883 2.801 1 98.31 132 THR B O 1
ATOM 3160 N N . ARG B 1 133 ? 7.555 -9.438 1.107 1 97.88 133 ARG B N 1
ATOM 3161 C CA . ARG B 1 133 ? 8.578 -8.922 2.006 1 97.88 133 ARG B CA 1
ATOM 3162 C C . ARG B 1 133 ? 9.453 -7.887 1.303 1 97.88 133 ARG B C 1
ATOM 3164 O O . ARG B 1 133 ? 9.539 -7.867 0.073 1 97.88 133 ARG B O 1
ATOM 3171 N N . GLY B 1 134 ? 10.125 -7.055 2.117 1 96.38 134 GLY B N 1
ATOM 3172 C CA . GLY B 1 134 ? 11.086 -6.09 1.604 1 96.38 134 GLY B CA 1
ATOM 3173 C C . GLY B 1 134 ? 10.461 -5.043 0.705 1 96.38 134 GLY B C 1
ATOM 3174 O O . GLY B 1 134 ? 9.391 -4.516 1.012 1 96.38 134 GLY B O 1
ATOM 3175 N N . THR B 1 135 ? 11.109 -4.789 -0.37 1 94.94 135 THR B N 1
ATOM 3176 C CA . THR B 1 135 ? 10.68 -3.73 -1.276 1 94.94 135 THR B CA 1
ATOM 3177 C C . THR B 1 135 ? 9.297 -4.043 -1.85 1 94.94 135 THR B C 1
ATOM 3179 O O . THR B 1 135 ? 8.484 -3.137 -2.047 1 94.94 135 THR B O 1
ATOM 3182 N N . VAL B 1 136 ? 9.07 -5.285 -2.111 1 96.25 136 VAL B N 1
ATOM 3183 C CA . VAL B 1 136 ? 7.785 -5.691 -2.678 1 96.25 136 VAL B CA 1
ATOM 3184 C C . VAL B 1 136 ? 6.664 -5.375 -1.692 1 96.25 136 VAL B C 1
ATOM 3186 O O . VAL B 1 136 ? 5.629 -4.82 -2.074 1 96.25 136 VAL B O 1
ATOM 3189 N N . LYS B 1 137 ? 6.875 -5.691 -0.458 1 96 137 LYS B N 1
ATOM 3190 C CA . LYS B 1 137 ? 5.91 -5.387 0.594 1 96 137 LYS B CA 1
ATOM 3191 C C . LYS B 1 137 ? 5.699 -3.879 0.725 1 96 137 LYS B C 1
ATOM 3193 O O . LYS B 1 137 ? 4.57 -3.418 0.896 1 96 137 LYS B O 1
ATOM 3198 N N . ASP B 1 138 ? 6.793 -3.113 0.613 1 93.38 138 ASP B N 1
ATOM 3199 C CA . ASP B 1 138 ? 6.734 -1.672 0.829 1 93.38 138 ASP B CA 1
ATOM 3200 C C . ASP B 1 138 ? 5.949 -0.981 -0.284 1 93.38 138 ASP B C 1
ATOM 3202 O O . ASP B 1 138 ? 5.367 0.086 -0.071 1 93.38 138 ASP B O 1
ATOM 3206 N N . LYS B 1 139 ? 5.883 -1.63 -1.387 1 91.75 139 LYS B N 1
ATOM 3207 C CA . LYS B 1 139 ? 5.254 -1.015 -2.551 1 91.75 139 LYS B CA 1
ATOM 3208 C C . LYS B 1 139 ? 3.801 -1.463 -2.691 1 91.75 139 LYS B C 1
ATOM 3210 O O . LYS B 1 139 ? 3.021 -0.841 -3.416 1 91.75 139 LYS B O 1
ATOM 3215 N N . LEU B 1 140 ? 3.451 -2.48 -1.966 1 92.31 140 LEU B N 1
ATOM 3216 C CA . LEU B 1 140 ? 2.104 -3.021 -2.104 1 92.31 140 LEU B CA 1
ATOM 3217 C C . LEU B 1 140 ? 1.282 -2.762 -0.845 1 92.31 140 LEU B C 1
ATOM 3219 O O . LEU B 1 140 ? 1.75 -3.01 0.269 1 92.31 140 LEU B O 1
ATOM 3223 N N . SER B 1 141 ? 0.083 -2.289 -1.052 1 90.38 141 SER B N 1
ATOM 3224 C CA . SER B 1 141 ? -0.873 -2.191 0.046 1 90.38 141 SER B CA 1
ATOM 3225 C C . SER B 1 141 ? -1.658 -3.488 0.213 1 90.38 141 SER B C 1
ATOM 3227 O O . SER B 1 141 ? -1.561 -4.391 -0.621 1 90.38 141 SER B O 1
ATOM 3229 N N . LYS B 1 142 ? -2.262 -3.512 1.301 1 92.31 142 LYS B N 1
ATOM 3230 C CA . LYS B 1 142 ? -3.129 -4.672 1.486 1 92.31 142 LYS B CA 1
ATOM 3231 C C . LYS B 1 142 ? -4.191 -4.746 0.391 1 92.31 142 LYS B C 1
ATOM 3233 O O . LYS B 1 142 ? -4.527 -5.836 -0.079 1 92.31 142 LYS B O 1
ATOM 3238 N N . ASP B 1 143 ? -4.688 -3.654 0.013 1 88.94 143 ASP B N 1
ATOM 3239 C CA . ASP B 1 143 ? -5.688 -3.625 -1.053 1 88.94 143 ASP B CA 1
ATOM 3240 C C . ASP B 1 143 ? -5.125 -4.219 -2.344 1 88.94 143 ASP B C 1
ATOM 3242 O O . ASP B 1 143 ? -5.832 -4.93 -3.062 1 88.94 143 ASP B O 1
ATOM 3246 N N . ASN B 1 144 ? -3.865 -3.922 -2.609 1 90 144 ASN B N 1
ATOM 3247 C CA . ASN B 1 144 ? -3.209 -4.492 -3.783 1 90 144 ASN B CA 1
ATOM 3248 C C . ASN B 1 144 ? -3.143 -6.012 -3.703 1 90 144 ASN B C 1
ATOM 3250 O O . ASN B 1 144 ? -3.498 -6.703 -4.66 1 90 144 ASN B O 1
ATOM 3254 N N . THR B 1 145 ? -2.682 -6.484 -2.553 1 94.69 145 THR B N 1
ATOM 3255 C CA . THR B 1 145 ? -2.486 -7.926 -2.43 1 94.69 145 THR B CA 1
ATOM 3256 C C . THR B 1 145 ? -3.826 -8.656 -2.434 1 94.69 145 THR B C 1
ATOM 3258 O O . THR B 1 145 ? -3.939 -9.75 -2.984 1 94.69 145 THR B O 1
ATOM 3261 N N . ASP B 1 146 ? -4.859 -8.031 -1.888 1 92.5 146 ASP B N 1
ATOM 3262 C CA . ASP B 1 146 ? -6.199 -8.609 -1.965 1 92.5 146 ASP B CA 1
ATOM 3263 C C . ASP B 1 146 ? -6.668 -8.711 -3.414 1 92.5 146 ASP B C 1
ATOM 3265 O O . ASP B 1 146 ? -7.238 -9.734 -3.814 1 92.5 146 ASP B O 1
ATOM 3269 N N . TYR B 1 147 ? -6.41 -7.684 -4.07 1 90.62 147 TYR B N 1
ATOM 3270 C CA . TYR B 1 147 ? -6.816 -7.652 -5.473 1 90.62 147 TYR B CA 1
ATOM 3271 C C . TYR B 1 147 ? -6.117 -8.75 -6.266 1 90.62 147 TYR B C 1
ATOM 3273 O O . TYR B 1 147 ? -6.758 -9.461 -7.043 1 90.62 147 TYR B O 1
ATOM 3281 N N . ILE B 1 148 ? -4.852 -8.859 -6.094 1 94.19 148 ILE B N 1
ATOM 3282 C CA . ILE B 1 148 ? -4.051 -9.859 -6.805 1 94.19 148 ILE B CA 1
ATOM 3283 C C . ILE B 1 148 ? -4.59 -11.258 -6.512 1 94.19 148 ILE B C 1
ATOM 3285 O O . ILE B 1 148 ? -4.805 -12.047 -7.43 1 94.19 148 ILE B O 1
ATOM 3289 N N . VAL B 1 149 ? -4.824 -11.547 -5.238 1 97.06 149 VAL B N 1
ATOM 3290 C CA . VAL B 1 149 ? -5.289 -12.867 -4.812 1 97.06 149 VAL B CA 1
ATOM 3291 C C . VAL B 1 149 ? -6.695 -13.117 -5.355 1 97.06 149 VAL B C 1
ATOM 3293 O O . VAL B 1 149 ? -6.984 -14.195 -5.879 1 97.06 149 VAL B O 1
ATOM 3296 N N . ASP B 1 150 ? -7.578 -12.109 -5.336 1 92.94 150 ASP B N 1
ATOM 3297 C CA . ASP B 1 150 ? -8.953 -12.258 -5.805 1 92.94 150 ASP B CA 1
ATOM 3298 C C . ASP B 1 150 ? -8.992 -12.523 -7.309 1 92.94 150 ASP B C 1
ATOM 3300 O O . ASP B 1 150 ? -9.727 -13.398 -7.766 1 92.94 150 ASP B O 1
ATOM 3304 N N . GLU B 1 151 ? -8.227 -11.75 -8.008 1 90.75 151 GLU B N 1
ATOM 3305 C CA . GLU B 1 151 ? -8.18 -11.914 -9.461 1 90.75 151 GLU B CA 1
ATOM 3306 C C 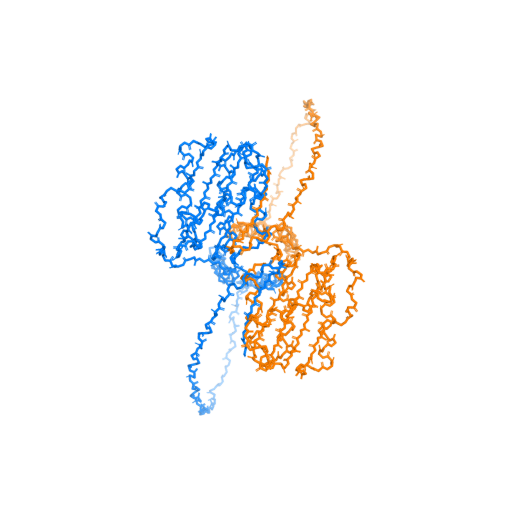. GLU B 1 151 ? -7.684 -13.312 -9.836 1 90.75 151 GLU B C 1
ATOM 3308 O O . GLU B 1 151 ? -8.164 -13.898 -10.812 1 90.75 151 GLU B O 1
ATOM 3313 N N . THR B 1 152 ? -6.703 -13.781 -9.117 1 97.19 152 THR B N 1
ATOM 3314 C CA . THR B 1 152 ? -6.152 -15.109 -9.367 1 97.19 152 THR B CA 1
ATOM 3315 C C . THR B 1 152 ? -7.191 -16.188 -9.07 1 97.19 152 THR B C 1
ATOM 3317 O O . THR B 1 152 ? -7.402 -17.094 -9.875 1 97.19 152 THR B O 1
ATOM 3320 N N . ASN B 1 153 ? -7.844 -16.047 -7.941 1 96.94 153 ASN B N 1
ATOM 3321 C CA . ASN B 1 153 ? -8.797 -17.062 -7.488 1 96.94 153 ASN B CA 1
ATOM 3322 C C . ASN B 1 153 ? -10.023 -17.109 -8.398 1 96.94 153 ASN B C 1
ATOM 3324 O O . ASN B 1 153 ? -10.664 -18.156 -8.523 1 96.94 153 ASN B O 1
ATOM 3328 N N . ASP B 1 154 ? -10.32 -16.062 -9.109 1 92.31 154 ASP B N 1
ATOM 3329 C CA . ASP B 1 154 ? -11.461 -16 -10.016 1 92.31 154 ASP B CA 1
ATOM 3330 C C . ASP B 1 154 ? -11.227 -16.859 -11.25 1 92.31 154 ASP B C 1
ATOM 3332 O O . ASP B 1 154 ? -12.188 -17.328 -11.875 1 92.31 154 ASP B O 1
ATOM 3336 N N . ILE B 1 155 ? -9.984 -17.141 -11.5 1 96.19 155 ILE B N 1
ATOM 3337 C CA . ILE B 1 155 ? -9.656 -17.797 -12.773 1 96.19 155 ILE B CA 1
ATOM 3338 C C . ILE B 1 155 ? -9.109 -19.188 -12.516 1 96.19 155 ILE B C 1
ATOM 3340 O O . ILE B 1 155 ? -9.18 -20.062 -13.383 1 96.19 155 ILE B O 1
ATOM 3344 N N . VAL B 1 156 ? -8.594 -19.438 -11.336 1 98.31 156 VAL B N 1
ATOM 3345 C CA . VAL B 1 156 ? -7.68 -20.547 -11.086 1 98.31 156 VAL B CA 1
ATOM 3346 C C . VAL B 1 156 ? -8.414 -21.875 -11.273 1 98.31 156 VAL B C 1
ATOM 3348 O O . VAL B 1 156 ? -7.84 -22.859 -11.758 1 98.31 156 VAL B O 1
ATOM 3351 N N . ASN B 1 157 ? -9.695 -21.953 -11.008 1 97.38 157 ASN B N 1
ATOM 3352 C CA . ASN B 1 157 ? -10.43 -23.203 -11.156 1 97.38 157 ASN B CA 1
ATOM 3353 C C . ASN B 1 157 ? -10.648 -23.562 -12.625 1 97.38 157 ASN B C 1
ATOM 3355 O O . ASN B 1 157 ? -10.68 -24.734 -12.992 1 97.38 157 ASN B O 1
ATOM 3359 N N . LYS B 1 158 ? -10.766 -22.562 -13.469 1 96.56 158 LYS B N 1
ATOM 3360 C CA . LYS B 1 158 ? -11 -22.781 -14.891 1 96.56 158 LYS B CA 1
ATOM 3361 C C . LYS B 1 158 ? -9.688 -23.016 -15.633 1 96.56 158 LYS B C 1
ATOM 3363 O O . LYS B 1 158 ? -9.617 -23.891 -16.5 1 96.56 158 LYS B O 1
ATOM 3368 N N . ASP B 1 159 ? -8.75 -22.297 -15.289 1 98.19 159 ASP B N 1
ATOM 3369 C CA . ASP B 1 159 ? -7.473 -22.344 -15.992 1 98.19 159 ASP B CA 1
ATOM 3370 C C . ASP B 1 159 ? -6.324 -21.953 -15.062 1 98.19 159 ASP B C 1
ATOM 3372 O O . ASP B 1 159 ? -5.941 -20.781 -15 1 98.19 159 ASP B O 1
ATOM 3376 N N . PRO B 1 160 ? -5.727 -22.922 -14.414 1 98.62 160 PRO B N 1
ATOM 3377 C CA . PRO B 1 160 ? -4.656 -22.625 -13.461 1 98.62 160 PRO B CA 1
ATOM 3378 C C . PRO B 1 160 ? -3.48 -21.891 -14.102 1 98.62 160 PRO B C 1
ATOM 3380 O O . PRO B 1 160 ? -2.939 -20.953 -13.508 1 98.62 160 PRO B O 1
ATOM 3383 N N . TYR B 1 161 ? -3.09 -22.281 -15.242 1 98.81 161 TYR B N 1
ATOM 3384 C CA . TYR B 1 161 ? -1.958 -21.641 -15.906 1 98.81 161 TYR B CA 1
ATOM 3385 C C . TYR B 1 161 ? -2.229 -20.156 -16.141 1 98.81 161 TYR B C 1
ATOM 3387 O O . TYR B 1 161 ? -1.375 -19.312 -15.859 1 98.81 161 TYR B O 1
ATOM 3395 N N . LYS B 1 162 ? -3.359 -19.844 -16.656 1 98.44 162 LYS B N 1
ATOM 3396 C CA . LYS B 1 162 ? -3.732 -18.453 -16.891 1 98.44 162 LYS B CA 1
ATOM 3397 C C . LYS B 1 162 ? -3.797 -17.656 -15.586 1 98.44 162 LYS B C 1
ATOM 3399 O O . LYS B 1 162 ? -3.395 -16.5 -15.539 1 98.44 162 LYS B O 1
ATOM 3404 N N . ALA B 1 163 ? -4.32 -18.312 -14.578 1 98.69 163 ALA B N 1
ATOM 3405 C CA . ALA B 1 163 ? -4.453 -17.656 -13.281 1 98.69 163 ALA B CA 1
ATOM 3406 C C . ALA B 1 163 ? -3.088 -17.281 -12.711 1 98.69 163 ALA B C 1
ATOM 3408 O O . ALA B 1 163 ? -2.887 -16.156 -12.25 1 98.69 163 ALA B O 1
ATOM 3409 N N . TYR B 1 164 ? -2.15 -18.188 -12.766 1 98.88 164 TYR B N 1
ATOM 3410 C CA . TYR B 1 164 ? -0.834 -17.953 -12.188 1 98.88 164 TYR B CA 1
ATOM 3411 C C . TYR B 1 164 ? -0.032 -16.969 -13.047 1 98.88 164 TYR B C 1
ATOM 3413 O O . TYR B 1 164 ? 0.768 -16.188 -12.523 1 98.88 164 TYR B O 1
ATOM 3421 N N . THR B 1 165 ? -0.277 -17.031 -14.352 1 98.75 165 THR B N 1
ATOM 3422 C CA . THR B 1 165 ? 0.317 -16.016 -15.219 1 98.75 165 THR B CA 1
ATOM 3423 C C . THR B 1 165 ? -0.192 -14.625 -14.859 1 98.75 165 THR B C 1
ATOM 3425 O O . THR B 1 165 ? 0.589 -13.68 -14.766 1 98.75 165 THR B O 1
ATOM 3428 N N . ARG B 1 166 ? -1.477 -14.516 -14.641 1 96.75 166 ARG B N 1
ATOM 3429 C CA . ARG B 1 166 ? -2.086 -13.258 -14.227 1 96.75 166 ARG B CA 1
ATOM 3430 C C . ARG B 1 166 ? -1.552 -12.812 -12.867 1 96.75 166 ARG B C 1
ATOM 3432 O O . ARG B 1 166 ? -1.269 -11.633 -12.664 1 96.75 166 ARG B O 1
ATOM 3439 N N . LEU B 1 167 ? -1.39 -13.742 -11.938 1 98.38 167 LEU B N 1
ATOM 3440 C CA . LEU B 1 167 ? -0.852 -13.469 -10.609 1 98.38 167 LEU B CA 1
ATOM 3441 C C . LEU B 1 167 ? 0.52 -12.805 -10.703 1 98.38 167 LEU B C 1
ATOM 3443 O O . LEU B 1 167 ? 0.749 -11.758 -10.102 1 98.38 167 LEU B O 1
ATOM 3447 N N . ILE B 1 168 ? 1.393 -13.43 -11.453 1 98.75 168 ILE B N 1
ATOM 3448 C CA . ILE B 1 168 ? 2.771 -12.961 -11.555 1 98.75 168 ILE B CA 1
ATOM 3449 C C . ILE B 1 168 ? 2.805 -11.594 -12.242 1 98.75 168 ILE B C 1
ATOM 3451 O O . ILE B 1 168 ? 3.525 -10.695 -11.805 1 98.75 168 ILE B O 1
ATOM 3455 N N . ASN B 1 169 ? 1.993 -11.445 -13.227 1 96.25 169 ASN B N 1
ATOM 3456 C CA . ASN B 1 169 ? 1.94 -10.164 -13.93 1 96.25 169 ASN B CA 1
ATOM 3457 C C . ASN B 1 169 ? 1.383 -9.062 -13.047 1 96.25 169 ASN B C 1
ATOM 3459 O O . ASN B 1 169 ? 1.922 -7.953 -13.016 1 96.25 169 ASN B O 1
ATOM 3463 N N . LEU B 1 170 ? 0.309 -9.336 -12.344 1 93.38 170 LEU B N 1
ATOM 3464 C CA . LEU B 1 170 ? -0.281 -8.344 -11.453 1 93.38 170 LEU B CA 1
ATOM 3465 C C . LEU B 1 170 ? 0.689 -7.965 -10.344 1 93.38 170 LEU B C 1
ATOM 3467 O O . LEU B 1 170 ? 0.811 -6.789 -9.992 1 93.38 170 LEU B O 1
ATOM 3471 N N . LEU B 1 171 ? 1.352 -8.977 -9.789 1 96.94 171 LEU B N 1
ATOM 3472 C CA . LEU B 1 171 ? 2.322 -8.734 -8.727 1 96.94 171 LEU B CA 1
ATOM 3473 C C . LEU B 1 171 ? 3.41 -7.777 -9.195 1 96.94 171 LEU B C 1
ATOM 3475 O O . LEU B 1 171 ? 3.73 -6.809 -8.5 1 96.94 171 LEU B O 1
ATOM 3479 N N . ALA B 1 172 ? 3.914 -8.047 -10.359 1 95.31 172 ALA B N 1
ATOM 3480 C CA . ALA B 1 172 ? 4.965 -7.199 -10.906 1 95.31 172 ALA B CA 1
ATOM 3481 C C . ALA B 1 172 ? 4.43 -5.809 -11.242 1 95.31 172 ALA B C 1
ATOM 3483 O O . ALA B 1 172 ? 5.039 -4.797 -10.891 1 95.31 172 ALA B O 1
ATOM 3484 N N . ASP B 1 173 ? 3.299 -5.738 -11.867 1 89.12 173 ASP B N 1
ATOM 3485 C CA . ASP B 1 173 ? 2.715 -4.473 -12.305 1 89.12 173 ASP B CA 1
ATOM 3486 C C . ASP B 1 173 ? 2.398 -3.576 -11.109 1 89.12 173 ASP B C 1
ATOM 3488 O O . ASP B 1 173 ? 2.725 -2.387 -11.117 1 89.12 173 ASP B O 1
ATOM 3492 N N . GLU B 1 174 ? 1.776 -4.18 -10.141 1 89.81 174 GLU B N 1
ATOM 3493 C CA . GLU B 1 174 ? 1.386 -3.393 -8.977 1 89.81 174 GLU B CA 1
ATOM 3494 C C . GLU B 1 174 ? 2.607 -2.922 -8.195 1 89.81 174 GLU B C 1
ATOM 3496 O O . GLU B 1 174 ? 2.598 -1.838 -7.609 1 89.81 174 GLU B O 1
ATOM 3501 N N . THR B 1 175 ? 3.605 -3.754 -8.117 1 92.69 175 THR B N 1
ATOM 3502 C CA . THR B 1 175 ? 4.836 -3.369 -7.438 1 92.69 175 THR B CA 1
ATOM 3503 C C . THR B 1 175 ? 5.523 -2.217 -8.164 1 92.69 175 THR B C 1
ATOM 3505 O O . THR B 1 175 ? 6.152 -1.365 -7.535 1 92.69 175 THR B O 1
ATOM 3508 N N . GLN B 1 176 ? 5.375 -2.195 -9.453 1 87.81 176 GLN B N 1
ATOM 3509 C CA . GLN B 1 176 ? 6.059 -1.183 -10.25 1 87.81 176 GLN B CA 1
ATOM 3510 C C . GLN B 1 176 ? 5.289 0.135 -10.25 1 87.81 176 GLN B C 1
ATOM 3512 O O . GLN B 1 176 ? 5.863 1.194 -10.516 1 87.81 176 GLN B O 1
ATOM 3517 N N . LYS B 1 177 ? 4.008 0.026 -10.086 1 76.94 177 LYS B N 1
ATOM 3518 C CA . LYS B 1 177 ? 3.188 1.232 -10.133 1 76.94 177 LYS B CA 1
ATOM 3519 C C . LYS B 1 177 ? 3.584 2.213 -9.039 1 76.94 177 LYS B C 1
ATOM 3521 O O . LYS B 1 177 ? 3.814 1.812 -7.895 1 76.94 177 LYS B O 1
ATOM 3526 N N . SER B 1 178 ? 4.141 3.334 -9.477 1 57.84 178 SER B N 1
ATOM 3527 C CA . SER B 1 178 ? 4.492 4.355 -8.492 1 57.84 178 SER B CA 1
ATOM 3528 C C . SER B 1 178 ? 3.271 5.176 -8.086 1 57.84 178 SER B C 1
ATOM 3530 O O . SER B 1 178 ? 2.428 5.496 -8.922 1 57.84 178 SER B O 1
ATOM 3532 N N . HIS B 1 179 ? 2.834 5.129 -6.816 1 49.97 179 HIS B N 1
ATOM 3533 C CA . HIS B 1 179 ? 1.733 5.918 -6.277 1 49.97 179 HIS B CA 1
ATOM 3534 C C . HIS B 1 179 ? 1.946 7.406 -6.531 1 49.97 179 HIS B C 1
ATOM 3536 O O . HIS B 1 179 ? 1.058 8.219 -6.266 1 49.97 179 HIS B O 1
ATOM 3542 N N . LEU B 1 180 ? 3.15 7.766 -6.867 1 44.38 180 LEU B N 1
ATOM 3543 C CA . LEU B 1 180 ? 3.482 9.188 -6.871 1 44.38 180 LEU B CA 1
ATOM 3544 C C . LEU B 1 180 ? 2.746 9.914 -7.992 1 44.38 180 LEU B C 1
ATOM 3546 O O . LEU B 1 180 ? 2.771 11.148 -8.062 1 44.38 180 LEU B O 1
ATOM 3550 N N . PHE B 1 181 ? 2.264 9.344 -8.914 1 43.09 181 PHE B N 1
ATOM 3551 C CA . PHE B 1 181 ? 1.817 10.281 -9.938 1 43.09 181 PHE B CA 1
ATOM 3552 C C . PHE B 1 181 ? 0.582 11.039 -9.477 1 43.09 181 PHE B C 1
ATOM 3554 O O . PHE B 1 181 ? -0.525 10.5 -9.477 1 43.09 181 PHE B O 1
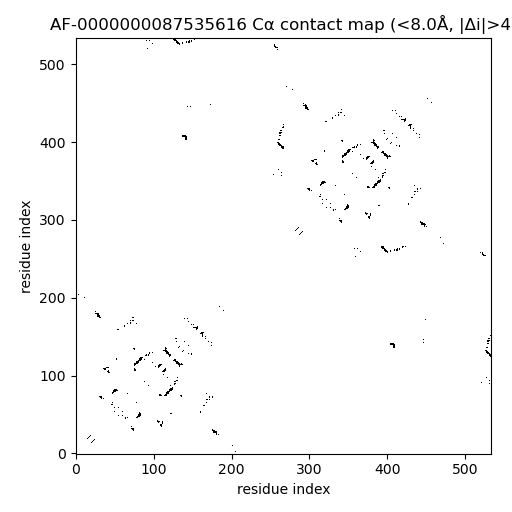ATOM 3561 N N . HIS B 1 182 ? 0.635 11.734 -8.469 1 39.53 182 HIS B N 1
ATOM 3562 C CA . HIS B 1 182 ? -0.441 12.68 -8.18 1 39.53 182 HIS B CA 1
ATOM 3563 C C . HIS B 1 182 ? -0.633 13.672 -9.32 1 39.53 182 HIS B C 1
ATOM 3565 O O . HIS B 1 182 ? -0.07 14.766 -9.297 1 39.53 182 HIS B O 1
ATOM 3571 N N . ILE B 1 183 ? -0.418 13.336 -10.477 1 37.16 183 ILE B N 1
ATOM 3572 C CA . ILE B 1 183 ? -0.775 14.414 -11.391 1 37.16 183 ILE B CA 1
ATOM 3573 C C . ILE B 1 183 ? -2.27 14.711 -11.281 1 37.16 183 ILE B C 1
ATOM 3575 O O . ILE B 1 183 ? -3.102 13.859 -11.609 1 37.16 183 ILE B O 1
ATOM 3579 N N . ASN B 1 184 ? -2.656 15.406 -10.289 1 34.31 184 ASN B N 1
ATOM 3580 C CA . ASN B 1 184 ? -3.998 15.977 -10.219 1 34.31 184 ASN B CA 1
ATOM 3581 C C . ASN B 1 184 ? -4.34 16.766 -11.484 1 34.31 184 ASN B C 1
ATOM 3583 O O . ASN B 1 184 ? -4.422 18 -11.445 1 34.31 184 ASN B O 1
ATOM 3587 N N . ILE B 1 185 ? -3.672 16.547 -12.508 1 37.41 185 ILE B N 1
ATOM 3588 C CA . ILE B 1 185 ? -4.191 17.359 -13.602 1 37.41 185 ILE B CA 1
ATOM 3589 C C . ILE B 1 185 ? -5.613 16.906 -13.945 1 37.41 185 ILE B C 1
ATOM 3591 O O . ILE B 1 185 ? -5.859 15.727 -14.18 1 37.41 185 ILE B O 1
ATOM 3595 N N . SER B 1 186 ? -6.535 17.609 -13.523 1 37.41 186 SER B N 1
ATOM 3596 C CA . SER B 1 186 ? -7.93 17.359 -13.867 1 37.41 186 SER B CA 1
ATOM 3597 C C . SER B 1 186 ? -8.078 16.969 -15.336 1 37.41 186 SER B C 1
ATOM 3599 O O . SER B 1 186 ? -7.477 17.594 -16.219 1 37.41 186 SER B O 1
ATOM 3601 N N . PRO B 1 187 ? -8.398 15.703 -15.578 1 40.56 187 PRO B N 1
ATOM 3602 C CA . PRO B 1 187 ? -8.641 15.312 -16.969 1 40.56 187 PRO B CA 1
ATOM 3603 C C . PRO B 1 187 ? -9.18 16.453 -17.812 1 40.56 187 PRO B C 1
ATOM 3605 O O . PRO B 1 187 ? -8.906 16.516 -19.016 1 40.56 187 PRO B O 1
ATOM 3608 N N . LEU B 1 188 ? -9.688 17.281 -17.125 1 42.91 188 LEU B N 1
ATOM 3609 C CA . LEU B 1 188 ? -10.258 18.438 -17.828 1 42.91 188 LEU B CA 1
ATOM 3610 C C . LEU B 1 188 ? -9.156 19.297 -18.422 1 42.91 188 LEU B C 1
ATOM 3612 O O . LEU B 1 188 ? -9.273 19.766 -19.562 1 42.91 188 LEU B O 1
ATOM 3616 N N . TRP B 1 189 ? -8.195 19.391 -17.656 1 46.25 189 TRP B N 1
ATOM 3617 C CA . TRP B 1 189 ? -7.16 20.297 -18.156 1 46.25 189 TRP B CA 1
ATOM 3618 C C . TRP B 1 189 ? -6.383 19.656 -19.297 1 46.25 189 TRP B C 1
ATOM 3620 O O . TRP B 1 189 ? -6.008 20.328 -20.266 1 46.25 189 TRP B O 1
ATOM 3630 N N . VAL B 1 190 ? -6.223 18.406 -19.188 1 45.25 190 VAL B N 1
ATOM 3631 C CA . VAL B 1 190 ? -5.609 17.688 -20.297 1 45.25 190 VAL B CA 1
ATOM 3632 C C . VAL B 1 190 ? -6.523 17.734 -21.516 1 45.25 190 VAL B C 1
ATOM 3634 O O . VAL B 1 190 ? -6.059 17.969 -22.641 1 45.25 190 VAL B O 1
ATOM 3637 N N . ALA B 1 191 ? -7.746 17.578 -21.141 1 46.69 191 ALA B N 1
ATOM 3638 C CA . ALA B 1 191 ? -8.742 17.703 -22.203 1 46.69 191 ALA B CA 1
ATOM 3639 C C . ALA B 1 191 ? -8.75 19.094 -22.797 1 46.69 191 ALA B C 1
ATOM 3641 O O . ALA B 1 191 ? -8.82 19.266 -24.031 1 46.69 191 ALA B O 1
ATOM 3642 N N . LEU B 1 192 ? -8.625 19.984 -21.953 1 53.31 192 LEU B N 1
ATOM 3643 C CA . LEU B 1 192 ? -8.617 21.375 -22.422 1 53.31 192 LEU B CA 1
ATOM 3644 C C . LEU B 1 192 ? -7.348 21.672 -23.203 1 53.31 192 LEU B C 1
ATOM 3646 O O . LEU B 1 192 ? -7.398 22.359 -24.219 1 53.31 192 LEU B O 1
ATOM 3650 N N . GLY B 1 193 ? -6.344 21.188 -22.703 1 52.38 193 GLY B N 1
ATOM 3651 C CA . GLY B 1 193 ? -5.125 21.375 -23.484 1 52.38 193 GLY B CA 1
ATOM 3652 C C . GLY B 1 193 ? -5.18 20.734 -24.844 1 52.38 193 GLY B C 1
ATOM 3653 O O . GLY B 1 193 ? -4.773 21.328 -25.844 1 52.38 193 GLY B O 1
ATOM 3654 N N . CYS B 1 194 ? -5.789 19.594 -24.75 1 52.84 194 CYS B N 1
ATOM 3655 C CA . CYS B 1 194 ? -5.988 18.906 -26.031 1 52.84 194 CYS B CA 1
ATOM 3656 C C . CYS B 1 194 ? -6.941 19.703 -26.922 1 52.84 194 CYS B C 1
ATOM 3658 O O . CYS B 1 194 ? -6.727 19.781 -28.141 1 52.84 194 CYS B O 1
ATOM 3660 N N . LEU B 1 195 ? -7.895 20.219 -26.281 1 54.53 195 LEU B N 1
ATOM 3661 C CA . LEU B 1 195 ? -8.852 21.047 -27.016 1 54.53 195 LEU B CA 1
ATOM 3662 C C . LEU B 1 195 ? -8.172 22.297 -27.578 1 54.53 195 LEU B C 1
ATOM 3664 O O . LEU B 1 195 ? -8.383 22.656 -28.734 1 54.53 195 LEU B O 1
ATOM 3668 N N . VAL B 1 196 ? -7.441 22.922 -26.797 1 58.72 196 VAL B N 1
ATOM 3669 C CA . VAL B 1 196 ? -6.742 24.109 -27.234 1 58.72 196 VAL B CA 1
ATOM 3670 C C . VAL B 1 196 ? -5.746 23.75 -28.344 1 58.72 196 VAL B C 1
ATOM 3672 O O . VAL B 1 196 ? -5.645 24.453 -29.344 1 58.72 196 VAL B O 1
ATOM 3675 N N . ALA B 1 197 ? -5.184 22.656 -28.125 1 55.53 197 ALA B N 1
ATOM 3676 C CA . ALA B 1 197 ? -4.254 22.203 -29.141 1 55.53 197 ALA B CA 1
ATOM 3677 C C . ALA B 1 197 ? -4.992 21.828 -30.438 1 55.53 197 ALA B C 1
ATOM 3679 O O . ALA B 1 197 ? -4.527 22.156 -31.531 1 55.53 197 ALA B O 1
ATOM 3680 N N . ALA B 1 198 ? -6.09 21.297 -30.219 1 55.06 198 ALA B N 1
ATOM 3681 C CA . ALA B 1 198 ? -6.938 20.953 -31.359 1 55.06 198 ALA B CA 1
ATOM 3682 C C . ALA B 1 198 ? -7.438 22.219 -32.062 1 55.06 198 ALA B C 1
ATOM 3684 O O . ALA B 1 198 ? -7.422 22.297 -33.281 1 55.06 198 ALA B O 1
ATOM 3685 N N . ILE B 1 199 ? -7.824 23.109 -31.281 1 58.25 199 ILE B N 1
ATOM 3686 C CA . ILE B 1 199 ? -8.297 24.375 -31.844 1 58.25 199 ILE B CA 1
ATOM 3687 C C . ILE B 1 199 ? -7.148 25.094 -32.562 1 58.25 199 ILE B C 1
ATOM 3689 O O . ILE B 1 199 ? -7.309 25.594 -33.656 1 58.25 199 ILE B O 1
ATOM 3693 N N . ALA B 1 200 ? -6.086 25.172 -31.875 1 57.28 200 ALA B N 1
ATOM 3694 C CA . ALA B 1 200 ? -4.934 25.828 -32.469 1 57.28 200 ALA B CA 1
ATOM 3695 C C . ALA B 1 200 ? -4.535 25.141 -33.781 1 57.28 200 ALA B C 1
ATOM 3697 O O . ALA B 1 200 ? -4.207 25.797 -34.781 1 57.28 200 ALA B O 1
ATOM 3698 N N . PHE B 1 201 ? -4.703 23.953 -33.781 1 53.66 201 PHE B N 1
ATOM 3699 C CA . PHE B 1 201 ? -4.43 23.156 -34.969 1 53.66 201 PHE B CA 1
ATOM 3700 C C . PHE B 1 201 ? -5.43 23.484 -36.062 1 53.66 201 PHE B C 1
ATOM 3702 O O . PHE B 1 201 ? -5.047 23.641 -37.219 1 53.66 201 PHE B O 1
ATOM 3709 N N . VAL B 1 202 ? -6.59 23.547 -35.688 1 53.12 202 VAL B N 1
ATOM 3710 C CA . VAL B 1 202 ? -7.613 23.891 -36.688 1 53.12 202 VAL B CA 1
ATOM 3711 C C . VAL B 1 202 ? -7.371 25.297 -37.219 1 53.12 202 VAL B C 1
ATOM 3713 O O . VAL B 1 202 ? -7.453 25.531 -38.406 1 53.12 202 VAL B O 1
ATOM 3716 N N . VAL B 1 203 ? -7.07 26.109 -36.344 1 56.25 203 VAL B N 1
ATOM 3717 C CA . VAL B 1 203 ? -6.836 27.484 -36.781 1 56.25 203 VAL B CA 1
ATOM 3718 C C . VAL B 1 203 ? -5.613 27.547 -37.688 1 56.25 203 VAL B C 1
ATOM 3720 O O . VAL B 1 203 ? -5.625 28.234 -38.719 1 56.25 203 VAL B O 1
ATOM 3723 N N . PHE B 1 204 ? -4.68 26.828 -37.312 1 52.88 204 PHE B N 1
ATOM 3724 C CA . PHE B 1 204 ? -3.48 26.828 -38.156 1 52.88 204 PHE B CA 1
ATOM 3725 C C . PHE B 1 204 ? -3.754 26.156 -39.5 1 52.88 204 PHE B C 1
ATOM 3727 O O . PHE B 1 204 ? -3.191 26.562 -40.531 1 52.88 204 PHE B O 1
ATOM 3734 N N . GLN B 1 205 ? -4.594 25.188 -39.5 1 44.31 205 GLN B N 1
ATOM 3735 C CA . GLN B 1 205 ? -4.973 24.547 -40.75 1 44.31 205 GLN B CA 1
ATOM 3736 C C . GLN B 1 205 ? -5.852 25.469 -41.594 1 44.31 205 GLN B C 1
ATOM 3738 O O . GLN B 1 205 ? -5.797 25.422 -42.812 1 44.31 205 GLN B O 1
ATOM 3743 N N . LEU B 1 206 ? -6.652 26.078 -40.906 1 45.97 206 LEU B N 1
ATOM 3744 C CA . LEU B 1 206 ? -7.52 26.984 -41.656 1 45.97 206 LEU B CA 1
ATOM 3745 C C . LEU B 1 206 ? -6.766 28.25 -42.062 1 45.97 206 LEU B C 1
ATOM 3747 O O . LEU B 1 206 ? -7.129 28.906 -43.062 1 45.97 206 LEU B O 1
ATOM 3751 N N . SER B 1 207 ? -5.848 28.562 -41.25 1 42.78 207 SER B N 1
ATOM 3752 C CA . SER B 1 207 ? -5.148 29.781 -41.656 1 42.78 207 SER B CA 1
ATOM 3753 C C . SER B 1 207 ? -4.332 29.547 -42.938 1 42.78 207 SER B C 1
ATOM 3755 O O . SER B 1 207 ? -3.74 30.484 -43.469 1 42.78 207 SER B O 1
ATOM 3757 N N . ASP B 1 208 ? -4.047 28.266 -43.25 1 41.75 208 ASP B N 1
ATOM 3758 C CA . ASP B 1 208 ? -3.293 28.266 -44.5 1 41.75 208 ASP B CA 1
ATOM 3759 C C . ASP B 1 208 ? -4.152 28.766 -45.656 1 41.75 208 ASP B C 1
ATOM 3761 O O . ASP B 1 208 ? -3.654 28.953 -46.781 1 41.75 208 ASP B O 1
ATOM 3765 N N . SER B 1 209 ? -5.449 28.562 -45.656 1 37.25 209 SER B N 1
ATOM 3766 C CA . SER B 1 209 ? -5.941 29.016 -46.938 1 37.25 209 SER B CA 1
ATOM 3767 C C . SER B 1 209 ? -5.957 30.531 -47.031 1 37.25 209 SER B C 1
ATOM 3769 O O . SER B 1 209 ? -6.434 31.109 -48 1 37.25 209 SER B O 1
ATOM 3771 N N . VAL B 1 210 ? -5.906 31.281 -45.969 1 34.62 210 VAL B N 1
ATOM 3772 C CA . VAL B 1 210 ? -5.926 32.688 -46.406 1 34.62 210 VAL B CA 1
ATOM 3773 C C . VAL B 1 210 ? -4.578 33.062 -47.031 1 34.62 210 VAL B C 1
ATOM 3775 O O . VAL B 1 210 ? -3.547 33 -46.344 1 34.62 210 VAL B O 1
ATOM 3778 N N . GLY B 1 211 ? -4.477 32.688 -48.406 1 33.78 211 GLY B N 1
ATOM 3779 C CA . GLY B 1 211 ? -3.502 33.344 -49.25 1 33.78 211 GLY B CA 1
ATOM 3780 C C . GLY B 1 211 ? -3.295 34.812 -48.906 1 33.78 211 GLY B C 1
ATOM 3781 O O . GLY B 1 211 ? -4.246 35.594 -48.938 1 33.78 211 GLY B O 1
ATOM 3782 N N . LYS B 1 212 ? -2.488 35.094 -47.969 1 33.53 212 LYS B N 1
ATOM 3783 C CA . LYS B 1 212 ? -2.018 36.469 -47.906 1 33.53 212 LYS B CA 1
ATOM 3784 C C . LYS B 1 212 ? -1.632 36.938 -49.312 1 33.53 212 LYS B C 1
ATOM 3786 O O . LYS B 1 212 ? -0.823 36.312 -50 1 33.53 212 LYS B O 1
ATOM 3791 N N . ASP B 1 213 ? -2.682 37.469 -50.094 1 31.36 213 ASP B N 1
ATOM 3792 C CA . ASP B 1 213 ? -2.238 38.375 -51.156 1 31.36 213 ASP B CA 1
ATOM 3793 C C . ASP B 1 213 ? -1.141 39.312 -50.625 1 31.36 213 ASP B C 1
ATOM 3795 O O . ASP B 1 213 ? -1.36 40.062 -49.688 1 31.36 213 ASP B O 1
ATOM 3799 N N . THR B 1 214 ? 0.035 38.781 -50.562 1 30.52 214 THR B N 1
ATOM 3800 C CA . THR B 1 214 ? 1.237 39.562 -50.312 1 30.52 214 THR B CA 1
ATOM 3801 C C . THR B 1 214 ? 1.256 40.812 -51.188 1 30.52 214 THR B C 1
ATOM 3803 O O . THR B 1 214 ? 2.08 40.906 -52.094 1 30.52 214 THR B O 1
ATOM 3806 N N . VAL B 1 215 ? 0.113 41.188 -51.844 1 29.94 215 VAL B N 1
ATOM 3807 C CA . VAL B 1 215 ? 0.618 42.281 -52.656 1 29.94 215 VAL B CA 1
ATOM 3808 C C . VAL B 1 215 ? 1.174 43.375 -51.719 1 29.94 215 VAL B C 1
ATOM 3810 O O . VAL B 1 215 ? 0.413 44.156 -51.125 1 29.94 215 VAL B O 1
ATOM 3813 N N . LYS B 1 216 ? 1.894 43 -50.688 1 26.09 216 LYS B N 1
ATOM 3814 C CA . LYS B 1 216 ? 2.508 44.219 -50.125 1 26.09 216 LYS B CA 1
ATOM 3815 C C . LYS B 1 216 ? 3.311 44.969 -51.188 1 26.09 216 LYS B C 1
ATOM 3817 O O . LYS B 1 216 ? 4.102 44.344 -51.906 1 26.09 216 LYS B O 1
ATOM 3822 N N . LYS B 1 217 ? 2.746 46.156 -51.656 1 25.44 217 LYS B N 1
ATOM 3823 C CA . LYS B 1 217 ? 3.398 47.281 -52.344 1 25.44 217 LYS B CA 1
ATOM 3824 C C . LYS B 1 217 ? 4.773 47.562 -51.719 1 25.44 217 LYS B C 1
ATOM 3826 O O . LYS B 1 217 ? 4.922 47.625 -50.5 1 25.44 217 LYS B O 1
ATOM 3831 N N . SER B 1 218 ? 5.871 47.594 -52.594 1 23.95 218 SER B N 1
ATOM 3832 C CA . SER B 1 218 ? 7.324 47.719 -52.5 1 23.95 218 SER B CA 1
ATOM 3833 C C . SER B 1 218 ? 7.719 48.812 -51.531 1 23.95 218 SER B C 1
ATOM 3835 O O . SER B 1 218 ? 8.562 48.625 -50.656 1 23.95 218 SER B O 1
ATOM 3837 N N . THR B 1 219 ? 7.633 50.125 -52 1 22.58 219 THR B N 1
ATOM 3838 C CA . THR B 1 219 ? 8.906 50.719 -52.375 1 22.58 219 THR B CA 1
ATOM 3839 C C . THR B 1 219 ? 9.617 51.281 -51.156 1 22.58 219 THR B C 1
ATOM 3841 O O . THR B 1 219 ? 10.836 51.156 -51 1 22.58 219 THR B O 1
ATOM 3844 N N . TYR B 1 220 ? 9.078 52.375 -50.5 1 21.3 220 TYR B N 1
ATOM 3845 C CA . TYR B 1 220 ? 9.969 53.531 -50.5 1 21.3 220 TYR B CA 1
ATOM 3846 C C . TYR B 1 220 ? 11.062 53.406 -49.438 1 21.3 220 TYR B C 1
ATOM 3848 O O . TYR B 1 220 ? 12.25 53.562 -49.75 1 21.3 220 TYR B O 1
ATOM 3856 N N . VAL B 1 221 ? 10.773 53.938 -48.219 1 23.36 221 VAL B N 1
ATOM 3857 C CA . VAL B 1 221 ? 11.633 55 -47.719 1 23.36 221 VAL B CA 1
ATOM 3858 C C . VAL B 1 221 ? 12.844 54.375 -47 1 23.36 221 VAL B C 1
ATOM 3860 O O . VAL B 1 221 ? 12.828 53.219 -46.656 1 23.36 221 VAL B O 1
ATOM 3863 N N . LYS B 1 222 ? 13.484 55.219 -46.031 1 21.97 222 LYS B N 1
ATOM 3864 C CA . LYS B 1 222 ? 14.812 55.719 -45.688 1 21.97 222 LYS B CA 1
ATOM 3865 C C . LYS B 1 222 ? 15.578 54.688 -44.844 1 21.97 222 LYS B C 1
ATOM 3867 O O . LYS B 1 222 ? 14.992 53.969 -44.062 1 21.97 222 LYS B O 1
ATOM 3872 N N . LYS B 1 223 ? 16.906 54.594 -45.062 1 25.42 223 LYS B N 1
ATOM 3873 C CA . LYS B 1 223 ? 18.141 53.906 -44.75 1 25.42 223 LYS B CA 1
ATOM 3874 C C . LYS B 1 223 ? 18.422 53.969 -43.25 1 25.42 223 LYS B C 1
ATOM 3876 O O . LYS B 1 223 ? 19.453 53.5 -42.75 1 25.42 223 LYS B O 1
ATOM 3881 N N . ASP B 1 224 ? 17.75 54.938 -42.375 1 22.64 224 ASP B N 1
ATOM 3882 C CA . ASP B 1 224 ? 18.703 55.531 -41.438 1 22.64 224 ASP B CA 1
ATOM 3883 C C . ASP B 1 224 ? 19.172 54.5 -40.406 1 22.64 224 ASP B C 1
ATOM 3885 O O . ASP B 1 224 ? 18.5 53.5 -40.188 1 22.64 224 ASP B O 1
ATOM 3889 N N . GLY B 1 225 ? 20.469 54.688 -39.875 1 25.14 225 GLY B N 1
ATOM 3890 C CA . GLY B 1 225 ? 21.703 54.25 -39.25 1 25.14 225 GLY B CA 1
ATOM 3891 C C . GLY B 1 225 ? 21.484 53.75 -37.812 1 25.14 225 GLY B C 1
ATOM 3892 O O . GLY B 1 225 ? 22.344 53.094 -37.25 1 25.14 225 GLY B O 1
ATOM 3893 N N . VAL B 1 226 ? 20.625 54.531 -37 1 24.92 226 VAL B N 1
ATOM 3894 C CA . VAL B 1 226 ? 21.297 54.969 -35.781 1 24.92 226 VAL B CA 1
ATOM 3895 C C . VAL B 1 226 ? 21.5 53.781 -34.844 1 24.92 226 VAL B C 1
ATOM 3897 O O . VAL B 1 226 ? 22.609 53.562 -34.344 1 24.92 226 VAL B O 1
ATOM 3900 N N . GLN B 1 227 ? 20.547 53.562 -33.969 1 22.14 227 GLN B N 1
ATOM 3901 C CA . GLN B 1 227 ? 20.812 54 -32.625 1 22.14 227 GLN B CA 1
ATOM 3902 C C . GLN B 1 227 ? 21.547 52.938 -31.812 1 22.14 227 GLN B C 1
ATOM 3904 O O . GLN B 1 227 ? 21.734 51.812 -32.281 1 22.14 227 GLN B O 1
ATOM 3909 N N . LEU B 1 228 ? 20.984 52.562 -30.609 1 21.84 228 LEU B N 1
ATOM 3910 C CA . LEU B 1 228 ? 21.25 52.625 -29.172 1 21.84 228 LEU B CA 1
ATOM 3911 C C . LEU B 1 228 ? 21.672 51.281 -28.641 1 21.84 228 LEU B C 1
ATOM 3913 O O . LEU B 1 228 ? 20.938 50.281 -28.766 1 21.84 228 LEU B O 1
ATOM 3917 N N . ASN B 1 229 ? 22.984 51 -28.703 1 23.02 229 ASN B N 1
ATOM 3918 C CA . ASN B 1 229 ? 23.672 49.781 -28.219 1 23.02 229 ASN B CA 1
ATOM 3919 C C . ASN B 1 229 ? 23.375 49.531 -26.75 1 23.02 229 ASN B C 1
ATOM 3921 O O . ASN B 1 229 ? 23.953 50.188 -25.875 1 23.02 229 ASN B O 1
ATOM 3925 N N . ASP B 1 230 ? 22.109 49.531 -26.25 1 20.48 230 ASP B N 1
ATOM 3926 C CA . ASP B 1 230 ? 21.984 49.5 -24.797 1 20.48 230 ASP B CA 1
ATOM 3927 C C . ASP B 1 230 ? 22.672 48.25 -24.203 1 20.48 230 ASP B C 1
ATOM 3929 O O . ASP B 1 230 ? 22.641 47.188 -24.812 1 20.48 230 ASP B O 1
ATOM 3933 N N . LYS B 1 231 ? 23.438 48.406 -23.031 1 23.58 231 LYS B N 1
ATOM 3934 C CA . LYS B 1 231 ? 24.469 47.844 -22.172 1 23.58 231 LYS B CA 1
ATOM 3935 C C . LYS B 1 231 ? 23.922 46.688 -21.328 1 23.58 231 LYS B C 1
ATOM 3937 O O . LYS B 1 231 ? 24.672 46.031 -20.594 1 23.58 231 LYS B O 1
ATOM 3942 N N . GLN B 1 232 ? 22.641 46.219 -21.469 1 22.23 232 GLN B N 1
ATOM 3943 C CA . GLN B 1 232 ? 22.25 45.781 -20.125 1 22.23 232 GLN B CA 1
ATOM 3944 C C . GLN B 1 232 ? 23.109 44.625 -19.672 1 22.23 232 GLN B C 1
ATOM 3946 O O . GLN B 1 232 ? 23.531 43.781 -20.484 1 22.23 232 GLN B O 1
ATOM 3951 N N . ASP B 1 233 ? 23.453 44.656 -18.359 1 24.31 233 ASP B N 1
ATOM 3952 C CA . ASP B 1 233 ? 24.312 44.094 -17.328 1 24.31 233 ASP B CA 1
ATOM 3953 C C . ASP B 1 233 ? 23.906 42.656 -17 1 24.31 233 ASP B C 1
ATOM 3955 O O . ASP B 1 233 ? 22.75 42.406 -16.625 1 24.31 233 ASP B O 1
ATOM 3959 N N . VAL B 1 234 ? 24.391 41.781 -17.688 1 23.42 234 VAL B N 1
ATOM 3960 C CA . VAL B 1 234 ? 24.109 40.344 -17.578 1 23.42 234 VAL B CA 1
ATOM 3961 C C . VAL B 1 234 ? 24.547 39.844 -16.203 1 23.42 234 VAL B C 1
ATOM 3963 O O . VAL B 1 234 ? 25.734 39.875 -15.883 1 23.42 234 VAL B O 1
ATOM 3966 N N . PHE B 1 235 ? 23.641 40.094 -15.195 1 26.19 235 PHE B N 1
ATOM 3967 C CA . PHE B 1 235 ? 23.938 39.625 -13.844 1 26.19 235 PHE B CA 1
ATOM 3968 C C . PHE B 1 235 ? 24.203 38.125 -13.844 1 26.19 235 PHE B C 1
ATOM 3970 O O . PHE B 1 235 ? 23.469 37.344 -14.453 1 26.19 235 PHE B O 1
ATOM 3977 N N . LEU B 1 236 ? 25.375 37.75 -13.453 1 24.47 236 LEU B N 1
ATOM 3978 C CA . LEU B 1 236 ? 26.188 36.562 -13.281 1 24.47 236 LEU B CA 1
ATOM 3979 C C . LEU B 1 236 ? 25.594 35.656 -12.203 1 24.47 236 LEU B C 1
ATOM 3981 O O . LEU B 1 236 ? 25.609 36 -11.023 1 24.47 236 LEU B O 1
ATOM 3985 N N . HIS B 1 237 ? 24.281 35.25 -12.297 1 24.69 237 HIS B N 1
ATOM 3986 C CA . HIS B 1 237 ? 23.719 34.531 -11.148 1 24.69 237 HIS B CA 1
ATOM 3987 C C . HIS B 1 237 ? 24.531 33.312 -10.812 1 24.69 237 HIS B C 1
ATOM 3989 O O . HIS B 1 237 ? 25.062 32.625 -11.703 1 24.69 237 HIS B O 1
ATOM 3995 N N . SER B 1 238 ? 25.016 33.188 -9.508 1 23.53 238 SER B N 1
ATOM 3996 C CA . SER B 1 238 ? 25.844 32.344 -8.664 1 23.53 238 SER B CA 1
ATOM 3997 C C . SER B 1 238 ? 25.219 30.953 -8.492 1 23.53 238 SER B C 1
ATOM 3999 O O . SER B 1 238 ? 23.984 30.828 -8.406 1 23.53 238 SER B O 1
ATOM 4001 N N . HIS B 1 239 ? 25.859 29.906 -8.914 1 25.58 239 HIS B N 1
ATOM 4002 C CA . HIS B 1 239 ? 25.625 28.469 -8.984 1 25.58 239 HIS B CA 1
ATOM 4003 C C . HIS B 1 239 ? 25.578 27.859 -7.59 1 25.58 239 HIS B C 1
ATOM 4005 O O . HIS B 1 239 ? 26.609 27.609 -6.98 1 25.58 239 HIS B O 1
ATOM 4011 N N . VAL B 1 240 ? 24.766 28.344 -6.637 1 25.84 240 VAL B N 1
ATOM 4012 C CA . VAL B 1 240 ? 24.922 27.719 -5.336 1 25.84 240 VAL B CA 1
ATOM 4013 C C . VAL B 1 240 ? 24.547 26.234 -5.434 1 25.84 240 VAL B C 1
ATOM 4015 O O . VAL B 1 240 ? 23.484 25.891 -5.957 1 25.84 240 VAL B O 1
ATOM 4018 N N . THR B 1 241 ? 25.5 25.344 -5.457 1 26.05 241 THR B N 1
ATOM 4019 C CA . THR B 1 241 ? 25.516 23.891 -5.469 1 26.05 241 THR B CA 1
ATOM 4020 C C . THR B 1 241 ? 24.891 23.328 -4.195 1 26.05 241 THR B C 1
ATOM 4022 O O . THR B 1 241 ? 25.422 23.516 -3.1 1 26.05 241 THR B O 1
ATOM 4025 N N . ARG B 1 242 ? 23.578 23.469 -3.99 1 25.75 242 ARG B N 1
ATOM 4026 C CA . ARG B 1 242 ? 22.984 22.906 -2.783 1 25.75 242 ARG B CA 1
ATOM 4027 C C . ARG B 1 242 ? 23.172 21.391 -2.732 1 25.75 242 ARG B C 1
ATOM 4029 O O . ARG B 1 242 ? 22.797 20.688 -3.664 1 25.75 242 ARG B O 1
ATOM 4036 N N . THR B 1 243 ? 24.172 20.906 -2.004 1 24.02 243 THR B N 1
ATOM 4037 C CA . THR B 1 243 ? 24.453 19.516 -1.7 1 24.02 243 THR B CA 1
ATOM 4038 C C . THR B 1 243 ? 23.281 18.891 -0.928 1 24.02 243 THR B C 1
ATOM 4040 O O . THR B 1 243 ? 22.844 19.422 0.085 1 24.02 243 THR B O 1
ATOM 4043 N N . LYS B 1 244 ? 22.469 18.25 -1.578 1 27.98 244 LYS B N 1
ATOM 4044 C CA . LYS B 1 244 ? 21.359 17.516 -0.979 1 27.98 244 LYS B CA 1
ATOM 4045 C C . LYS B 1 244 ? 21.859 16.562 0.097 1 27.98 244 LYS B C 1
ATOM 4047 O O . LYS B 1 244 ? 22.734 15.727 -0.159 1 27.98 244 LYS B O 1
ATOM 4052 N N . ARG B 1 245 ? 21.875 16.969 1.328 1 29.95 245 ARG B N 1
ATOM 4053 C CA . ARG B 1 245 ? 22.094 16.062 2.455 1 29.95 245 ARG B CA 1
ATOM 4054 C C . ARG B 1 245 ? 21.281 14.789 2.293 1 29.95 245 ARG B C 1
ATOM 4056 O O . ARG B 1 245 ? 20.109 14.836 1.93 1 29.95 245 ARG B O 1
ATOM 4063 N N . GLU B 1 246 ? 21.875 13.633 2.193 1 25.72 246 GLU B N 1
ATOM 4064 C CA . GLU B 1 246 ? 21.438 12.242 2.217 1 25.72 246 GLU B CA 1
ATOM 4065 C C . GLU B 1 246 ? 20.594 11.945 3.457 1 25.72 246 GLU B C 1
ATOM 4067 O O . GLU B 1 246 ? 21.047 12.172 4.582 1 25.72 246 GLU B O 1
ATOM 4072 N N . THR B 1 247 ? 19.422 12.414 3.482 1 27.27 247 THR B N 1
ATOM 4073 C CA . THR B 1 247 ? 18.609 11.953 4.609 1 27.27 247 THR B CA 1
ATOM 4074 C C . THR B 1 247 ? 18.719 10.445 4.77 1 27.27 247 THR B C 1
ATOM 4076 O O . THR B 1 247 ? 18.516 9.695 3.809 1 27.27 247 THR B O 1
ATOM 4079 N N . GLU B 1 248 ? 19.594 9.969 5.598 1 24.81 248 GLU B N 1
ATOM 4080 C CA . GLU B 1 248 ? 19.625 8.586 6.074 1 24.81 248 GLU B CA 1
ATOM 4081 C C . GLU B 1 248 ? 18.234 8.117 6.488 1 24.81 248 GLU B C 1
ATOM 4083 O O . GLU B 1 248 ? 17.594 8.727 7.352 1 24.81 248 GLU B O 1
ATOM 4088 N N . SER B 1 249 ? 17.406 7.879 5.641 1 28.98 249 SER B N 1
ATOM 4089 C CA . SER B 1 249 ? 16.156 7.199 5.973 1 28.98 249 SER B CA 1
ATOM 4090 C C . SER B 1 249 ? 16.406 5.949 6.805 1 28.98 249 SER B C 1
ATOM 4092 O O . SER B 1 249 ? 17.047 5.004 6.34 1 28.98 249 SER B O 1
ATOM 4094 N N . SER B 1 250 ? 16.906 6.109 7.938 1 26.58 250 SER B N 1
ATOM 4095 C CA . SER B 1 250 ? 16.828 4.898 8.75 1 26.58 250 SER B CA 1
ATOM 4096 C C . SER B 1 250 ? 15.43 4.305 8.734 1 26.58 250 SER B C 1
ATOM 4098 O O . SER B 1 250 ? 14.477 4.945 9.172 1 26.58 250 SER B O 1
ATOM 4100 N N . SER B 1 251 ? 15.094 3.678 7.742 1 31.98 251 SER B N 1
ATOM 4101 C CA . SER B 1 251 ? 13.914 2.834 7.605 1 31.98 251 SER B CA 1
ATOM 4102 C C . SER B 1 251 ? 13.75 1.905 8.805 1 31.98 251 SER B C 1
ATOM 4104 O O . SER B 1 251 ? 14.398 0.858 8.875 1 31.98 251 SER B O 1
ATOM 4106 N N . SER B 1 252 ? 13.891 2.391 9.93 1 28.52 252 SER B N 1
ATOM 4107 C CA . SER B 1 252 ? 13.547 1.363 10.906 1 28.52 252 SER B CA 1
ATOM 4108 C C . SER B 1 252 ? 12.156 0.791 10.641 1 28.52 252 SER B C 1
ATOM 4110 O O . SER B 1 252 ? 11.18 1.537 10.547 1 28.52 252 SER B O 1
ATOM 4112 N N . ASP B 1 253 ? 12.125 -0.203 9.969 1 31.83 253 ASP B N 1
ATOM 4113 C CA . ASP B 1 253 ? 11.047 -1.163 9.758 1 31.83 253 ASP B CA 1
ATOM 4114 C C . ASP B 1 253 ? 10.258 -1.395 11.047 1 31.83 253 ASP B C 1
ATOM 4116 O O . ASP B 1 253 ? 10.617 -2.256 11.852 1 31.83 253 ASP B O 1
ATOM 4120 N N . CYS B 1 254 ? 10.117 -0.424 11.891 1 32.44 254 CYS B N 1
ATOM 4121 C CA . CYS B 1 254 ? 9.383 -0.847 13.078 1 32.44 254 CYS B CA 1
ATOM 4122 C C . CYS B 1 254 ? 7.996 -1.358 12.703 1 32.44 254 CYS B C 1
ATOM 4124 O O . CYS B 1 254 ? 7.176 -0.612 12.164 1 32.44 254 CYS B O 1
ATOM 4126 N N . GLY B 1 255 ? 7.961 -2.459 12.148 1 35.5 255 GLY B N 1
ATOM 4127 C CA . GLY B 1 255 ? 6.77 -3.275 11.969 1 35.5 255 GLY B CA 1
ATOM 4128 C C . GLY B 1 255 ? 5.777 -3.143 13.109 1 35.5 255 GLY B C 1
ATOM 4129 O O . GLY B 1 255 ? 6.07 -3.529 14.242 1 35.5 255 GLY B O 1
ATOM 4130 N N . GLY B 1 256 ? 5.152 -2.094 13.234 1 40.84 256 GLY B N 1
ATOM 4131 C CA . GLY B 1 256 ? 4.145 -1.894 14.258 1 40.84 256 GLY B CA 1
ATOM 4132 C C . GLY B 1 256 ? 3.139 -3.025 14.336 1 40.84 256 GLY B C 1
ATOM 4133 O O . GLY B 1 256 ? 2.529 -3.391 13.328 1 40.84 256 GLY B O 1
ATOM 4134 N N . SER B 1 257 ? 3.479 -4.039 15.133 1 49.03 257 SER B N 1
ATOM 4135 C CA . SER B 1 257 ? 2.725 -5.219 15.547 1 49.03 257 SER B CA 1
ATOM 4136 C C . SER B 1 257 ? 1.294 -4.852 15.93 1 49.03 257 SER B C 1
ATOM 4138 O O . SER B 1 257 ? 0.425 -5.723 16 1 49.03 257 SER B O 1
ATOM 4140 N N . ASP B 1 258 ? 0.923 -3.697 16.156 1 68.06 258 ASP B N 1
ATOM 4141 C CA . ASP B 1 258 ? -0.327 -3.432 16.859 1 68.06 258 ASP B CA 1
ATOM 4142 C C . ASP B 1 258 ? -1.407 -2.945 15.891 1 68.06 258 ASP B C 1
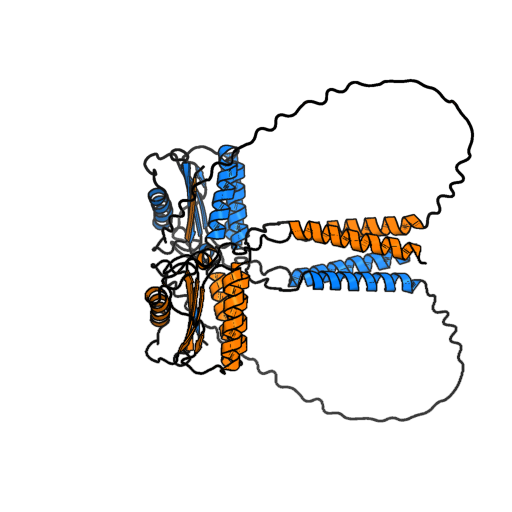ATOM 4144 O O . ASP B 1 258 ? -2.338 -2.246 16.297 1 68.06 258 ASP B O 1
ATOM 4148 N N . GLY B 1 259 ? -1.397 -3.379 14.648 1 82.19 259 GLY B N 1
ATOM 4149 C CA . GLY B 1 259 ? -2.479 -3.086 13.727 1 82.19 259 GLY B CA 1
ATOM 4150 C C . GLY B 1 259 ? -2.332 -1.738 13.047 1 82.19 259 GLY B C 1
ATOM 4151 O O . GLY B 1 259 ? -3.221 -1.311 12.305 1 82.19 259 GLY B O 1
ATOM 4152 N N . PHE B 1 260 ? -1.202 -1.139 13.383 1 91 260 PHE B N 1
ATOM 4153 C CA . PHE B 1 260 ? -0.969 0.181 12.805 1 91 260 PHE B CA 1
ATOM 4154 C C . PHE B 1 260 ? -0.06 0.087 11.586 1 91 260 PHE B C 1
ATOM 4156 O O . PHE B 1 260 ? 0.796 -0.797 11.508 1 91 260 PHE B O 1
ATOM 4163 N N . GLY B 1 261 ? -0.376 0.861 10.5 1 91.06 261 GLY B N 1
ATOM 4164 C CA . GLY B 1 261 ? 0.596 1.227 9.484 1 91.06 261 GLY B CA 1
ATOM 4165 C C . GLY B 1 261 ? 1.164 2.621 9.672 1 91.06 261 GLY B C 1
ATOM 4166 O O . GLY B 1 261 ? 0.735 3.354 10.562 1 91.06 261 GLY B O 1
ATOM 4167 N N . GLY B 1 262 ? 2.248 2.898 8.984 1 92 262 GLY B N 1
ATOM 4168 C CA . GLY B 1 262 ? 2.713 4.27 9.117 1 92 262 GLY B CA 1
ATOM 4169 C C . GLY B 1 262 ? 4.152 4.457 8.68 1 92 262 GLY B C 1
ATOM 4170 O O . GLY B 1 262 ? 4.773 3.529 8.156 1 92 262 GLY B O 1
ATOM 4171 N N . SER B 1 263 ? 4.594 5.699 8.742 1 94.5 263 SER B N 1
ATOM 4172 C CA . SER B 1 263 ? 5.945 6.117 8.383 1 94.5 263 SER B CA 1
ATOM 4173 C C . SER B 1 263 ? 6.398 7.309 9.219 1 94.5 263 SER B C 1
ATOM 4175 O O . SER B 1 263 ? 5.57 8.039 9.766 1 94.5 263 SER B O 1
ATOM 4177 N N . GLY B 1 264 ? 7.695 7.367 9.422 1 94.69 264 GLY B N 1
ATOM 4178 C CA . GLY B 1 264 ? 8.305 8.461 10.164 1 94.69 264 GLY B CA 1
ATOM 4179 C C . GLY B 1 264 ? 9.32 9.234 9.352 1 94.69 264 GLY B C 1
ATOM 4180 O O . GLY B 1 264 ? 9.711 8.812 8.258 1 94.69 264 GLY B O 1
ATOM 4181 N N . GLY B 1 265 ? 9.547 10.492 9.805 1 94.06 265 GLY B N 1
ATOM 4182 C CA . GLY B 1 265 ? 10.555 11.352 9.211 1 94.06 265 GLY B CA 1
ATOM 4183 C C . GLY B 1 265 ? 11.062 12.422 10.156 1 94.06 265 GLY B C 1
ATOM 4184 O O . GLY B 1 265 ? 10.898 12.312 11.375 1 94.06 265 GLY B O 1
ATOM 4185 N N . SER B 1 266 ? 11.875 13.188 9.625 1 94.19 266 SER B N 1
ATOM 4186 C CA . SER B 1 266 ? 12.398 14.32 10.375 1 94.19 266 SER B CA 1
ATOM 4187 C C . SER B 1 266 ? 12.586 15.539 9.477 1 94.19 266 SER B C 1
ATOM 4189 O O . SER B 1 266 ? 12.672 15.406 8.25 1 94.19 266 SER B O 1
ATOM 4191 N N . HIS B 1 267 ? 12.477 16.656 10.141 1 93.19 267 HIS B N 1
ATOM 4192 C CA . HIS B 1 267 ? 12.688 17.891 9.398 1 93.19 267 HIS B CA 1
ATOM 4193 C C . HIS B 1 267 ? 13.633 18.828 10.141 1 93.19 267 HIS B C 1
ATOM 4195 O O . HIS B 1 267 ? 13.812 18.703 11.352 1 93.19 267 HIS B O 1
#

InterPro domains:
  IPR007621 TPM domain [PF04536] (48-172)

pLDDT: mean 72.16, std 29.44, range [20.16, 98.94]

Sequence (534 aa):
MAKTYRGILIFVVILGIVMGLAGKKFEGYVYTNTEPRNNTECTLTQRVFDDADVLTDEEEAKLEKLIAEKEKLIGGDIVLMTTNDASLNTMEKLRDYAQNYYKENKIGWDKPIGSGAIYVDDWETRYTWLATRGTVKDKLSKDNTDYIVDETNDIVNKDPYKAYTRLINLLADETQKSHLFHINISPLWVALGCLVAAIAFVVFQLSDSVGKDTVKKSTYVKKDGVQLNDKQDVFLHSHVTRTKRETESSSSDCGGSDGFGGSGGSHMAKTYRGILIFVVILGIVMGLAGKKFEGYVYTNTEPRNNTECTLTQRVFDDADVLTDEEEAKLEKLIAEKEKLIGGDIVLMTTNDASLNTMEKLRDYAQNYYKENKIGWDKPIGSGAIYVDDWETRYTWLATRGTVKDKLSKDNTDYIVDETNDIVNKDPYKAYTRLINLLADETQKSHLFHINISPLWVALGCLVAAIAFVVFQLSDSVGKDTVKKSTYVKKDGVQLNDKQDVFLHSHVTRTKRETESSSSDCGGSDGFGGSGGSH

Solvent-accessible surface area (backbone atoms only — not comparable to full-atom values): 29424 Å² total; per-residue (Å²): 120,68,65,66,49,49,53,50,49,50,46,51,48,46,49,46,43,46,49,46,51,49,39,55,74,59,44,40,53,62,53,61,42,84,64,74,79,59,36,79,74,34,76,70,81,73,39,65,42,61,71,50,62,76,63,51,72,68,55,47,52,50,49,42,53,50,43,58,55,42,24,52,42,59,40,20,36,59,34,42,34,32,30,65,46,68,84,44,71,42,72,65,51,40,44,49,51,51,54,48,52,37,52,75,46,19,42,21,21,62,31,66,56,24,11,15,36,41,36,37,39,26,72,58,57,24,38,32,31,39,39,23,14,50,64,43,27,32,41,37,19,47,52,50,37,41,47,42,47,52,59,22,42,73,33,33,86,84,36,44,66,60,15,53,52,48,33,55,49,45,53,41,51,50,42,20,53,38,81,66,51,67,66,78,62,50,67,59,53,56,47,42,49,49,46,50,48,48,46,52,46,48,48,55,62,55,49,62,68,61,69,72,74,64,72,66,64,83,72,80,83,89,84,80,87,83,77,83,74,84,72,83,80,80,79,78,80,80,80,80,78,77,75,76,77,76,73,75,71,76,72,70,76,70,68,53,67,79,65,43,38,59,32,68,46,62,92,119,66,64,64,48,49,55,50,49,50,45,52,48,46,50,47,44,47,47,46,51,50,39,56,72,58,44,41,56,63,54,63,44,84,64,73,78,57,34,79,74,33,77,71,82,73,39,68,43,61,71,49,62,74,63,51,72,66,53,49,52,51,50,44,52,50,42,58,55,41,24,53,41,59,41,21,36,57,35,42,34,32,31,65,48,69,83,44,72,43,71,67,50,42,44,50,50,50,53,48,52,36,53,74,46,19,40,22,21,62,30,67,56,25,11,15,36,39,36,38,37,27,74,60,57,23,40,32,32,37,41,22,16,49,65,43,25,33,42,36,19,46,52,50,37,41,47,42,47,50,60,22,40,74,32,34,85,84,35,44,66,62,14,52,52,49,35,56,50,45,53,41,49,49,44,20,50,37,83,71,50,68,68,79,61,51,66,57,52,56,47,44,48,48,46,50,50,47,47,52,47,48,48,55,58,54,51,60,67,62,68,70,77,66,72,70,83,79,79,80,86,83,84,83,81,74,85,79,83,78,75,82,79,80,78,78,81,80,80,78,78,76,75,78,75,77,73,76,70,74,72,72,76,70,67,53,67,80,66,42,39,60,33,70,48,63,92

Foldseek 3Di:
DVVLVVLVVVLVVVCVVCCVVVVVVLVFQFDFDDDFFDEPQQPDPQQEAEQVPQDDPVLSVVLRVLQVVLCRGLQAHEHEHEEADVVCQDQVSVVCVFLVVQQVSQGTRHYRSEFYKYWYAHPNNRDIDIDTHHLLVVQDDPVLRVVLVVQLSVCCVPPVSVSVSSSSVSSSRSSRRHPPSPPPPPVVVVVVVVVVSVVVSVCVSVVVVPPPPVVPPPDDDDDDDDDDPDDDDDPPDDPPPPDPPPPPLPPPPPVPPPPDDDDDDDD/DVVLVVLVVVLVVVCVVCCVVVVVVLVQQFDFDDDFFDEPQQPDPQQEAEQVPQDDPVLSVVLRVLQVVLCRGLQAHHHEHEEADVVCQDQVSVVCVFLVVQQVSQGTRHYRSEFYKYWYAHPNNRDIDIDTHHLLVVQDDPVLRVVLVVQLSVCCVPPVSVSSSSSSVSSSRSSRRRPPSPPVPPVVVVVVVVVVSVVVSVCVSVVVPPPPPPPPDDDDDDDDDDDDPDDDDPPPDDPPPPDPPPQPPPPPVPVPPPPDDDDDDDD